Protein AF-A0A3D8HKQ7-F1 (afdb_monomer)

Radius of gyration: 30.41 Å; Cα contacts (8 Å, |Δi|>4): 977; chains: 1; bounding box: 100×72×76 Å

Nearest PDB structures (foldseek):
  1u80-assembly2_C-2  TM=8.740E-01  e=3.853E-16  Escherichia coli
  1u7w-assembly1_A  TM=8.863E-01  e=5.175E-14  Escherichia coli
  1u7u-assembly1_A-2  TM=8.645E-01  e=5.823E-14  Escherichia coli
  1u7w-assembly1_B  TM=8.697E-01  e=1.498E-13  Escherichia coli
  1u7w-assembly2_C-2  TM=8.529E-01  e=2.867E-13  Escherichia coli

Secondary structure (DSSP, 8-state):
-----PPP-TTTT-EEEEEE-S-GGGGHHHHHHHHHHHTT-EEEEEE-TTGGGTS-HHHHHHHHSSPPBSTTT-----TTS------TT--S---TT----------------------------------------SSSSHHHHHHH-SEEEEEEE-HHHHHHHHHT---SHHHHHHHH--S-EEEEEE---HHHHHSHHHHHHHHHHHHTTPEE-PPEEEE-TTS-EEEEEPPPHHHHHHHHHHHHHHHHSPEEE-PPPTT----PPPGGGGS----SSSSEEE--SSTT-EEEEEESB-EEESSSS-EEE-----HHHHHHHHHHHHTT-EEEEEES---S---TTSEEEE--SHHHHHHHHHHHHHHHHHTTT------S----------------PPPPEEEE-SB--SEEESS--SSPPPTTT-SS----EEEPP-HHHHS-TTTSEEEEEEEEEE----SS-S----HHHHHHHHHHHHS-GGGTS---SEEEEEEEETTB--TT-SEEEEEEEEGGGGS--SS-TTTT-EEEEEEEHHHHHHHHHHHHHHHHTT-------SS---------

Sequence (580 aa):
MKNGYEKIQPLKHKNILLCVSGSIAAYKAIEILSGLKKLGANVAVVLSEEAKRFISPLSFEAISHTQVLHKYTESWVDFGKSLDFCDSNFCGNLPADFRADSIKVPCVDSTADSHTDSLSDSSVSKSSTADFAPSYPHPKSHIAYAKWAHIVLLAPATANTIAKLAYGIADNLIVQTLLATKHTQILLAPAMNTQMFLSPQVQSALDRLQDYGYEIIPPKEALLACDEYGIGALAEVEEIIFRTLRASYMRDLPLKIKNPSKDSKQNNFSQSDFKRKNFVQNGFLQSGFWAGREVIITGGGATSPIDTVRAISNHSSGKQAIAIAKAAYTLGAKVTLISSKIDSFLPSQIECIDAQSNDNYKEAIESKLRDFDSFGDCANFGGFDDSTKSKNIKDKTPSERKKPVLFMAAALCDYALQSPKTYKIKKSTSPNLTLELQSCEDVLASIDSEKIYKVGFKAESITQKNEKNATENTLEDALKNAKKMLRRVNEGGKGCSCVCLNAISKSSTPFGAEDNSFYLLDSRALHDESSDACENIAFLPLQSKLELSYQILDFVQSSLQGSVFTKSLSSTKSNTAKNK

Structure (mmCIF, N/CA/C/O backbone):
data_AF-A0A3D8HKQ7-F1
#
_entry.id   AF-A0A3D8HKQ7-F1
#
loop_
_atom_site.group_PDB
_atom_site.id
_atom_site.type_symbol
_atom_site.label_atom_id
_atom_site.label_alt_id
_atom_site.label_comp_id
_atom_site.label_asym_id
_atom_site.label_entity_id
_atom_site.label_seq_id
_atom_site.pdbx_PDB_ins_code
_atom_site.Cartn_x
_atom_site.Cartn_y
_atom_site.Cartn_z
_atom_site.occupancy
_atom_site.B_iso_or_equiv
_atom_site.auth_seq_id
_atom_site.auth_comp_id
_atom_site.auth_asym_id
_atom_site.auth_atom_id
_atom_site.pdbx_PDB_model_num
ATOM 1 N N . MET A 1 1 ? 19.536 13.576 24.155 1.00 29.67 1 MET A N 1
ATOM 2 C CA . MET A 1 1 ? 19.483 12.100 24.189 1.00 29.67 1 MET A CA 1
ATOM 3 C C . MET A 1 1 ? 18.986 11.624 22.832 1.00 29.67 1 MET A C 1
ATOM 5 O O . MET A 1 1 ? 17.852 11.919 22.482 1.00 29.67 1 MET A O 1
ATOM 9 N N . LYS A 1 2 ? 19.854 11.019 22.012 1.00 28.34 2 LYS A N 1
ATOM 10 C CA . LYS A 1 2 ? 19.445 10.416 20.735 1.00 28.34 2 LYS A CA 1
ATOM 11 C C . LYS A 1 2 ? 18.702 9.125 21.086 1.00 28.34 2 LYS A C 1
ATOM 13 O O . LYS A 1 2 ? 19.340 8.183 21.537 1.00 28.34 2 LYS A O 1
ATOM 18 N N . ASN A 1 3 ? 17.376 9.111 20.964 1.00 31.88 3 ASN A N 1
ATOM 19 C CA . ASN A 1 3 ? 16.587 7.890 21.126 1.00 31.88 3 ASN A CA 1
ATOM 20 C C . ASN A 1 3 ? 17.035 6.893 20.050 1.00 31.88 3 ASN A C 1
ATOM 22 O O . ASN A 1 3 ? 16.707 7.055 18.877 1.00 31.88 3 ASN A O 1
ATOM 26 N N . GLY A 1 4 ? 17.850 5.915 20.448 1.00 32.81 4 GLY A N 1
ATOM 27 C CA . GLY A 1 4 ? 18.419 4.879 19.590 1.00 32.81 4 GLY A CA 1
ATOM 28 C C . GLY A 1 4 ? 17.389 3.825 19.198 1.00 32.81 4 GLY A C 1
ATOM 29 O O . GLY A 1 4 ? 17.540 2.661 19.548 1.00 32.81 4 GLY A O 1
ATOM 30 N N . TYR A 1 5 ? 16.336 4.231 18.491 1.00 45.50 5 TYR A N 1
ATOM 31 C CA . TYR A 1 5 ? 15.465 3.303 17.781 1.00 45.50 5 TYR A CA 1
ATOM 32 C C . TYR A 1 5 ? 15.875 3.306 16.311 1.00 45.50 5 TYR A C 1
ATOM 34 O O . TYR A 1 5 ? 15.791 4.336 15.641 1.00 45.50 5 TYR A O 1
ATOM 42 N N . GLU A 1 6 ? 16.357 2.165 15.815 1.00 55.31 6 GLU A N 1
ATOM 43 C CA . GLU A 1 6 ? 16.630 2.008 14.389 1.00 55.31 6 GLU A CA 1
ATOM 44 C C . GLU A 1 6 ? 15.322 2.153 13.604 1.00 55.31 6 GLU A C 1
ATOM 46 O O . GLU A 1 6 ? 14.338 1.454 13.856 1.00 55.31 6 GLU A O 1
ATOM 51 N N . LYS A 1 7 ? 15.320 3.093 12.657 1.00 67.06 7 LYS A N 1
ATOM 52 C CA . LYS A 1 7 ? 14.224 3.311 11.712 1.00 67.06 7 LYS A CA 1
ATOM 53 C C . LYS A 1 7 ? 13.964 2.020 10.932 1.00 67.06 7 LYS A C 1
ATOM 55 O O . LYS A 1 7 ? 14.924 1.391 10.478 1.00 67.06 7 LYS A O 1
ATOM 60 N N . ILE A 1 8 ? 12.702 1.630 10.730 1.00 71.00 8 ILE A N 1
ATOM 61 C CA . ILE A 1 8 ? 12.420 0.417 9.945 1.00 71.00 8 ILE A CA 1
ATOM 62 C C . ILE A 1 8 ? 12.847 0.673 8.500 1.00 71.00 8 ILE A C 1
ATOM 64 O O . ILE A 1 8 ? 12.430 1.646 7.870 1.00 71.00 8 ILE A O 1
ATOM 68 N N . GLN A 1 9 ? 13.670 -0.227 7.969 1.00 82.44 9 GLN A N 1
ATOM 69 C CA . GLN A 1 9 ? 14.127 -0.220 6.583 1.00 82.44 9 GLN A CA 1
ATOM 70 C C . GLN A 1 9 ? 13.623 -1.489 5.881 1.00 82.44 9 GLN A C 1
ATOM 72 O O . GLN A 1 9 ? 14.330 -2.498 5.863 1.00 82.44 9 GLN A O 1
ATOM 77 N N . PRO A 1 10 ? 12.398 -1.484 5.318 1.00 83.19 10 PRO A N 1
ATOM 78 C CA . PRO A 1 10 ? 11.805 -2.681 4.717 1.00 83.19 10 PRO A CA 1
ATOM 79 C C . PRO A 1 10 ? 12.592 -3.232 3.520 1.00 83.19 10 PRO A C 1
ATOM 81 O O . PRO A 1 10 ? 12.449 -4.401 3.179 1.00 83.19 10 PRO A O 1
ATOM 84 N N . LEU A 1 11 ? 13.418 -2.399 2.878 1.00 88.06 11 LEU A N 1
ATOM 85 C CA . LEU A 1 11 ? 14.256 -2.773 1.736 1.00 88.06 11 LEU A CA 1
ATOM 86 C C . LEU A 1 11 ? 15.735 -2.911 2.107 1.00 88.06 11 LEU A C 1
ATOM 88 O O . LEU A 1 11 ? 16.582 -2.940 1.213 1.00 88.06 11 LEU A O 1
ATOM 92 N N . LYS A 1 12 ? 16.070 -3.005 3.401 1.00 88.81 12 LYS A N 1
ATOM 93 C CA . LYS A 1 12 ? 17.453 -3.218 3.840 1.00 88.81 12 LYS A CA 1
ATOM 94 C C . LYS A 1 12 ? 18.043 -4.436 3.117 1.00 88.81 12 LYS A C 1
ATOM 96 O O . LYS A 1 12 ? 17.419 -5.494 3.052 1.00 88.81 12 LYS A O 1
ATOM 101 N N . HIS A 1 13 ? 19.235 -4.270 2.543 1.00 86.81 13 HIS A N 1
ATOM 102 C CA . HIS A 1 13 ? 19.941 -5.286 1.744 1.00 86.81 13 HIS A CA 1
ATOM 103 C C . HIS A 1 13 ? 19.253 -5.703 0.426 1.00 86.81 13 HIS A C 1
ATOM 105 O O . HIS A 1 13 ? 19.648 -6.692 -0.197 1.00 86.81 13 HIS A O 1
ATOM 111 N N . LYS A 1 14 ? 18.241 -4.963 -0.046 1.00 90.81 14 LYS A N 1
ATOM 112 C CA . LYS A 1 14 ? 17.608 -5.218 -1.346 1.00 90.81 14 LYS A CA 1
ATOM 113 C C . LYS A 1 14 ? 18.274 -4.406 -2.445 1.00 90.81 14 LYS A C 1
ATOM 115 O O . LYS A 1 14 ? 18.305 -3.182 -2.385 1.00 90.81 14 LYS A O 1
ATOM 120 N N . ASN A 1 15 ? 18.770 -5.106 -3.460 1.00 94.25 15 ASN A N 1
ATOM 121 C CA . ASN A 1 15 ? 19.339 -4.529 -4.667 1.00 94.25 15 ASN A CA 1
ATOM 122 C C . ASN A 1 15 ? 18.225 -4.284 -5.685 1.00 94.25 15 ASN A C 1
ATOM 124 O O . ASN A 1 15 ? 17.609 -5.233 -6.177 1.00 94.25 15 ASN A O 1
ATOM 128 N N . ILE A 1 16 ? 17.958 -3.021 -5.991 1.00 95.69 16 ILE A N 1
ATOM 129 C CA . ILE A 1 16 ? 16.933 -2.603 -6.942 1.00 95.69 16 ILE A CA 1
ATOM 130 C C . ILE A 1 16 ? 17.614 -1.933 -8.124 1.00 95.69 16 ILE A C 1
ATOM 132 O O . ILE A 1 16 ? 18.379 -0.982 -7.972 1.00 95.69 16 ILE A O 1
ATOM 136 N N . LEU A 1 17 ? 17.321 -2.431 -9.314 1.00 97.12 17 LEU A N 1
ATOM 137 C CA . LEU A 1 17 ? 17.775 -1.833 -10.554 1.00 97.12 17 LEU A CA 1
ATOM 138 C C . LEU A 1 17 ? 16.680 -0.920 -11.101 1.00 97.12 17 LEU A C 1
ATOM 140 O O . LEU A 1 17 ? 15.610 -1.398 -11.470 1.00 97.12 17 LEU A O 1
ATOM 144 N N . LEU A 1 18 ? 16.944 0.383 -11.156 1.00 98.38 18 LEU A N 1
ATOM 145 C CA . LEU A 1 18 ? 16.038 1.371 -11.733 1.00 98.38 18 LEU A CA 1
ATOM 146 C C . LEU A 1 18 ? 16.458 1.681 -13.174 1.00 98.38 18 LEU A C 1
ATOM 148 O O . LEU A 1 18 ? 17.466 2.342 -13.414 1.00 98.38 18 LEU A O 1
ATOM 152 N N . CYS A 1 19 ? 15.676 1.219 -14.141 1.00 98.38 19 CYS A N 1
ATOM 153 C CA . CYS A 1 19 ? 15.832 1.559 -15.549 1.00 98.38 19 CYS A CA 1
ATOM 154 C C . CYS A 1 19 ? 14.913 2.740 -15.907 1.00 98.38 19 CYS A C 1
ATOM 156 O O . CYS A 1 19 ? 13.732 2.731 -15.564 1.00 98.38 19 CYS A O 1
ATOM 158 N N . VAL A 1 20 ? 15.423 3.744 -16.625 1.00 98.56 20 VAL A N 1
ATOM 159 C CA . VAL A 1 20 ? 14.666 4.968 -16.963 1.00 98.56 20 VAL A CA 1
ATOM 160 C C . VAL A 1 20 ? 14.722 5.223 -18.471 1.00 98.56 20 VAL A C 1
ATOM 162 O O . VAL A 1 20 ? 15.792 5.455 -19.050 1.00 98.56 20 VAL A O 1
ATOM 165 N N . SER A 1 21 ? 13.559 5.188 -19.127 1.00 97.81 21 SER A N 1
ATOM 166 C CA . SER A 1 21 ? 13.438 5.458 -20.567 1.00 97.81 21 SER A CA 1
ATOM 167 C C . SER A 1 21 ? 13.088 6.925 -20.877 1.00 97.81 21 SER A C 1
ATOM 169 O O . SER A 1 21 ? 12.711 7.686 -19.985 1.00 97.81 21 SER A O 1
ATOM 171 N N . GLY A 1 22 ? 13.250 7.343 -22.138 1.00 96.25 22 GLY A N 1
ATOM 172 C CA . GLY A 1 22 ? 13.068 8.731 -22.587 1.00 96.25 22 GLY A CA 1
ATOM 173 C C . GLY A 1 22 ? 11.622 9.228 -22.586 1.00 96.25 22 GLY A C 1
ATOM 174 O O . GLY A 1 22 ? 10.971 9.237 -23.625 1.00 96.25 22 GLY A O 1
ATOM 175 N N . SER A 1 23 ? 11.132 9.670 -21.429 1.00 96.19 23 SER A N 1
ATOM 176 C CA . SER A 1 23 ? 9.788 10.228 -21.238 1.00 96.19 23 SER A CA 1
ATOM 177 C C . SER A 1 23 ? 9.848 11.565 -20.503 1.00 96.19 23 SER A C 1
ATOM 179 O O . SER A 1 23 ? 10.720 11.771 -19.659 1.00 96.19 23 SER A O 1
ATOM 181 N N . ILE A 1 24 ? 8.858 12.433 -20.734 1.00 94.38 24 ILE A N 1
ATOM 182 C CA . ILE A 1 24 ? 8.676 13.680 -19.974 1.00 94.38 24 ILE A CA 1
ATOM 183 C C . ILE A 1 24 ? 8.561 13.430 -18.461 1.00 94.38 24 ILE A C 1
ATOM 185 O O . ILE A 1 24 ? 8.952 14.271 -17.662 1.00 94.38 24 ILE A O 1
ATOM 189 N N . ALA A 1 25 ? 8.091 12.245 -18.053 1.00 96.25 25 ALA A N 1
ATOM 190 C CA . ALA A 1 25 ? 7.984 11.850 -16.650 1.00 96.25 25 ALA A CA 1
ATOM 191 C C . ALA A 1 25 ? 9.310 11.350 -16.035 1.00 96.25 25 ALA A C 1
ATOM 193 O O . ALA A 1 25 ? 9.312 10.924 -14.881 1.00 96.25 25 ALA A O 1
ATOM 194 N N . ALA A 1 26 ? 10.434 11.378 -16.765 1.00 97.19 26 ALA A N 1
ATOM 195 C CA . ALA A 1 26 ? 11.718 10.854 -16.287 1.00 97.19 26 ALA A CA 1
ATOM 196 C C . ALA A 1 26 ? 12.222 11.548 -15.009 1.00 97.19 26 ALA A C 1
ATOM 198 O O . ALA A 1 26 ? 12.882 10.905 -14.197 1.00 97.19 26 ALA A O 1
ATOM 199 N N . TYR A 1 27 ? 11.863 12.816 -14.775 1.00 95.38 27 TYR A N 1
ATOM 200 C CA . TYR A 1 27 ? 12.221 13.528 -13.541 1.00 95.38 27 TYR A CA 1
ATOM 201 C C . TYR A 1 27 ? 11.665 12.849 -12.277 1.00 95.38 27 TYR A C 1
ATOM 203 O O . TYR A 1 27 ? 12.337 12.830 -11.247 1.00 95.38 27 TYR A O 1
ATOM 211 N N . LYS A 1 28 ? 10.492 12.199 -12.358 1.00 97.44 28 LYS A N 1
ATOM 212 C CA . LYS A 1 28 ? 9.893 11.462 -11.230 1.00 97.44 28 LYS A CA 1
ATOM 213 C C . LYS A 1 28 ? 10.718 10.242 -10.815 1.00 97.44 28 LYS A C 1
ATOM 215 O O . LYS A 1 28 ? 10.599 9.782 -9.682 1.00 97.44 28 LYS A O 1
ATOM 220 N N . ALA A 1 29 ? 11.594 9.732 -11.686 1.00 97.94 29 ALA A N 1
ATOM 221 C CA . ALA A 1 29 ? 12.500 8.637 -11.344 1.00 97.94 29 ALA A CA 1
ATOM 222 C C . ALA A 1 29 ? 13.489 9.016 -10.224 1.00 97.94 29 ALA A C 1
ATOM 224 O O . ALA A 1 29 ? 13.942 8.141 -9.489 1.00 97.94 29 ALA A O 1
ATOM 225 N N . ILE A 1 30 ? 13.773 10.310 -10.035 1.00 97.56 30 ILE A N 1
ATOM 226 C CA . ILE A 1 30 ? 14.573 10.816 -8.908 1.00 97.56 30 ILE A CA 1
ATOM 227 C C . ILE A 1 30 ? 13.831 10.661 -7.584 1.00 97.56 30 ILE A C 1
ATOM 229 O O . ILE A 1 30 ? 14.419 10.231 -6.590 1.00 97.56 30 ILE A O 1
ATOM 233 N N . GLU A 1 31 ? 12.534 10.970 -7.566 1.00 97.56 31 GLU A N 1
ATOM 234 C CA . GLU A 1 31 ? 11.694 10.790 -6.382 1.00 97.56 31 GLU A CA 1
ATOM 235 C C . GLU A 1 31 ? 11.557 9.303 -6.032 1.00 97.56 31 GLU A C 1
ATOM 237 O O . GLU A 1 31 ? 11.698 8.935 -4.865 1.00 97.56 31 GLU A O 1
ATOM 242 N N . ILE A 1 32 ? 11.391 8.441 -7.045 1.00 98.19 32 ILE A N 1
ATOM 243 C CA . ILE A 1 32 ? 11.395 6.979 -6.887 1.00 98.19 32 ILE A CA 1
ATOM 244 C C . ILE A 1 32 ? 12.724 6.512 -6.274 1.00 98.19 32 ILE A C 1
ATOM 246 O O . ILE A 1 32 ? 12.716 5.833 -5.246 1.00 98.19 32 ILE A O 1
ATOM 250 N N . LEU A 1 33 ? 13.868 6.907 -6.849 1.00 97.75 33 LEU A N 1
ATOM 251 C CA . LEU A 1 33 ? 15.201 6.580 -6.328 1.00 97.75 33 LEU A CA 1
ATOM 252 C C . LEU A 1 33 ? 15.358 7.021 -4.864 1.00 97.75 33 LEU A C 1
ATOM 254 O O . LEU A 1 33 ? 15.772 6.228 -4.016 1.00 97.75 33 LEU A O 1
ATOM 258 N N . SER A 1 34 ? 15.001 8.271 -4.556 1.00 96.69 34 SER A N 1
ATOM 259 C CA . SER A 1 34 ? 15.084 8.823 -3.199 1.00 96.69 34 SER A CA 1
ATOM 260 C C . SER A 1 34 ? 14.203 8.045 -2.217 1.00 96.69 34 SER A C 1
ATOM 262 O O . SER A 1 34 ? 14.650 7.702 -1.121 1.00 96.69 34 SER A O 1
ATOM 264 N N . GLY A 1 35 ? 12.968 7.723 -2.610 1.00 95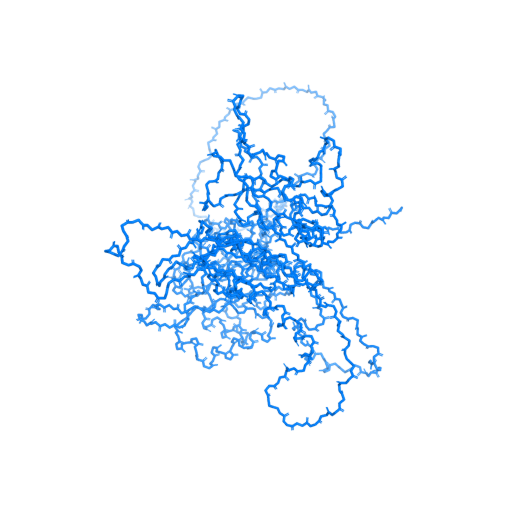.38 35 GLY A N 1
ATOM 265 C CA . GLY A 1 35 ? 12.029 6.948 -1.803 1.00 95.38 35 GLY A CA 1
ATOM 266 C C . GLY A 1 35 ? 12.536 5.538 -1.494 1.00 95.38 35 GLY A C 1
ATOM 267 O O . GLY A 1 35 ? 12.534 5.128 -0.334 1.00 95.38 35 GLY A O 1
ATOM 268 N N . LEU A 1 36 ? 13.053 4.825 -2.499 1.00 95.69 36 LEU A N 1
ATOM 269 C CA . LEU A 1 36 ? 13.625 3.486 -2.321 1.00 95.69 36 LEU A CA 1
ATOM 270 C C . LEU A 1 36 ? 14.865 3.503 -1.409 1.00 95.69 36 LEU A C 1
ATOM 272 O O . LEU A 1 36 ? 14.979 2.662 -0.515 1.00 95.69 36 LEU A O 1
ATOM 276 N N . LYS A 1 37 ? 15.760 4.493 -1.558 1.00 93.38 37 LYS A N 1
ATOM 277 C CA . LYS A 1 37 ? 16.935 4.665 -0.679 1.00 93.38 37 LYS A CA 1
ATOM 278 C C . LYS A 1 37 ? 16.530 4.962 0.768 1.00 93.38 37 LYS A C 1
ATOM 280 O O . LYS A 1 37 ? 17.097 4.375 1.686 1.00 93.38 37 LYS A O 1
ATOM 285 N N . LYS A 1 38 ? 15.511 5.805 0.996 1.00 91.62 38 LYS A N 1
ATOM 286 C CA . LYS A 1 38 ? 14.965 6.089 2.344 1.00 91.62 38 LYS A CA 1
ATOM 287 C C . LYS A 1 38 ? 14.407 4.843 3.039 1.00 91.62 38 LYS A C 1
ATOM 289 O O . LYS A 1 38 ? 14.391 4.799 4.266 1.00 91.62 38 LYS A O 1
ATOM 294 N N . LEU A 1 39 ? 13.970 3.848 2.267 1.00 90.81 39 LEU A N 1
ATOM 295 C CA . LEU A 1 39 ? 13.491 2.550 2.752 1.00 90.81 39 LEU A CA 1
ATOM 296 C C . LEU A 1 39 ? 14.616 1.511 2.938 1.00 90.81 39 LEU A C 1
ATOM 298 O O . LEU A 1 39 ? 14.332 0.383 3.343 1.00 90.81 39 LEU A O 1
ATOM 302 N N . GLY A 1 40 ? 15.875 1.880 2.672 1.00 91.38 40 GLY A N 1
ATOM 303 C CA . GLY A 1 40 ? 17.067 1.052 2.890 1.00 91.38 40 GLY A CA 1
ATOM 304 C C . GLY A 1 40 ? 17.554 0.255 1.676 1.00 91.38 40 GLY A C 1
ATOM 305 O O . GLY A 1 40 ? 18.456 -0.566 1.832 1.00 91.38 40 GLY A O 1
ATOM 306 N N . ALA A 1 41 ? 16.985 0.472 0.485 1.00 93.31 41 ALA A N 1
ATOM 307 C CA . ALA A 1 41 ? 17.404 -0.238 -0.721 1.00 93.31 41 ALA A CA 1
ATOM 308 C C . ALA A 1 41 ? 18.785 0.214 -1.219 1.00 93.31 41 ALA A C 1
ATOM 310 O O . ALA A 1 41 ? 19.099 1.407 -1.234 1.00 93.31 41 ALA A O 1
ATOM 311 N N . ASN A 1 42 ? 19.559 -0.729 -1.754 1.00 94.62 42 ASN A N 1
ATOM 312 C CA . ASN A 1 42 ? 20.665 -0.422 -2.653 1.00 94.62 42 ASN A CA 1
ATOM 313 C C . ASN A 1 42 ? 20.075 -0.213 -4.044 1.00 94.62 42 ASN A C 1
ATOM 315 O O . ASN A 1 42 ? 19.437 -1.120 -4.575 1.00 94.62 42 ASN A O 1
ATOM 319 N N . VAL A 1 43 ? 20.276 0.957 -4.647 1.00 95.81 43 VAL A N 1
ATOM 320 C CA . VAL A 1 43 ? 19.689 1.264 -5.956 1.00 95.81 43 VAL A CA 1
ATOM 321 C C . VAL A 1 43 ? 20.787 1.592 -6.954 1.00 95.81 43 VAL A C 1
ATOM 323 O O . VAL A 1 43 ? 21.560 2.517 -6.719 1.00 95.81 43 VAL A O 1
ATOM 326 N N . ALA A 1 44 ? 20.830 0.845 -8.055 1.00 96.12 44 ALA A N 1
ATOM 327 C CA . ALA A 1 44 ? 21.661 1.143 -9.218 1.00 96.12 44 ALA A CA 1
ATOM 328 C C . ALA A 1 44 ? 20.761 1.593 -10.375 1.00 96.12 44 ALA A C 1
ATOM 330 O O . ALA A 1 44 ? 19.620 1.139 -10.487 1.00 96.12 44 ALA A O 1
ATOM 331 N N . VAL A 1 45 ? 21.257 2.490 -11.228 1.00 97.88 45 VAL A N 1
ATOM 332 C CA . VAL A 1 45 ? 20.442 3.141 -12.263 1.00 97.88 45 VAL A CA 1
ATOM 333 C C . VAL A 1 45 ? 20.992 2.850 -13.655 1.00 97.88 45 VAL A C 1
ATOM 335 O O . VAL A 1 45 ? 22.198 2.956 -13.879 1.00 97.88 45 VAL A O 1
ATOM 338 N N . VAL A 1 46 ? 20.094 2.530 -14.591 1.00 97.88 46 VAL A N 1
ATOM 339 C CA . VAL A 1 46 ? 20.387 2.414 -16.028 1.00 97.88 46 VAL A CA 1
ATOM 340 C C . VAL A 1 46 ? 19.573 3.452 -16.790 1.00 97.88 46 VAL A C 1
ATOM 342 O O . VAL A 1 46 ? 18.342 3.447 -16.725 1.00 97.88 46 VAL A O 1
ATOM 345 N N . LEU A 1 47 ? 20.245 4.323 -17.540 1.00 97.62 47 LEU A N 1
ATOM 346 C CA . LEU A 1 47 ? 19.588 5.321 -18.383 1.00 97.62 47 LEU A CA 1
ATOM 347 C C . LEU A 1 47 ? 19.670 4.938 -19.859 1.00 97.62 47 LEU A C 1
ATOM 349 O O . LEU A 1 47 ? 20.711 4.515 -20.361 1.00 97.62 47 LEU A O 1
ATOM 353 N N . SER A 1 48 ? 18.566 5.159 -20.568 1.00 97.06 48 SER A N 1
ATOM 354 C CA . SER A 1 48 ? 18.593 5.270 -22.029 1.00 97.06 48 SER A CA 1
ATOM 355 C C . SER A 1 48 ? 19.240 6.590 -22.457 1.00 97.06 48 SER A C 1
ATOM 357 O O . SER A 1 48 ? 19.231 7.571 -21.708 1.00 97.06 48 SER A O 1
ATOM 359 N N . GLU A 1 49 ? 19.764 6.650 -23.682 1.00 95.50 49 GLU A N 1
ATOM 360 C CA . GLU A 1 49 ? 20.314 7.903 -24.213 1.00 95.50 49 GLU A CA 1
ATOM 361 C C . GLU A 1 49 ? 19.212 8.955 -24.433 1.00 95.50 49 GLU A C 1
ATOM 363 O O . GLU A 1 49 ? 19.446 10.150 -24.265 1.00 95.50 49 GLU A O 1
ATOM 368 N N . GLU A 1 50 ? 17.977 8.530 -24.699 1.00 96.69 50 GLU A N 1
ATOM 369 C CA . GLU A 1 50 ? 16.816 9.411 -24.806 1.00 96.69 50 GLU A CA 1
ATOM 370 C C . GLU A 1 50 ? 16.418 10.008 -23.448 1.00 96.69 50 GLU A C 1
ATOM 372 O O . GLU A 1 50 ? 16.051 11.181 -23.384 1.00 96.69 50 GLU A O 1
ATOM 377 N N . ALA A 1 51 ? 16.534 9.250 -22.348 1.00 96.88 51 ALA A N 1
ATOM 378 C CA . ALA A 1 51 ? 16.270 9.761 -20.997 1.00 96.88 51 ALA A CA 1
ATOM 379 C C . ALA A 1 51 ? 17.210 10.909 -20.613 1.00 96.88 51 ALA A C 1
ATOM 381 O O . ALA A 1 51 ? 16.775 11.860 -19.963 1.00 96.88 51 ALA A O 1
ATOM 382 N N . LYS A 1 52 ? 18.462 10.881 -21.089 1.00 96.44 52 LYS A N 1
ATOM 383 C CA . LYS A 1 52 ? 19.457 11.935 -20.832 1.00 96.44 52 LYS A CA 1
ATOM 384 C C . LYS A 1 52 ? 19.065 13.309 -21.384 1.00 96.44 52 LYS A C 1
ATOM 386 O O . LYS A 1 52 ? 19.621 14.312 -20.950 1.00 96.44 52 LYS A O 1
ATOM 391 N N . ARG A 1 53 ? 18.105 13.373 -22.316 1.00 95.75 53 ARG A N 1
ATOM 392 C CA . ARG A 1 53 ? 17.553 14.637 -22.843 1.00 95.75 53 ARG A CA 1
ATOM 393 C C . ARG A 1 53 ? 16.573 15.301 -21.871 1.00 95.75 53 ARG A C 1
ATOM 395 O O . ARG A 1 53 ? 16.361 16.502 -21.969 1.00 95.75 53 ARG A O 1
ATOM 402 N N . PHE A 1 54 ? 15.988 14.528 -20.955 1.00 96.31 54 PHE A N 1
ATOM 403 C CA . PHE A 1 54 ? 15.047 15.010 -19.940 1.00 96.31 54 PHE A CA 1
ATOM 404 C C . PHE A 1 54 ? 15.711 15.190 -18.577 1.00 96.31 54 PHE A C 1
ATOM 406 O O . PHE A 1 54 ? 15.318 16.066 -17.812 1.00 96.31 54 PHE A O 1
ATOM 413 N N . ILE A 1 55 ? 16.693 14.344 -18.256 1.00 96.06 55 ILE A N 1
ATOM 414 C CA . ILE A 1 55 ? 17.320 14.329 -16.941 1.00 96.06 55 ILE A CA 1
ATOM 415 C C . ILE A 1 55 ? 18.794 13.927 -17.006 1.00 96.06 55 ILE A C 1
ATOM 417 O O . ILE A 1 55 ? 19.168 12.963 -17.670 1.00 96.06 55 ILE A O 1
ATOM 421 N N . SER A 1 56 ? 19.645 14.663 -16.290 1.00 96.44 56 SER A N 1
ATOM 422 C CA . SER A 1 56 ? 21.085 14.403 -16.259 1.00 96.44 56 SER A CA 1
ATOM 423 C C . SER A 1 56 ? 21.418 13.147 -15.438 1.00 96.44 56 SER A C 1
ATOM 425 O O . SER A 1 56 ? 20.873 12.989 -14.341 1.00 96.44 56 SER A O 1
ATOM 427 N N . PRO A 1 57 ? 22.361 12.291 -15.889 1.00 96.94 57 PRO A N 1
ATOM 428 C CA . PRO A 1 57 ? 22.895 11.198 -15.075 1.00 96.94 57 PRO A CA 1
ATOM 429 C C . PRO A 1 57 ? 23.355 11.660 -13.686 1.00 96.94 57 PRO A C 1
ATOM 431 O O . PRO A 1 57 ? 23.045 11.003 -12.694 1.00 96.94 57 PRO A O 1
ATOM 434 N N . LEU A 1 58 ? 23.982 12.840 -13.598 1.00 96.81 58 LEU A N 1
ATOM 435 C CA . LEU A 1 58 ? 24.510 13.410 -12.354 1.00 96.81 58 LEU A CA 1
ATOM 436 C C . LEU A 1 58 ? 23.448 13.520 -11.245 1.00 96.81 58 LEU A C 1
ATOM 438 O O . LEU A 1 58 ? 23.756 13.326 -10.070 1.00 96.81 58 LEU A O 1
ATOM 442 N N . SER A 1 59 ? 22.185 13.779 -11.602 1.00 96.75 59 SER A N 1
ATOM 443 C CA . SER A 1 59 ? 21.080 13.856 -10.638 1.00 96.75 59 SER A CA 1
ATOM 444 C C . SER A 1 59 ? 20.834 12.521 -9.926 1.00 96.75 59 SER A C 1
ATOM 446 O O . SER A 1 59 ? 20.522 12.505 -8.736 1.00 96.75 59 SER A O 1
ATOM 448 N N . PHE A 1 60 ? 21.007 11.396 -10.625 1.00 96.81 60 PHE A N 1
ATOM 449 C CA . PHE A 1 60 ? 20.900 10.063 -10.029 1.00 96.81 60 PHE A CA 1
ATOM 450 C C . PHE A 1 60 ? 22.153 9.699 -9.233 1.00 96.81 60 PHE A C 1
ATOM 452 O O . PHE A 1 60 ? 22.046 9.101 -8.162 1.00 96.81 60 PHE A O 1
ATOM 459 N N . GLU A 1 61 ? 23.338 10.061 -9.726 1.00 95.50 61 GLU A N 1
ATOM 460 C CA . GLU A 1 61 ? 24.621 9.770 -9.068 1.00 95.50 61 GLU A CA 1
ATOM 461 C C . GLU A 1 61 ? 24.721 10.457 -7.703 1.00 95.50 61 GLU A C 1
ATOM 463 O O . GLU A 1 61 ? 25.149 9.835 -6.731 1.00 95.50 61 GLU A O 1
ATOM 468 N N . ALA A 1 62 ? 24.219 11.692 -7.595 1.00 94.06 62 ALA A N 1
ATOM 469 C CA . ALA A 1 62 ? 24.187 12.451 -6.346 1.00 94.06 62 ALA A CA 1
ATOM 470 C C . ALA A 1 62 ? 23.388 11.763 -5.220 1.00 94.06 62 ALA A C 1
ATOM 472 O O . ALA A 1 62 ? 23.706 11.944 -4.047 1.00 94.06 62 ALA A O 1
ATOM 473 N N . ILE A 1 63 ? 22.364 10.971 -5.564 1.00 92.62 63 ILE A N 1
ATOM 474 C CA . ILE A 1 63 ? 21.476 10.302 -4.595 1.00 92.62 63 ILE A CA 1
ATOM 475 C C . ILE A 1 63 ? 21.857 8.831 -4.403 1.00 92.62 63 ILE A C 1
ATOM 477 O O . ILE A 1 63 ? 21.796 8.298 -3.294 1.00 92.62 63 ILE A O 1
ATOM 481 N N . SER A 1 64 ? 22.214 8.140 -5.486 1.00 90.06 64 SER A N 1
ATOM 482 C CA . SER A 1 64 ? 22.605 6.727 -5.435 1.00 90.06 64 SER A CA 1
ATOM 483 C C . SER A 1 64 ? 24.008 6.536 -4.852 1.00 90.06 64 SER A C 1
ATOM 485 O O . SER A 1 64 ? 24.245 5.512 -4.209 1.00 90.06 64 SER A O 1
ATOM 487 N N . HIS A 1 65 ? 24.882 7.542 -4.995 1.00 87.88 65 HIS A N 1
ATOM 488 C CA . HIS A 1 65 ? 26.327 7.483 -4.744 1.00 87.88 65 HIS A CA 1
ATOM 489 C C . HIS A 1 65 ? 27.049 6.462 -5.632 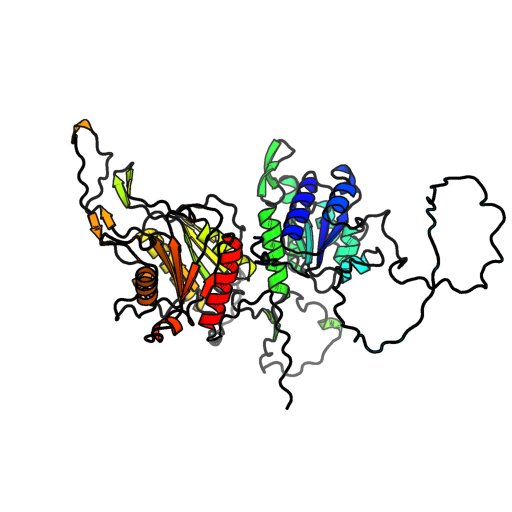1.00 87.88 65 HIS A C 1
ATOM 491 O O . HIS A 1 65 ? 28.076 5.902 -5.257 1.00 87.88 65 HIS A O 1
ATOM 497 N N . THR A 1 66 ? 26.501 6.220 -6.823 1.00 87.88 66 THR A N 1
ATOM 498 C CA . THR A 1 66 ? 27.052 5.304 -7.822 1.00 87.88 66 THR A CA 1
ATOM 499 C C . THR A 1 66 ? 26.946 5.894 -9.206 1.00 87.88 66 THR A C 1
ATOM 501 O O . THR A 1 66 ? 25.938 6.524 -9.510 1.00 87.88 66 THR A O 1
ATOM 504 N N . GLN A 1 67 ? 27.944 5.635 -10.052 1.00 92.44 67 GLN A N 1
ATOM 505 C CA . GLN A 1 67 ? 27.888 6.042 -11.451 1.00 92.44 67 GLN A CA 1
ATOM 506 C C . GLN A 1 67 ? 26.722 5.350 -12.164 1.00 92.44 67 GLN A C 1
ATOM 508 O O . GLN A 1 67 ? 26.530 4.141 -12.021 1.00 92.44 67 GLN A O 1
ATOM 513 N N . VAL A 1 68 ? 25.971 6.111 -12.951 1.00 96.25 68 VAL A N 1
ATOM 514 C CA . VAL A 1 68 ? 24.855 5.593 -13.746 1.00 96.25 68 VAL A CA 1
ATOM 515 C C . VAL A 1 68 ? 25.379 4.758 -14.912 1.00 96.25 68 VAL A C 1
ATOM 517 O O . VAL A 1 68 ? 26.287 5.185 -15.629 1.00 96.25 68 VAL A O 1
ATOM 520 N N . LEU A 1 69 ? 24.761 3.601 -15.166 1.00 96.38 69 LEU A N 1
ATOM 521 C CA . LEU A 1 69 ? 25.038 2.811 -16.364 1.00 96.38 69 LEU A CA 1
ATOM 522 C C . LEU A 1 69 ? 24.293 3.397 -17.572 1.00 96.38 69 LEU A C 1
ATOM 524 O O . LEU A 1 69 ? 23.067 3.496 -17.588 1.00 96.38 69 LEU A O 1
ATOM 528 N N . HIS A 1 70 ? 25.039 3.770 -18.602 1.00 95.50 70 HIS A N 1
ATOM 529 C CA . HIS A 1 70 ? 24.538 4.175 -19.911 1.00 95.50 70 HIS A CA 1
ATOM 530 C C . HIS A 1 70 ? 25.633 3.925 -20.963 1.00 95.50 70 HIS A C 1
ATOM 532 O O . HIS A 1 70 ? 26.709 3.425 -20.634 1.00 95.50 70 HIS A O 1
ATOM 538 N N . LYS A 1 71 ? 25.387 4.254 -22.241 1.00 92.94 71 LYS A N 1
ATOM 539 C CA . LYS A 1 71 ? 26.214 3.782 -23.372 1.00 92.94 71 LYS A CA 1
ATOM 540 C C . LYS A 1 71 ? 27.712 4.075 -23.225 1.00 92.94 71 LYS A C 1
ATOM 542 O O . LYS A 1 71 ? 28.532 3.302 -23.697 1.00 92.94 71 LYS A O 1
ATOM 547 N N . TYR A 1 72 ? 28.059 5.194 -22.592 1.00 92.94 72 TYR A N 1
ATOM 548 C CA . TYR A 1 72 ? 29.442 5.663 -22.461 1.00 92.94 72 TYR A CA 1
ATOM 549 C C . TYR A 1 72 ? 30.098 5.296 -21.125 1.00 92.94 72 TYR A C 1
ATOM 551 O O . TYR A 1 72 ? 31.296 5.506 -20.969 1.00 92.94 72 TYR A O 1
ATOM 559 N N . THR A 1 73 ? 29.334 4.783 -20.159 1.00 93.25 73 THR A N 1
ATOM 560 C CA . THR A 1 73 ? 29.863 4.315 -18.867 1.00 93.25 73 THR A CA 1
ATOM 561 C C . THR A 1 73 ? 29.944 2.796 -18.788 1.00 93.25 73 THR A C 1
ATOM 563 O O . THR A 1 73 ? 30.525 2.274 -17.833 1.00 93.25 73 THR A O 1
ATOM 566 N N . GLU A 1 74 ? 29.396 2.082 -19.780 1.00 92.44 74 GLU A N 1
ATOM 567 C CA . GLU A 1 74 ? 29.559 0.638 -19.883 1.00 92.44 74 GLU A CA 1
ATOM 568 C C . GLU A 1 74 ? 31.039 0.271 -20.054 1.00 92.44 74 GLU A C 1
ATOM 570 O O . GLU A 1 74 ? 31.747 0.800 -20.910 1.00 92.44 74 GLU A O 1
ATOM 575 N N . SER A 1 75 ? 31.509 -0.656 -19.224 1.00 89.69 75 SER A N 1
ATOM 576 C CA . SER A 1 75 ? 32.857 -1.200 -19.279 1.00 89.69 75 SER A CA 1
ATOM 577 C C . SER A 1 75 ? 32.870 -2.648 -18.805 1.00 89.69 75 SER A C 1
ATOM 579 O O . SER A 1 75 ? 32.249 -3.004 -17.801 1.00 89.69 75 SER A O 1
ATOM 581 N N . TRP A 1 76 ? 33.628 -3.474 -19.523 1.00 87.00 76 TRP A N 1
ATOM 582 C CA . TRP A 1 76 ? 33.889 -4.874 -19.182 1.00 87.00 76 TRP A CA 1
ATOM 583 C C . TRP A 1 76 ? 35.115 -5.052 -18.284 1.00 87.00 76 TRP A C 1
ATOM 585 O O . TRP A 1 76 ? 35.396 -6.165 -17.848 1.00 87.00 76 TRP A O 1
ATOM 595 N N . VAL A 1 77 ? 35.837 -3.966 -17.994 1.00 82.25 77 VAL A N 1
ATOM 596 C CA . VAL A 1 77 ? 37.021 -4.002 -17.136 1.00 82.25 77 VAL A CA 1
ATOM 597 C C . VAL A 1 77 ? 36.589 -4.003 -15.671 1.00 82.25 77 VAL A C 1
ATOM 599 O O . VAL A 1 77 ? 35.863 -3.113 -15.217 1.00 82.25 77 VAL A O 1
ATOM 602 N N . ASP A 1 78 ? 37.040 -5.013 -14.930 1.00 66.75 78 ASP A N 1
ATOM 603 C CA . ASP A 1 78 ? 36.804 -5.137 -13.494 1.00 66.75 78 ASP A CA 1
ATOM 604 C C . ASP A 1 78 ? 37.918 -4.433 -12.712 1.00 66.75 78 ASP A C 1
ATOM 606 O O . ASP A 1 78 ? 38.919 -5.033 -12.334 1.00 66.75 78 ASP A O 1
ATOM 610 N N . PHE A 1 79 ? 37.746 -3.132 -12.477 1.00 63.16 79 PHE A N 1
ATOM 611 C CA . PHE A 1 79 ? 38.639 -2.356 -11.609 1.00 63.16 79 PHE A CA 1
ATOM 612 C C . PHE A 1 79 ? 38.413 -2.642 -10.106 1.00 63.16 79 PHE A C 1
ATOM 614 O O . PHE A 1 79 ? 39.051 -2.013 -9.267 1.00 63.16 79 PHE A O 1
ATOM 621 N N . GLY A 1 80 ? 37.475 -3.537 -9.752 1.00 55.19 80 GLY A N 1
ATOM 622 C CA . GLY A 1 80 ? 37.057 -3.841 -8.377 1.00 55.19 80 GLY A CA 1
ATOM 623 C C . GLY A 1 80 ? 37.863 -4.940 -7.677 1.00 55.19 80 GLY A C 1
ATOM 624 O O . GLY A 1 80 ? 37.639 -5.200 -6.495 1.00 55.19 80 GLY A O 1
ATOM 625 N N . LYS A 1 81 ? 38.816 -5.567 -8.371 1.00 43.12 81 LYS A N 1
ATOM 626 C CA . LYS A 1 81 ? 39.895 -6.346 -7.754 1.00 43.12 81 LYS A CA 1
ATOM 627 C C . LYS A 1 81 ? 41.157 -5.505 -7.836 1.00 43.12 81 LYS A C 1
ATOM 629 O O . LYS A 1 81 ? 41.454 -4.981 -8.907 1.00 43.12 81 LYS A O 1
ATOM 634 N N . SER A 1 82 ? 41.876 -5.359 -6.725 1.00 36.84 82 SER A N 1
ATOM 635 C CA . SER A 1 82 ? 43.212 -4.771 -6.739 1.00 36.84 82 SER A CA 1
ATOM 636 C C . SER A 1 82 ? 44.009 -5.405 -7.876 1.00 36.84 82 SER A C 1
ATOM 638 O O . SER A 1 82 ? 44.209 -6.619 -7.911 1.00 36.84 82 SER A O 1
ATOM 640 N N . LEU A 1 83 ? 44.425 -4.586 -8.838 1.00 34.25 83 LEU A N 1
ATOM 641 C CA . LEU A 1 83 ? 45.558 -4.965 -9.651 1.00 34.25 83 LEU A CA 1
ATOM 642 C C . LEU A 1 83 ? 46.762 -4.926 -8.717 1.00 34.25 83 LEU A C 1
ATOM 644 O O . LEU A 1 83 ? 47.271 -3.848 -8.415 1.00 34.25 83 LEU A O 1
ATOM 648 N N . ASP A 1 84 ? 47.209 -6.095 -8.266 1.00 31.38 84 ASP A N 1
ATOM 649 C CA . ASP A 1 84 ? 48.580 -6.273 -7.802 1.00 31.38 84 ASP A CA 1
ATOM 650 C C . ASP A 1 84 ? 49.495 -6.112 -9.023 1.00 31.38 84 ASP A C 1
ATOM 652 O O . ASP A 1 84 ? 50.008 -7.073 -9.589 1.00 31.38 84 ASP A O 1
ATOM 656 N N . PHE A 1 85 ? 49.677 -4.872 -9.479 1.00 33.09 85 PHE A N 1
ATOM 657 C CA . PHE A 1 85 ? 50.769 -4.524 -10.377 1.00 33.09 85 PHE A CA 1
ATOM 658 C C . PHE A 1 85 ? 52.038 -4.407 -9.532 1.00 33.09 85 PHE A C 1
ATOM 660 O O . PHE A 1 85 ? 52.533 -3.323 -9.241 1.00 33.09 85 PHE A O 1
ATOM 667 N N . CYS A 1 86 ? 52.546 -5.563 -9.118 1.00 30.56 86 CYS A N 1
ATOM 668 C CA . CYS A 1 86 ? 53.920 -5.723 -8.669 1.00 30.56 86 CYS A CA 1
ATOM 669 C C . CYS A 1 86 ? 54.588 -6.828 -9.495 1.00 30.56 86 CYS A C 1
ATOM 671 O O . CYS A 1 86 ? 55.192 -7.743 -8.957 1.00 30.56 86 CYS A O 1
ATOM 673 N N . ASP A 1 87 ? 54.470 -6.731 -10.821 1.00 28.89 87 ASP A N 1
ATOM 674 C CA . ASP A 1 87 ? 55.456 -7.321 -11.721 1.00 28.89 87 ASP A CA 1
ATOM 675 C C . ASP A 1 87 ? 56.382 -6.195 -12.179 1.00 28.89 87 ASP A C 1
ATOM 677 O O . ASP A 1 87 ? 56.085 -5.419 -13.089 1.00 28.89 87 ASP A O 1
ATOM 681 N N . SER A 1 88 ? 57.539 -6.109 -11.528 1.00 36.44 88 SER A N 1
ATOM 682 C CA . SER A 1 88 ? 58.645 -5.192 -11.822 1.00 36.44 88 SER A CA 1
ATOM 683 C C . SER A 1 88 ? 59.327 -5.440 -13.180 1.00 36.44 88 SER A C 1
ATOM 685 O O . SER A 1 88 ? 60.411 -4.919 -13.421 1.00 36.44 88 SER A O 1
ATOM 687 N N . ASN A 1 89 ? 58.694 -6.173 -14.102 1.00 38.16 89 ASN A N 1
ATOM 688 C CA . ASN A 1 89 ? 59.277 -6.579 -15.384 1.00 38.16 89 ASN A CA 1
ATOM 689 C C . ASN A 1 89 ? 58.527 -6.077 -16.630 1.00 38.16 89 ASN A C 1
ATOM 691 O O . ASN A 1 89 ? 58.837 -6.514 -17.735 1.00 38.16 89 ASN A O 1
ATOM 695 N N . PHE A 1 90 ? 57.594 -5.127 -16.499 1.00 33.44 90 PHE A N 1
ATOM 696 C CA . PHE A 1 90 ? 56.929 -4.497 -17.656 1.00 33.44 90 PHE A CA 1
ATOM 697 C C . PHE A 1 90 ? 57.240 -2.998 -17.814 1.00 33.44 90 PHE A C 1
ATOM 699 O O . PHE A 1 90 ? 56.482 -2.249 -18.423 1.00 33.44 90 PHE A O 1
ATOM 706 N N . CYS A 1 91 ? 58.387 -2.544 -17.302 1.00 31.75 91 CYS A N 1
ATOM 707 C CA . CYS A 1 91 ? 58.983 -1.261 -17.680 1.00 31.75 91 CYS A CA 1
ATOM 708 C C . CYS A 1 91 ? 60.015 -1.494 -18.787 1.00 31.75 91 CYS A C 1
ATOM 710 O O . CYS A 1 91 ? 61.213 -1.574 -18.537 1.00 31.75 91 CYS A O 1
ATOM 712 N N . GLY A 1 92 ? 59.542 -1.631 -20.022 1.00 35.09 92 GLY A N 1
ATOM 713 C CA . GLY A 1 92 ? 60.428 -1.779 -21.171 1.00 35.09 92 GLY A CA 1
ATOM 714 C C . GLY A 1 92 ? 59.675 -2.156 -22.429 1.00 35.09 92 GLY A C 1
ATOM 715 O O . GLY A 1 92 ? 59.841 -3.274 -22.891 1.00 35.09 92 GLY A O 1
ATOM 716 N N . ASN A 1 93 ? 58.792 -1.269 -22.905 1.00 39.75 93 ASN A N 1
ATOM 717 C CA . ASN A 1 93 ? 58.403 -1.077 -24.314 1.00 39.75 93 ASN A CA 1
ATOM 718 C C . ASN A 1 93 ? 57.084 -0.291 -24.381 1.00 39.75 93 ASN A C 1
ATOM 720 O O . ASN A 1 93 ? 56.005 -0.862 -24.521 1.00 39.75 93 ASN A O 1
ATOM 724 N N . LEU A 1 94 ? 57.175 1.037 -24.298 1.00 33.78 94 LEU A N 1
ATOM 725 C CA . LEU A 1 94 ? 56.120 1.943 -24.756 1.00 33.78 94 LEU A CA 1
ATOM 726 C C . LEU A 1 94 ? 56.716 2.838 -25.861 1.00 33.78 94 LEU A C 1
ATOM 728 O O . LEU A 1 94 ? 57.813 3.364 -25.655 1.00 33.78 94 LEU A O 1
ATOM 732 N N . PRO A 1 95 ? 56.053 2.992 -27.026 1.00 32.06 95 PRO A N 1
ATOM 733 C CA . PRO A 1 95 ? 56.523 3.855 -28.113 1.00 32.06 95 PRO A CA 1
ATOM 734 C C . PRO A 1 95 ? 56.598 5.327 -27.688 1.00 32.06 95 PRO A C 1
ATOM 736 O O . PRO A 1 95 ? 55.812 5.788 -26.860 1.00 32.06 95 PRO A O 1
ATOM 739 N N . ALA A 1 96 ? 57.532 6.068 -28.280 1.00 36.97 96 ALA A N 1
ATOM 740 C CA . ALA A 1 96 ? 57.958 7.409 -27.875 1.00 36.97 96 ALA A CA 1
ATOM 741 C C . ALA A 1 96 ? 56.972 8.563 -28.184 1.00 36.97 96 ALA A C 1
ATOM 743 O O . ALA A 1 96 ? 57.386 9.720 -28.182 1.00 36.97 96 ALA A O 1
ATOM 744 N N . ASP A 1 97 ? 55.679 8.289 -28.384 1.00 34.62 97 ASP A N 1
ATOM 745 C CA . ASP A 1 97 ? 54.763 9.258 -29.012 1.00 34.62 97 ASP A CA 1
ATOM 746 C C . ASP A 1 97 ? 53.706 9.848 -28.057 1.00 34.62 97 ASP A C 1
ATOM 748 O O . ASP A 1 97 ? 52.875 10.655 -28.462 1.00 34.62 97 ASP A O 1
ATOM 752 N N . PHE A 1 98 ? 53.750 9.512 -26.764 1.00 34.19 98 PHE A N 1
ATOM 753 C CA . PHE A 1 98 ? 52.884 10.111 -25.738 1.00 34.19 98 PHE A CA 1
ATOM 754 C C . PHE A 1 98 ? 53.707 10.809 -24.649 1.00 34.19 98 PHE A C 1
ATOM 756 O O . PHE A 1 98 ? 53.735 10.410 -23.485 1.00 34.19 98 PHE A O 1
ATOM 763 N N . ARG A 1 99 ? 54.391 11.889 -25.029 1.00 34.41 99 ARG A N 1
ATOM 764 C CA . ARG A 1 99 ? 54.852 12.919 -24.091 1.00 34.41 99 ARG A CA 1
ATOM 765 C C . ARG A 1 99 ? 54.372 14.283 -24.571 1.00 34.41 99 ARG A C 1
ATOM 767 O O . ARG A 1 99 ? 55.007 14.885 -25.425 1.00 34.41 99 ARG A O 1
ATOM 774 N N . ALA A 1 100 ? 53.276 14.759 -23.988 1.00 30.06 100 ALA A N 1
ATOM 775 C CA . ALA A 1 100 ? 52.962 16.180 -23.904 1.00 30.06 100 ALA A CA 1
ATOM 776 C C . ALA A 1 100 ? 52.029 16.439 -22.706 1.00 30.06 100 ALA A C 1
ATOM 778 O O . ALA A 1 100 ? 50.884 15.999 -22.676 1.00 30.06 100 ALA A O 1
ATOM 779 N N . ASP A 1 101 ? 52.604 17.120 -21.717 1.00 29.95 101 ASP A N 1
ATOM 780 C CA . ASP A 1 101 ? 52.056 18.284 -21.019 1.00 29.95 101 ASP A CA 1
ATOM 781 C C . ASP A 1 101 ? 50.849 18.145 -20.067 1.00 29.95 101 ASP A C 1
ATOM 783 O O . ASP A 1 101 ? 49.685 18.359 -20.385 1.00 29.95 101 ASP A O 1
ATOM 787 N N . SER A 1 102 ? 51.233 17.955 -18.798 1.00 30.91 102 SER A N 1
ATOM 788 C CA . SER A 1 102 ? 50.921 18.842 -17.661 1.00 30.91 102 SER A CA 1
ATOM 789 C C . SER A 1 102 ? 49.464 19.065 -17.240 1.00 30.91 102 SER A C 1
ATOM 791 O O . SER A 1 102 ? 48.822 20.001 -17.700 1.00 30.91 102 SER A O 1
ATOM 793 N N . ILE A 1 103 ? 49.062 18.386 -16.156 1.00 27.72 103 ILE A N 1
ATOM 794 C CA . ILE A 1 103 ? 48.378 19.020 -15.012 1.00 27.72 103 ILE A CA 1
ATOM 795 C C . ILE A 1 103 ? 48.988 18.454 -13.717 1.00 27.72 103 ILE A C 1
ATOM 797 O O . ILE A 1 103 ? 48.836 17.276 -13.404 1.00 27.72 103 ILE A O 1
ATOM 801 N N . LYS A 1 104 ? 49.708 19.306 -12.976 1.00 27.30 104 LYS A N 1
ATOM 802 C CA . LYS A 1 104 ? 50.158 19.065 -11.596 1.00 27.30 104 LYS A CA 1
ATOM 803 C C . LYS A 1 104 ? 49.020 19.423 -10.637 1.00 27.30 104 LYS A C 1
ATOM 805 O O . LYS A 1 104 ? 48.485 20.524 -10.733 1.00 27.30 104 LYS A O 1
ATOM 810 N N . VAL A 1 105 ? 48.728 18.558 -9.669 1.00 27.88 105 VAL A N 1
ATOM 811 C CA . VAL A 1 105 ? 48.008 18.925 -8.436 1.00 27.88 105 VAL A CA 1
ATOM 812 C C . VAL A 1 105 ? 48.974 18.684 -7.265 1.00 27.88 105 VAL A C 1
ATOM 814 O O . VAL A 1 105 ? 49.633 17.643 -7.257 1.00 27.88 105 VAL A O 1
ATOM 817 N N . PRO A 1 106 ? 49.153 19.643 -6.337 1.00 27.09 106 PRO A N 1
ATOM 818 C CA . PRO A 1 106 ? 50.247 19.620 -5.370 1.00 27.09 106 PRO A CA 1
ATOM 819 C C . PRO A 1 106 ? 49.930 18.716 -4.171 1.00 27.09 106 PRO A C 1
ATOM 821 O O . PRO A 1 106 ? 48.871 18.847 -3.560 1.00 27.09 106 PRO A O 1
ATOM 824 N N . CYS A 1 107 ? 50.873 17.848 -3.796 1.00 26.12 107 CYS A N 1
ATOM 825 C CA . CYS A 1 107 ? 50.914 17.281 -2.450 1.00 26.12 107 CYS A CA 1
ATOM 826 C C . CYS A 1 107 ? 51.551 18.311 -1.515 1.00 26.12 107 CYS A C 1
ATOM 828 O O . CYS A 1 107 ? 52.648 18.802 -1.775 1.00 26.12 107 CYS A O 1
ATOM 830 N N . VAL A 1 108 ? 50.832 18.653 -0.451 1.00 27.91 108 VAL A N 1
ATOM 831 C CA . VAL A 1 108 ? 51.352 19.429 0.672 1.00 27.91 108 VAL A CA 1
ATOM 832 C C . VAL A 1 108 ? 52.082 18.456 1.590 1.00 27.91 108 VAL A C 1
ATOM 834 O O . VAL A 1 108 ? 51.454 17.578 2.179 1.00 27.91 108 VAL A O 1
ATOM 837 N N . ASP A 1 109 ? 53.397 18.618 1.689 1.00 25.86 109 ASP A N 1
ATOM 838 C CA . ASP A 1 109 ? 54.205 18.033 2.752 1.00 25.86 109 ASP A CA 1
ATOM 839 C C . ASP A 1 109 ? 53.971 18.800 4.058 1.00 25.86 109 ASP A C 1
ATOM 841 O O . ASP A 1 109 ? 54.022 20.032 4.092 1.00 25.86 109 ASP A O 1
ATOM 845 N N . SER A 1 110 ? 53.802 18.069 5.156 1.00 27.81 110 SER A N 1
ATOM 846 C CA . SER A 1 110 ? 54.156 18.571 6.482 1.00 27.81 110 SER A CA 1
ATOM 847 C C . SER A 1 110 ? 54.767 17.444 7.308 1.00 27.81 110 SER A C 1
ATOM 849 O O . SER A 1 110 ? 54.098 16.499 7.721 1.00 27.81 110 SER A O 1
ATOM 851 N N . THR A 1 111 ? 56.070 17.588 7.497 1.00 27.12 111 THR A N 1
ATOM 852 C CA . THR A 1 111 ? 56.990 16.900 8.401 1.00 27.12 111 THR A CA 1
ATOM 853 C C . THR A 1 111 ? 56.548 16.935 9.868 1.00 27.12 111 THR A C 1
ATOM 855 O O . THR A 1 111 ? 56.133 18.000 10.321 1.00 27.12 111 THR A O 1
ATOM 858 N N . ALA A 1 112 ? 56.759 15.844 10.617 1.00 27.16 112 ALA A N 1
ATOM 859 C CA . ALA A 1 112 ? 57.319 15.878 11.979 1.00 27.16 112 ALA A CA 1
ATOM 860 C C . ALA A 1 112 ? 57.616 14.459 12.518 1.00 27.16 112 ALA A C 1
ATOM 862 O O . ALA A 1 112 ? 56.717 13.647 12.710 1.00 27.16 112 ALA A O 1
ATOM 863 N N . ASP A 1 113 ? 58.909 14.239 12.753 1.00 25.47 113 ASP A N 1
ATOM 864 C CA . ASP A 1 113 ? 59.550 13.573 13.889 1.00 25.47 113 ASP A CA 1
ATOM 865 C C . ASP A 1 113 ? 59.351 12.077 14.187 1.00 25.47 113 ASP A C 1
ATOM 867 O O . ASP A 1 113 ? 58.366 11.588 14.735 1.00 25.47 113 ASP A O 1
ATOM 871 N N . SER A 1 114 ? 60.458 11.381 13.928 1.00 27.55 114 SER A N 1
ATOM 872 C CA . SER A 1 114 ? 60.943 10.183 14.596 1.00 27.55 114 SER A CA 1
ATOM 873 C C . SER A 1 114 ? 61.056 10.351 16.113 1.00 27.55 114 SER A C 1
ATOM 875 O O . SER A 1 114 ? 61.713 11.285 16.556 1.00 27.55 114 SER A O 1
ATOM 877 N N . HIS A 1 115 ? 60.588 9.367 16.882 1.00 27.69 115 HIS A N 1
ATOM 878 C CA . HIS A 1 115 ? 61.327 8.828 18.026 1.00 27.69 115 HIS A CA 1
ATOM 879 C C . HIS A 1 115 ? 60.882 7.387 18.313 1.00 27.69 115 HIS A C 1
ATOM 881 O O . HIS A 1 115 ? 59.724 7.013 18.146 1.00 27.69 115 HIS A O 1
ATOM 887 N N . THR A 1 116 ? 61.876 6.580 18.659 1.00 28.19 116 THR A N 1
ATOM 888 C CA . THR A 1 116 ? 61.841 5.164 19.014 1.00 28.19 116 THR A CA 1
ATOM 889 C C . THR A 1 116 ? 61.060 4.917 20.303 1.00 28.19 116 THR A C 1
ATOM 891 O O . THR A 1 116 ? 61.124 5.737 21.210 1.00 28.19 116 THR A O 1
ATOM 894 N N . ASP A 1 117 ? 60.384 3.772 20.410 1.00 24.55 117 ASP A N 1
ATOM 895 C CA . ASP A 1 117 ? 60.752 2.759 21.407 1.00 24.55 117 ASP A CA 1
ATOM 896 C C . ASP A 1 117 ? 59.942 1.470 21.241 1.00 24.55 117 ASP A C 1
ATOM 898 O O . ASP A 1 117 ? 58.752 1.443 20.928 1.00 24.55 117 ASP A O 1
ATOM 902 N N . SER A 1 118 ? 60.671 0.376 21.411 1.00 25.73 118 SER A N 1
ATOM 903 C CA . SER A 1 118 ? 60.207 -0.994 21.527 1.00 25.73 118 SER A CA 1
ATOM 904 C C . SER A 1 118 ? 59.349 -1.182 22.778 1.00 25.73 118 SER A C 1
ATOM 906 O O . SER A 1 118 ? 59.671 -0.645 23.830 1.00 25.73 118 SER A O 1
ATOM 908 N N . LEU A 1 119 ? 58.317 -2.027 22.687 1.00 26.56 119 LEU A N 1
ATOM 909 C CA . LEU A 1 119 ? 58.078 -3.161 23.590 1.00 26.56 119 LEU A CA 1
ATOM 910 C C . LEU A 1 119 ? 56.783 -3.894 23.207 1.00 26.56 119 LEU A C 1
ATOM 912 O O . LEU A 1 119 ? 55.794 -3.318 22.768 1.00 26.56 119 LEU A O 1
ATOM 916 N N . SER A 1 120 ? 56.875 -5.208 23.360 1.00 26.48 120 SER A N 1
ATOM 917 C CA . SER A 1 120 ? 55.848 -6.242 23.295 1.00 26.48 120 SER A CA 1
ATOM 918 C C . SER A 1 120 ? 54.485 -5.855 23.875 1.00 26.48 120 SER A C 1
ATOM 920 O O . SER A 1 120 ? 54.431 -5.441 25.027 1.00 26.48 120 SER A O 1
ATOM 922 N N . ASP A 1 121 ? 53.397 -6.196 23.180 1.00 23.98 121 ASP A N 1
ATOM 923 C CA . ASP A 1 121 ? 52.490 -7.198 23.742 1.00 23.98 121 ASP A CA 1
ATOM 924 C C . ASP A 1 121 ? 51.612 -7.881 22.685 1.00 23.98 121 ASP A C 1
ATOM 926 O O . ASP A 1 121 ? 51.266 -7.361 21.625 1.00 23.98 121 ASP A O 1
ATOM 930 N N . SER A 1 122 ? 51.328 -9.120 23.027 1.00 25.48 122 SER A N 1
ATOM 931 C CA . SER A 1 122 ? 50.563 -10.147 22.366 1.00 25.48 122 SER A CA 1
ATOM 932 C C . SER A 1 122 ? 49.057 -9.855 22.266 1.00 25.48 122 SER A C 1
ATOM 934 O O . SER A 1 122 ? 48.457 -9.165 23.081 1.00 25.48 122 SER A O 1
ATOM 936 N N . SER A 1 123 ? 48.423 -10.514 21.291 1.00 31.06 123 SER A N 1
ATOM 937 C CA . SER A 1 123 ? 46.984 -10.818 21.241 1.00 31.06 123 SER A CA 1
ATOM 938 C C . SER A 1 123 ? 45.996 -9.647 21.110 1.00 31.06 123 SER A C 1
ATOM 940 O O . SER A 1 123 ? 45.337 -9.237 22.058 1.00 31.06 123 SER A O 1
ATOM 942 N N . VAL A 1 124 ? 45.734 -9.237 19.866 1.00 25.66 124 VAL A N 1
ATOM 943 C CA . VAL A 1 124 ? 44.407 -8.723 19.499 1.00 25.66 124 VAL A CA 1
ATOM 944 C C . VAL A 1 124 ? 43.814 -9.667 18.464 1.00 25.66 124 VAL A C 1
ATOM 946 O O . VAL A 1 124 ? 44.238 -9.738 17.310 1.00 25.66 124 VAL A O 1
ATOM 949 N N . SER A 1 125 ? 42.848 -10.453 18.928 1.00 23.72 125 SER A N 1
ATOM 950 C CA . SER A 1 125 ? 41.931 -11.230 18.107 1.00 23.72 125 SER A CA 1
ATOM 951 C C . SER A 1 125 ? 41.394 -10.369 16.965 1.00 23.72 125 SER A C 1
ATOM 953 O O . SER A 1 125 ? 40.805 -9.317 17.212 1.00 23.72 125 SER A O 1
ATOM 955 N N . LYS A 1 126 ? 41.553 -10.833 15.721 1.00 27.31 126 LYS A N 1
ATOM 956 C CA . LYS A 1 126 ? 40.808 -10.317 14.569 1.00 27.31 126 LYS A CA 1
ATOM 957 C C . LYS A 1 126 ? 39.315 -10.513 14.846 1.00 27.31 126 LYS A C 1
ATOM 959 O O . LYS A 1 126 ? 38.780 -11.587 14.581 1.00 27.31 126 LYS A O 1
ATOM 964 N N . SER A 1 127 ? 38.647 -9.504 15.401 1.00 24.73 127 SER A N 1
ATOM 965 C CA . SER A 1 127 ? 37.192 -9.449 15.402 1.00 24.73 127 SER A CA 1
ATOM 966 C C . SER A 1 127 ? 36.753 -9.222 13.960 1.00 24.73 127 SER A C 1
ATOM 968 O O . SER A 1 127 ? 36.943 -8.164 13.364 1.00 24.73 127 SER A O 1
ATOM 970 N N . SER A 1 128 ? 36.214 -10.277 13.363 1.00 30.12 128 SER A N 1
ATOM 971 C CA . SER A 1 128 ? 35.545 -10.248 12.074 1.00 30.12 128 SER A CA 1
ATOM 972 C C . SER A 1 128 ? 34.234 -9.471 12.206 1.00 30.12 128 SER A C 1
ATOM 974 O O . SER A 1 128 ? 33.165 -10.053 12.367 1.00 30.12 128 SER A O 1
ATOM 976 N N . THR A 1 129 ? 34.312 -8.151 12.148 1.00 27.55 129 THR A N 1
ATOM 977 C CA . THR A 1 129 ? 33.168 -7.278 11.878 1.00 27.55 129 THR A CA 1
ATOM 978 C C . THR A 1 129 ? 33.571 -6.375 10.725 1.00 27.55 129 THR A C 1
ATOM 980 O O . THR A 1 129 ? 33.792 -5.179 10.882 1.00 27.55 129 THR A O 1
ATOM 983 N N . ALA A 1 130 ? 33.763 -6.991 9.557 1.00 32.28 130 ALA A N 1
ATOM 984 C CA . ALA A 1 130 ? 33.736 -6.253 8.308 1.00 32.28 130 ALA A CA 1
ATOM 985 C C . ALA A 1 130 ? 32.273 -5.871 8.061 1.00 32.28 130 ALA A C 1
ATOM 987 O O . ALA A 1 130 ? 31.473 -6.694 7.613 1.00 32.28 130 ALA A O 1
ATOM 988 N N . ASP A 1 131 ? 31.922 -4.638 8.413 1.00 29.75 131 ASP A N 1
ATOM 989 C CA . ASP A 1 131 ? 30.697 -4.005 7.945 1.00 29.75 131 ASP A CA 1
ATOM 990 C C . ASP A 1 131 ? 30.720 -4.022 6.409 1.00 29.75 131 ASP A C 1
ATOM 992 O O . ASP A 1 131 ? 31.504 -3.322 5.766 1.00 29.75 131 ASP A O 1
ATOM 996 N N . PHE A 1 132 ? 29.908 -4.894 5.807 1.00 37.62 132 PHE A N 1
ATOM 997 C CA . PHE A 1 132 ? 29.776 -5.014 4.357 1.00 37.62 132 PHE A CA 1
ATOM 998 C C . PHE A 1 132 ? 29.223 -3.699 3.789 1.00 37.62 132 PHE A C 1
ATOM 1000 O O . PHE A 1 132 ? 28.011 -3.466 3.805 1.00 37.62 132 PHE A O 1
ATOM 1007 N N . ALA A 1 133 ? 30.092 -2.845 3.245 1.00 44.00 133 ALA A N 1
ATOM 1008 C CA . ALA A 1 133 ? 29.660 -1.795 2.330 1.00 44.00 133 ALA A CA 1
ATOM 1009 C C . ALA A 1 133 ? 28.843 -2.444 1.190 1.00 44.00 133 ALA A C 1
ATOM 1011 O O . ALA A 1 133 ? 29.233 -3.512 0.704 1.00 44.00 133 ALA A O 1
ATOM 1012 N N . PRO A 1 134 ? 27.704 -1.863 0.764 1.00 52.31 134 PRO A N 1
ATOM 1013 C CA . PRO A 1 134 ? 26.891 -2.458 -0.287 1.00 52.31 134 PRO A CA 1
ATOM 1014 C C . PRO A 1 134 ? 27.723 -2.592 -1.565 1.00 52.31 134 PRO A C 1
ATOM 1016 O O . PRO A 1 134 ? 28.123 -1.598 -2.168 1.00 52.31 134 PRO A O 1
ATOM 1019 N N . SER A 1 135 ? 27.998 -3.833 -1.971 1.00 70.25 135 SER A N 1
ATOM 1020 C CA . SER A 1 135 ? 28.706 -4.111 -3.216 1.00 70.25 135 SER A CA 1
ATOM 1021 C C . SER A 1 135 ? 27.777 -3.782 -4.383 1.00 70.25 135 SER A C 1
ATOM 1023 O O . SER A 1 135 ? 26.815 -4.510 -4.647 1.00 70.25 135 SER A O 1
ATOM 1025 N N . TYR A 1 136 ? 28.028 -2.667 -5.055 1.00 80.00 136 TYR A N 1
ATOM 1026 C CA . TYR A 1 136 ? 27.346 -2.288 -6.289 1.00 80.00 136 TYR A CA 1
ATOM 1027 C C . TYR A 1 136 ? 27.816 -3.158 -7.474 1.00 80.00 136 TYR A C 1
ATOM 1029 O O . TYR A 1 136 ? 28.850 -3.822 -7.373 1.00 80.00 136 TYR A O 1
ATOM 1037 N N . PRO A 1 137 ? 27.048 -3.238 -8.577 1.00 82.69 137 PRO A N 1
ATOM 1038 C CA . PRO A 1 137 ? 27.353 -4.163 -9.669 1.00 82.69 137 PRO A CA 1
ATOM 1039 C C . PRO A 1 137 ? 28.663 -3.819 -10.396 1.00 82.69 137 PRO A C 1
ATOM 1041 O O . PRO A 1 137 ? 28.829 -2.709 -10.906 1.00 82.69 137 PRO A O 1
ATOM 1044 N N . HIS A 1 138 ? 29.553 -4.812 -10.503 1.00 81.88 138 HIS A N 1
ATOM 1045 C CA . HIS A 1 138 ? 30.837 -4.742 -11.211 1.00 81.88 138 HIS A CA 1
ATOM 1046 C C . HIS A 1 138 ? 31.110 -6.022 -12.040 1.00 81.88 138 HIS A C 1
ATOM 1048 O O . HIS A 1 138 ? 30.663 -7.100 -11.634 1.00 81.88 138 HIS A O 1
ATOM 1054 N N . PRO A 1 139 ? 31.818 -5.933 -13.192 1.00 84.56 139 PRO A N 1
ATOM 1055 C CA . PRO A 1 139 ? 32.196 -4.697 -13.894 1.00 84.56 139 PRO A CA 1
ATOM 1056 C C . PRO A 1 139 ? 30.949 -3.938 -14.380 1.00 84.56 139 PRO A C 1
ATOM 1058 O O . PRO A 1 139 ? 29.842 -4.469 -14.309 1.00 84.56 139 PRO A O 1
ATOM 1061 N N . LYS A 1 140 ? 31.091 -2.690 -14.843 1.00 88.31 140 LYS A N 1
ATOM 1062 C CA . LYS A 1 140 ? 29.958 -1.830 -15.247 1.00 88.31 140 LYS A CA 1
ATOM 1063 C C . LYS A 1 140 ? 29.341 -2.298 -16.570 1.00 88.31 140 LYS A C 1
ATOM 1065 O O . LYS A 1 140 ? 29.434 -1.612 -17.572 1.00 88.31 140 LYS A O 1
ATOM 1070 N N . SER A 1 141 ? 28.726 -3.473 -16.575 1.00 93.00 141 SER A N 1
ATOM 1071 C CA . SER A 1 141 ? 28.134 -4.121 -17.747 1.00 93.00 141 SER A CA 1
ATOM 1072 C C . SER A 1 141 ? 26.659 -4.417 -17.513 1.00 93.00 141 SER A C 1
ATOM 1074 O O . SER A 1 141 ? 26.241 -4.686 -16.381 1.00 93.00 141 SER A O 1
ATOM 1076 N N . HIS A 1 142 ? 25.877 -4.449 -18.591 1.00 93.25 142 HIS A N 1
ATOM 1077 C CA . HIS A 1 142 ? 24.468 -4.848 -18.525 1.00 93.25 142 HIS A CA 1
ATOM 1078 C C . HIS A 1 142 ? 24.275 -6.234 -17.873 1.00 93.25 142 HIS A C 1
ATOM 1080 O O . HIS A 1 142 ? 23.315 -6.443 -17.134 1.00 93.25 142 HIS A O 1
ATOM 1086 N N . ILE A 1 143 ? 25.216 -7.170 -18.059 1.00 94.50 143 ILE A N 1
ATOM 1087 C CA . ILE A 1 143 ? 25.172 -8.504 -17.435 1.00 94.50 143 ILE A CA 1
ATOM 1088 C C . ILE A 1 143 ? 25.378 -8.439 -15.917 1.00 94.50 143 ILE A C 1
ATOM 1090 O O . ILE A 1 143 ? 24.669 -9.119 -15.173 1.00 94.50 143 ILE A O 1
ATOM 1094 N N . ALA A 1 144 ? 26.342 -7.649 -15.438 1.00 92.81 144 ALA A N 1
ATOM 1095 C CA . ALA A 1 144 ? 26.598 -7.522 -14.003 1.00 92.81 144 ALA A CA 1
ATOM 1096 C C . ALA A 1 144 ? 25.408 -6.879 -13.280 1.00 92.81 144 ALA A C 1
ATOM 1098 O O . ALA A 1 144 ? 24.978 -7.373 -12.240 1.00 92.81 144 ALA A O 1
ATOM 1099 N N . TYR A 1 145 ? 24.828 -5.830 -13.869 1.00 94.56 145 TYR A N 1
ATOM 1100 C CA . TYR A 1 145 ? 23.648 -5.153 -13.329 1.00 94.56 145 TYR A CA 1
ATOM 1101 C C . TYR A 1 145 ? 22.431 -6.089 -13.304 1.00 94.56 145 TYR A C 1
ATOM 1103 O O . TYR A 1 145 ? 21.741 -6.166 -12.287 1.00 94.56 145 TYR A O 1
ATOM 1111 N N . ALA A 1 146 ? 22.216 -6.862 -14.374 1.00 93.38 146 ALA A N 1
ATOM 1112 C CA . ALA A 1 146 ? 21.150 -7.860 -14.448 1.00 93.38 146 ALA A CA 1
ATOM 1113 C C . ALA A 1 146 ? 21.275 -8.954 -13.370 1.00 93.38 146 ALA A C 1
ATOM 1115 O O . ALA A 1 146 ? 20.280 -9.341 -12.762 1.00 93.38 146 ALA A O 1
ATOM 1116 N N . LYS A 1 147 ? 22.496 -9.443 -13.105 1.00 92.12 147 LYS A N 1
ATOM 1117 C CA . LYS A 1 147 ? 22.759 -10.457 -12.065 1.00 92.12 147 LYS A CA 1
ATOM 1118 C C . LYS A 1 147 ? 22.638 -9.908 -10.644 1.00 92.12 147 LYS A C 1
ATOM 1120 O O . LYS A 1 147 ? 22.260 -10.644 -9.738 1.00 92.12 147 LYS A O 1
ATOM 1125 N N . TRP A 1 148 ? 22.995 -8.643 -10.446 1.00 92.81 148 TRP A N 1
ATOM 1126 C CA . TRP A 1 148 ? 23.001 -7.989 -9.138 1.00 92.81 148 TRP A CA 1
ATOM 1127 C C . TRP A 1 148 ? 21.595 -7.674 -8.611 1.00 92.81 148 TRP A C 1
ATOM 1129 O O . TRP A 1 148 ? 21.373 -7.658 -7.398 1.00 92.81 148 TRP A O 1
ATOM 1139 N N . ALA A 1 149 ? 20.647 -7.418 -9.515 1.00 93.00 149 ALA A N 1
ATOM 1140 C CA . ALA A 1 149 ? 19.309 -6.960 -9.176 1.00 93.00 149 ALA A CA 1
ATOM 1141 C C . ALA A 1 149 ? 18.438 -8.054 -8.529 1.00 93.00 149 ALA A C 1
ATOM 1143 O O . ALA A 1 149 ? 18.167 -9.097 -9.127 1.00 93.00 149 ALA A O 1
ATOM 1144 N N . HIS A 1 150 ? 17.899 -7.769 -7.338 1.00 92.56 150 HIS A N 1
ATOM 1145 C CA . HIS A 1 150 ? 16.810 -8.548 -6.738 1.00 92.56 150 HIS A CA 1
ATOM 1146 C C . HIS A 1 150 ? 15.438 -8.143 -7.285 1.00 92.56 150 HIS A C 1
ATOM 1148 O O . HIS A 1 150 ? 14.525 -8.962 -7.323 1.00 92.56 150 HIS A O 1
ATOM 1154 N N . ILE A 1 151 ? 15.273 -6.890 -7.694 1.00 94.62 151 ILE A N 1
ATOM 1155 C CA . ILE A 1 151 ? 14.071 -6.379 -8.356 1.00 94.62 151 ILE A CA 1
ATOM 1156 C C . ILE A 1 151 ? 14.531 -5.436 -9.461 1.00 94.62 151 ILE A C 1
ATOM 1158 O O . ILE A 1 151 ? 15.477 -4.672 -9.256 1.00 94.62 151 ILE A O 1
ATOM 1162 N N . VAL A 1 152 ? 13.869 -5.479 -10.616 1.00 96.94 152 VAL A N 1
ATOM 1163 C CA . VAL A 1 152 ? 14.071 -4.474 -11.663 1.00 96.94 152 VAL A CA 1
ATOM 1164 C C . VAL A 1 152 ? 12.807 -3.649 -11.824 1.00 96.94 152 VAL A C 1
ATOM 1166 O O . VAL A 1 152 ? 11.710 -4.192 -11.911 1.00 96.94 152 VAL A O 1
ATOM 1169 N N . LEU A 1 153 ? 12.969 -2.334 -11.877 1.00 98.19 153 LEU A N 1
ATOM 1170 C CA . LEU A 1 153 ? 11.901 -1.374 -12.090 1.00 98.19 153 LEU A CA 1
ATOM 1171 C C . LEU A 1 153 ? 12.2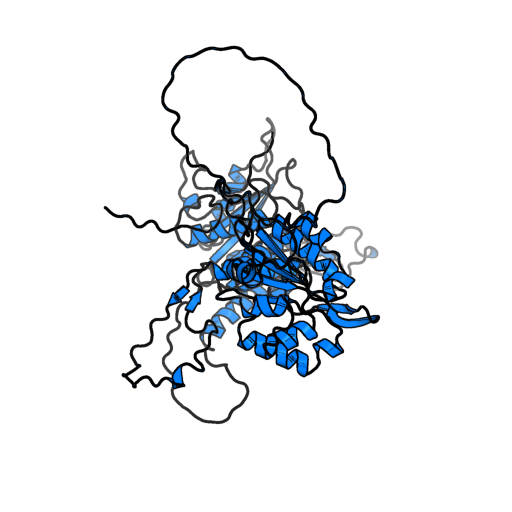26 -0.539 -13.329 1.00 98.19 153 LEU A C 1
ATOM 1173 O O . LEU A 1 153 ? 13.209 0.195 -13.331 1.00 98.19 153 LEU A O 1
ATOM 1177 N N . LEU A 1 154 ? 11.396 -0.619 -14.369 1.00 98.44 154 LEU A N 1
ATOM 1178 C CA . LEU A 1 154 ? 11.455 0.282 -15.521 1.00 98.44 154 LEU A CA 1
ATOM 1179 C C . LEU A 1 154 ? 10.399 1.379 -15.348 1.00 98.44 154 LEU A C 1
ATOM 1181 O O . LEU A 1 154 ? 9.210 1.148 -15.578 1.00 98.44 154 LEU A O 1
ATOM 1185 N N . ALA A 1 155 ? 10.837 2.566 -14.929 1.00 98.19 155 ALA A N 1
ATOM 1186 C CA . ALA A 1 155 ? 9.962 3.690 -14.616 1.00 98.19 155 ALA A CA 1
ATOM 1187 C C . ALA A 1 155 ? 10.631 5.036 -14.958 1.00 98.19 155 ALA A C 1
ATOM 1189 O O . ALA A 1 155 ? 11.626 5.399 -14.327 1.00 98.19 155 ALA A O 1
ATOM 1190 N N . PRO A 1 156 ? 10.087 5.812 -15.912 1.00 98.38 156 PRO A N 1
ATOM 1191 C CA . PRO A 1 156 ? 8.987 5.474 -16.818 1.00 98.38 156 PRO A CA 1
ATOM 1192 C C . PRO A 1 156 ? 9.383 4.447 -17.892 1.00 98.38 156 PRO A C 1
ATOM 1194 O O . PRO A 1 156 ? 10.527 4.423 -18.358 1.00 98.38 156 PRO A O 1
ATOM 1197 N N . ALA A 1 157 ? 8.406 3.653 -18.333 1.00 98.19 157 ALA A N 1
ATOM 1198 C CA . ALA A 1 157 ? 8.474 2.759 -19.487 1.00 98.19 157 ALA A CA 1
ATOM 1199 C C . ALA A 1 157 ? 7.748 3.391 -20.693 1.00 98.19 157 ALA A C 1
ATOM 1201 O O . ALA A 1 157 ? 6.526 3.530 -20.706 1.00 98.19 157 ALA A O 1
ATOM 1202 N N . THR A 1 158 ? 8.492 3.809 -21.715 1.00 97.94 158 THR A N 1
ATOM 1203 C CA . THR A 1 158 ? 7.909 4.364 -22.950 1.00 97.94 158 THR A CA 1
ATOM 1204 C C . THR A 1 158 ? 7.358 3.265 -23.858 1.00 97.94 158 THR A C 1
ATOM 1206 O O . THR A 1 158 ? 7.815 2.122 -23.801 1.00 97.94 158 THR A O 1
ATOM 1209 N N . ALA A 1 159 ? 6.441 3.626 -24.766 1.00 98.00 159 ALA A N 1
ATOM 1210 C CA . ALA A 1 159 ? 5.925 2.721 -25.801 1.00 98.00 159 ALA A CA 1
ATOM 1211 C C . ALA A 1 159 ? 7.052 2.027 -26.587 1.00 98.00 159 ALA A C 1
ATOM 1213 O O . ALA A 1 159 ? 7.000 0.824 -26.822 1.00 98.00 159 ALA A O 1
ATOM 1214 N N . ASN A 1 160 ? 8.106 2.776 -26.933 1.00 97.50 160 ASN A N 1
ATOM 1215 C CA . ASN A 1 160 ? 9.270 2.263 -27.651 1.00 97.50 160 ASN A CA 1
ATOM 1216 C C . ASN A 1 160 ? 10.009 1.176 -26.854 1.00 97.50 160 ASN A C 1
ATOM 1218 O O . ASN A 1 160 ? 10.268 0.095 -27.377 1.00 97.50 160 ASN A O 1
ATOM 1222 N N . THR A 1 161 ? 10.327 1.431 -25.579 1.00 97.94 161 THR A N 1
ATOM 1223 C CA . THR A 1 161 ? 11.007 0.436 -24.735 1.00 97.94 161 THR A CA 1
ATOM 1224 C C . THR A 1 161 ? 10.124 -0.786 -24.480 1.00 97.94 161 THR A C 1
ATOM 1226 O O . THR A 1 161 ? 10.627 -1.904 -24.551 1.00 97.94 161 THR A O 1
ATOM 1229 N N . ILE A 1 162 ? 8.820 -0.593 -24.243 1.00 98.19 162 ILE A N 1
ATOM 1230 C CA . ILE A 1 162 ? 7.845 -1.680 -24.051 1.00 98.19 162 ILE A CA 1
ATOM 1231 C C . ILE A 1 162 ? 7.780 -2.571 -25.294 1.00 98.19 162 ILE A C 1
ATOM 1233 O O . ILE A 1 162 ? 7.938 -3.785 -25.184 1.00 98.19 162 ILE A O 1
ATOM 1237 N N . ALA A 1 163 ? 7.622 -1.982 -26.483 1.00 98.00 163 ALA A N 1
ATOM 1238 C CA . ALA A 1 163 ? 7.575 -2.733 -27.732 1.00 98.00 163 ALA A CA 1
ATOM 1239 C C . ALA A 1 163 ? 8.880 -3.509 -27.966 1.00 98.00 163 ALA A C 1
ATOM 1241 O O . ALA A 1 163 ? 8.851 -4.719 -28.179 1.00 98.00 163 ALA A O 1
ATOM 1242 N N . LYS A 1 164 ? 10.040 -2.849 -27.853 1.00 98.06 164 LYS A N 1
ATOM 1243 C CA . LYS A 1 164 ? 11.341 -3.512 -28.028 1.00 98.06 164 LYS A CA 1
ATOM 1244 C C . LYS A 1 164 ? 11.524 -4.682 -27.069 1.00 98.06 164 LYS A C 1
ATOM 1246 O O . LYS A 1 164 ? 11.959 -5.747 -27.495 1.00 98.06 164 LYS A O 1
ATOM 1251 N N . LEU A 1 165 ? 11.149 -4.511 -25.804 1.00 97.12 165 LEU A N 1
ATOM 1252 C CA . LEU A 1 165 ? 11.235 -5.567 -24.802 1.00 97.12 165 LEU A CA 1
ATOM 1253 C C . LEU A 1 165 ? 10.310 -6.747 -25.133 1.00 97.12 165 LEU A C 1
ATOM 1255 O O . LEU A 1 165 ? 10.759 -7.889 -25.108 1.00 97.12 165 LEU A O 1
ATOM 1259 N N . ALA A 1 166 ? 9.058 -6.480 -25.521 1.00 97.31 166 ALA A N 1
ATOM 1260 C CA . ALA A 1 166 ? 8.079 -7.513 -25.873 1.00 97.31 166 ALA A CA 1
ATOM 1261 C C . ALA A 1 166 ? 8.491 -8.363 -27.090 1.00 97.31 166 ALA A C 1
ATOM 1263 O O . ALA A 1 166 ? 8.070 -9.516 -27.207 1.00 97.31 166 ALA A O 1
ATOM 1264 N N . TYR A 1 167 ? 9.292 -7.803 -28.001 1.00 96.62 167 TYR A N 1
ATOM 1265 C CA . TYR A 1 167 ? 9.796 -8.484 -29.201 1.00 96.62 167 TYR A CA 1
ATOM 1266 C C . TYR A 1 167 ? 11.276 -8.898 -29.105 1.00 96.62 167 TYR A C 1
ATOM 1268 O O . TYR A 1 167 ? 11.809 -9.459 -30.060 1.00 96.62 167 TYR A O 1
ATOM 1276 N N . GLY A 1 168 ? 11.951 -8.651 -27.977 1.00 95.75 168 GLY A N 1
ATOM 1277 C CA . GLY A 1 168 ? 13.354 -9.030 -27.778 1.00 95.75 168 GLY A CA 1
ATOM 1278 C C . GLY A 1 168 ? 14.374 -8.204 -28.579 1.00 95.75 168 GLY A C 1
ATOM 1279 O O . GLY A 1 168 ? 15.467 -8.687 -28.865 1.00 95.75 168 GLY A O 1
ATOM 1280 N N . ILE A 1 169 ? 14.045 -6.965 -28.953 1.00 97.56 169 ILE A N 1
ATOM 1281 C CA . ILE A 1 169 ? 14.936 -6.065 -29.702 1.00 97.56 169 ILE A CA 1
ATOM 1282 C C . ILE A 1 169 ? 15.939 -5.412 -28.737 1.00 97.56 169 ILE A C 1
ATOM 1284 O O . ILE A 1 169 ? 15.657 -4.395 -28.104 1.00 97.56 169 ILE A O 1
ATOM 1288 N N . ALA A 1 170 ? 17.128 -6.003 -28.629 1.00 95.06 170 ALA A N 1
ATOM 1289 C CA . ALA A 1 170 ? 18.167 -5.639 -27.663 1.00 95.06 170 ALA A CA 1
ATOM 1290 C C . ALA A 1 170 ? 19.172 -4.587 -28.188 1.00 95.06 170 ALA A C 1
ATOM 1292 O O . ALA A 1 170 ? 20.386 -4.781 -28.119 1.00 95.06 170 ALA A O 1
ATOM 1293 N N . ASP A 1 171 ? 18.686 -3.467 -28.724 1.00 94.56 171 ASP A N 1
ATOM 1294 C CA . ASP A 1 171 ? 19.522 -2.438 -29.374 1.00 94.56 171 ASP A CA 1
ATOM 1295 C C . ASP A 1 171 ? 20.031 -1.323 -28.437 1.00 94.56 171 ASP A C 1
ATOM 1297 O O . ASP A 1 171 ? 20.732 -0.408 -28.867 1.00 94.56 171 ASP A O 1
ATOM 1301 N N . ASN A 1 172 ? 19.678 -1.383 -27.152 1.00 94.62 172 ASN A N 1
ATOM 1302 C CA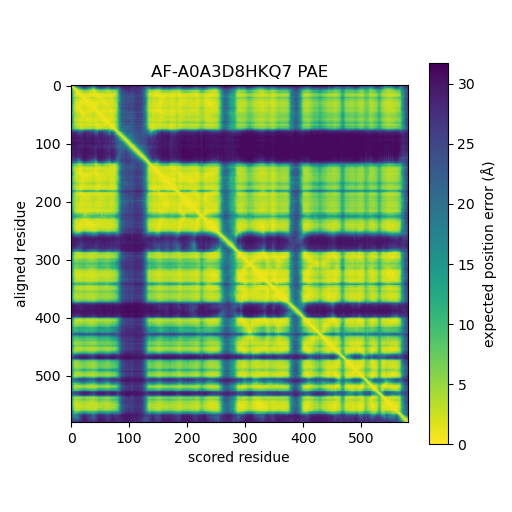 . ASN A 1 172 ? 20.102 -0.430 -26.131 1.00 94.62 172 ASN A CA 1
ATOM 1303 C C . ASN A 1 172 ? 20.276 -1.116 -24.769 1.00 94.62 172 ASN A C 1
ATOM 1305 O O . ASN A 1 172 ? 19.704 -2.180 -24.518 1.00 94.62 172 ASN A O 1
ATOM 1309 N N . LEU A 1 173 ? 21.019 -0.464 -23.869 1.00 94.75 173 LEU A N 1
ATOM 1310 C CA . LEU A 1 173 ? 21.399 -1.033 -22.574 1.00 94.75 173 LEU A CA 1
ATOM 1311 C C . LEU A 1 173 ? 20.223 -1.410 -21.680 1.00 94.75 173 LEU A C 1
ATOM 1313 O O . LEU A 1 173 ? 20.329 -2.395 -20.954 1.00 94.75 173 LEU A O 1
ATOM 1317 N N . ILE A 1 174 ? 19.106 -0.677 -21.717 1.00 96.50 174 ILE A N 1
ATOM 1318 C CA . ILE A 1 174 ? 17.939 -1.034 -20.901 1.00 96.50 174 ILE A CA 1
ATOM 1319 C C . ILE A 1 174 ? 17.416 -2.397 -21.341 1.00 96.50 174 ILE A C 1
ATOM 1321 O O . ILE A 1 174 ? 17.327 -3.307 -20.523 1.00 96.50 174 ILE A O 1
ATOM 1325 N N . VAL A 1 175 ? 17.112 -2.569 -22.630 1.00 96.81 175 VAL A N 1
ATOM 1326 C CA . VAL A 1 175 ? 16.541 -3.833 -23.118 1.00 96.81 175 VAL A CA 1
ATOM 1327 C C . VAL A 1 175 ? 17.554 -4.977 -23.000 1.00 96.81 175 VAL A C 1
ATOM 1329 O O . VAL A 1 175 ? 17.179 -6.064 -22.572 1.00 96.81 175 VAL A O 1
ATOM 1332 N N . GLN A 1 176 ? 18.840 -4.728 -23.272 1.00 96.50 176 GLN A N 1
ATOM 1333 C CA . GLN A 1 176 ? 19.917 -5.707 -23.058 1.00 96.50 176 GLN A CA 1
ATOM 1334 C C . GLN A 1 176 ? 19.988 -6.175 -21.595 1.00 96.50 176 GLN A C 1
ATOM 1336 O O . GLN A 1 176 ? 20.034 -7.375 -21.332 1.00 96.50 176 GLN A O 1
ATOM 1341 N N . THR A 1 177 ? 19.933 -5.243 -20.637 1.00 96.12 177 THR A N 1
ATOM 1342 C CA . THR A 1 177 ? 19.958 -5.559 -19.199 1.00 96.12 177 THR A CA 1
ATOM 1343 C C . THR A 1 177 ? 18.706 -6.329 -18.773 1.00 96.12 177 THR A C 1
ATOM 1345 O O . THR A 1 177 ? 18.800 -7.324 -18.054 1.00 96.12 177 THR A O 1
ATOM 1348 N N . LEU A 1 178 ? 17.525 -5.912 -19.241 1.00 95.69 178 LEU A N 1
ATOM 1349 C CA . LEU A 1 178 ? 16.257 -6.567 -18.911 1.00 95.69 178 LEU A CA 1
ATOM 1350 C C . LEU A 1 178 ? 16.175 -7.990 -19.472 1.00 95.69 178 LEU A C 1
ATOM 1352 O O . LEU A 1 178 ? 15.751 -8.889 -18.756 1.00 95.69 178 LEU A O 1
ATOM 1356 N N . LEU A 1 179 ? 16.625 -8.222 -20.707 1.00 94.88 179 LEU A N 1
ATOM 1357 C CA . LEU A 1 179 ? 16.652 -9.565 -21.301 1.00 94.88 179 LEU A CA 1
ATOM 1358 C C . LEU A 1 179 ? 17.705 -10.478 -20.657 1.00 94.88 179 LEU A C 1
ATOM 1360 O O . LEU A 1 179 ? 17.521 -11.691 -20.611 1.00 94.88 179 LEU A O 1
ATOM 1364 N N . ALA A 1 180 ? 18.794 -9.908 -20.135 1.00 93.88 180 ALA A N 1
ATOM 1365 C CA . ALA A 1 180 ? 19.803 -10.645 -19.376 1.00 93.88 180 ALA A CA 1
ATOM 1366 C C . ALA A 1 180 ? 19.379 -10.947 -17.926 1.00 93.88 180 ALA A C 1
ATOM 1368 O O . ALA A 1 180 ? 20.045 -11.720 -17.230 1.00 93.88 180 ALA A O 1
ATOM 1369 N N . THR A 1 181 ? 18.294 -10.331 -17.448 1.00 89.50 181 THR A N 1
ATOM 1370 C CA . THR A 1 181 ? 17.803 -10.506 -16.082 1.00 89.50 181 THR A CA 1
ATOM 1371 C C . THR A 1 181 ? 17.173 -11.889 -15.934 1.00 89.50 181 THR A C 1
ATOM 1373 O O . THR A 1 181 ? 16.253 -12.257 -16.659 1.00 89.50 181 THR A O 1
ATOM 1376 N N . LYS A 1 182 ? 17.657 -12.670 -14.964 1.00 79.75 182 LYS A N 1
ATOM 1377 C CA . LYS A 1 182 ? 17.187 -14.036 -14.708 1.00 79.75 182 LYS A CA 1
ATOM 1378 C C . LYS A 1 182 ? 16.669 -14.151 -13.279 1.00 79.75 182 LYS A C 1
ATOM 1380 O O . LYS A 1 182 ? 17.337 -13.707 -12.354 1.00 79.75 182 LYS A O 1
ATOM 1385 N N . HIS A 1 183 ? 15.525 -14.812 -13.089 1.00 70.00 183 HIS A N 1
ATOM 1386 C CA . HIS A 1 183 ? 14.948 -15.086 -11.761 1.00 70.00 183 HIS A CA 1
ATOM 1387 C C . HIS A 1 183 ? 14.654 -13.828 -10.918 1.00 70.00 183 HIS A C 1
ATOM 1389 O O . HIS A 1 183 ? 14.723 -13.874 -9.690 1.00 70.00 183 HIS A O 1
ATOM 1395 N N . THR A 1 184 ? 14.307 -12.716 -11.567 1.00 81.94 184 THR A N 1
ATOM 1396 C CA . THR A 1 184 ? 13.987 -11.447 -10.904 1.00 81.94 184 THR A CA 1
ATOM 1397 C C . THR A 1 184 ? 12.647 -10.918 -11.394 1.00 81.94 184 THR A C 1
ATOM 1399 O O . THR A 1 184 ? 12.382 -10.935 -12.592 1.00 81.94 184 THR A O 1
ATOM 1402 N N . GLN A 1 185 ? 11.807 -10.453 -10.462 1.00 88.88 185 GLN A N 1
ATOM 1403 C CA . GLN A 1 185 ? 10.563 -9.768 -10.800 1.00 88.88 185 GLN A CA 1
ATOM 1404 C C . GLN A 1 185 ? 10.895 -8.435 -11.470 1.00 88.88 185 GLN A C 1
ATOM 1406 O O . GLN A 1 185 ? 11.678 -7.643 -10.933 1.00 88.88 185 GLN A O 1
ATOM 1411 N N . ILE A 1 186 ? 10.286 -8.199 -12.627 1.00 94.81 186 ILE A N 1
ATOM 1412 C CA . ILE A 1 186 ? 10.419 -6.945 -13.360 1.00 94.81 186 ILE A CA 1
ATOM 1413 C C . ILE A 1 186 ? 9.085 -6.211 -13.279 1.00 94.81 186 ILE A C 1
ATOM 1415 O O . ILE A 1 186 ? 8.045 -6.770 -13.631 1.00 94.81 186 ILE A O 1
ATOM 1419 N N . LEU A 1 187 ? 9.131 -4.971 -12.800 1.00 97.62 187 LEU A N 1
ATOM 1420 C CA . LEU A 1 187 ? 8.000 -4.059 -12.742 1.00 97.62 187 LEU A CA 1
ATOM 1421 C C . LEU A 1 187 ? 8.144 -3.018 -13.850 1.00 97.62 187 LEU A C 1
ATOM 1423 O O . LEU A 1 187 ? 9.203 -2.408 -14.013 1.00 97.62 187 LEU A O 1
ATOM 1427 N N . LEU A 1 188 ? 7.074 -2.804 -14.606 1.00 97.81 188 LEU A N 1
ATOM 1428 C CA . LEU A 1 188 ? 7.001 -1.841 -15.697 1.00 97.81 188 LEU A CA 1
ATOM 1429 C C . LEU A 1 188 ? 5.976 -0.772 -15.336 1.00 97.81 188 LEU A C 1
ATOM 1431 O O . LEU A 1 188 ? 4.821 -1.106 -15.099 1.00 97.81 188 LEU A O 1
ATOM 1435 N N . ALA A 1 189 ? 6.376 0.499 -15.319 1.00 98.44 189 ALA A N 1
ATOM 1436 C CA . ALA A 1 189 ? 5.472 1.627 -15.095 1.00 98.44 189 ALA A CA 1
ATOM 1437 C C . ALA A 1 189 ? 5.341 2.454 -16.387 1.00 98.44 189 ALA A C 1
ATOM 1439 O O . ALA A 1 189 ? 6.187 3.323 -16.640 1.00 98.44 189 ALA A O 1
ATOM 1440 N N . PRO A 1 190 ? 4.337 2.178 -17.245 1.00 98.31 190 PRO A N 1
ATOM 1441 C CA . PRO A 1 190 ? 4.153 2.882 -18.504 1.00 98.31 190 PRO A CA 1
ATOM 1442 C C . PRO A 1 190 ? 3.899 4.377 -18.306 1.00 98.31 190 PRO A C 1
ATOM 1444 O O . PRO A 1 190 ? 3.219 4.786 -17.365 1.00 98.31 190 PRO A O 1
ATOM 1447 N N . ALA A 1 191 ? 4.435 5.195 -19.212 1.00 97.56 191 ALA A N 1
ATOM 1448 C CA . ALA A 1 191 ? 4.119 6.620 -19.279 1.00 97.56 191 ALA A CA 1
ATOM 1449 C C . ALA A 1 191 ? 4.186 7.131 -20.723 1.00 97.56 191 ALA A C 1
ATOM 1451 O O . ALA A 1 191 ? 5.266 7.171 -21.321 1.00 97.56 191 ALA A O 1
ATOM 1452 N N . MET A 1 192 ? 3.038 7.515 -21.279 1.00 96.19 192 MET A N 1
ATOM 1453 C CA . MET A 1 192 ? 2.876 7.976 -22.663 1.00 96.19 192 MET A CA 1
ATOM 1454 C C . MET A 1 192 ? 1.527 8.689 -22.856 1.00 96.19 192 MET A C 1
ATOM 1456 O O . MET A 1 192 ? 0.685 8.676 -21.967 1.00 96.19 192 MET A O 1
ATOM 1460 N N . ASN A 1 193 ? 1.306 9.316 -24.013 1.00 96.12 193 ASN A N 1
ATOM 1461 C CA . ASN A 1 193 ? -0.002 9.880 -24.364 1.00 96.12 193 ASN A CA 1
ATOM 1462 C C . ASN A 1 193 ? -1.103 8.791 -24.413 1.00 96.12 193 ASN A C 1
ATOM 1464 O O . ASN A 1 193 ? -0.811 7.630 -24.706 1.00 96.12 193 ASN A O 1
ATOM 1468 N N . THR A 1 194 ? -2.364 9.170 -24.179 1.00 96.19 194 THR A N 1
ATOM 1469 C CA . THR A 1 194 ? -3.524 8.262 -24.179 1.00 96.19 194 THR A CA 1
ATOM 1470 C C . THR A 1 194 ? -3.672 7.437 -25.450 1.00 96.19 194 THR A C 1
ATOM 1472 O O . THR A 1 194 ? -3.8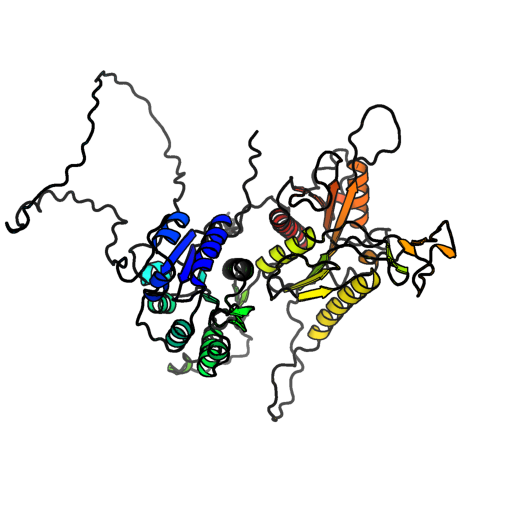21 6.222 -25.358 1.00 96.19 194 THR A O 1
ATOM 1475 N N . GLN A 1 195 ? -3.564 8.046 -26.631 1.00 96.56 195 GLN A N 1
ATOM 1476 C CA . GLN A 1 195 ? -3.693 7.324 -27.901 1.00 96.56 195 GLN A CA 1
ATOM 1477 C C . GLN A 1 195 ? -2.547 6.330 -28.105 1.00 96.56 195 GLN A C 1
ATOM 1479 O O . GLN A 1 195 ? -2.751 5.237 -28.626 1.00 96.56 195 GLN A O 1
ATOM 1484 N N . MET A 1 196 ? -1.340 6.671 -27.638 1.00 96.88 196 MET A N 1
ATOM 1485 C CA . MET A 1 196 ? -0.216 5.732 -27.648 1.00 96.88 196 MET A CA 1
ATOM 1486 C C . MET A 1 196 ? -0.477 4.555 -26.709 1.00 96.88 196 MET A C 1
ATOM 1488 O O . MET A 1 196 ? -0.266 3.411 -27.106 1.00 96.88 196 MET A O 1
ATOM 1492 N N . PHE A 1 197 ? -0.948 4.823 -25.486 1.00 97.38 197 PHE A N 1
ATOM 1493 C CA . PHE A 1 197 ? -1.223 3.783 -24.497 1.00 97.38 197 PHE A CA 1
ATOM 1494 C C . PHE A 1 197 ? -2.310 2.827 -24.987 1.00 97.38 197 PHE A C 1
ATOM 1496 O O . PHE A 1 197 ? -2.097 1.620 -24.975 1.00 97.38 197 PHE A O 1
ATOM 1503 N N . LEU A 1 198 ? -3.430 3.361 -25.477 1.00 97.38 198 LEU A N 1
ATOM 1504 C CA . LEU A 1 198 ? -4.573 2.582 -25.963 1.00 97.38 198 LEU A CA 1
ATOM 1505 C C . LEU A 1 198 ? -4.345 1.944 -27.342 1.00 97.38 198 LEU A C 1
ATOM 1507 O O . LEU A 1 198 ? -5.190 1.181 -27.806 1.00 97.38 198 LEU A O 1
ATOM 1511 N N . SER A 1 199 ? -3.221 2.233 -28.006 1.00 98.19 199 SER A N 1
ATOM 1512 C CA . SER A 1 199 ? -2.930 1.649 -29.313 1.00 98.19 199 SER A CA 1
ATOM 1513 C C . SER A 1 199 ? -2.869 0.113 -29.240 1.00 98.19 199 SER A C 1
ATOM 1515 O O . SER A 1 199 ? -2.278 -0.437 -28.300 1.00 98.19 199 SER A O 1
ATOM 1517 N N . PRO A 1 200 ? -3.401 -0.610 -30.246 1.00 98.38 200 PRO A N 1
ATOM 1518 C CA . PRO A 1 200 ? -3.370 -2.074 -30.262 1.00 98.38 200 PRO A CA 1
ATOM 1519 C C . PRO A 1 200 ? -1.956 -2.653 -30.133 1.00 98.38 200 PRO A C 1
ATOM 1521 O O . PRO A 1 200 ? -1.762 -3.717 -29.551 1.00 98.38 200 PRO A O 1
ATOM 1524 N N . GLN A 1 201 ? -0.949 -1.946 -30.654 1.00 98.12 201 GLN A N 1
ATOM 1525 C CA . GLN A 1 201 ? 0.450 -2.361 -30.613 1.00 98.12 201 GLN A CA 1
ATOM 1526 C C . GLN A 1 201 ? 1.013 -2.325 -29.190 1.00 98.12 201 GLN A C 1
ATOM 1528 O O . GLN A 1 201 ? 1.719 -3.254 -28.796 1.00 98.12 201 GLN A O 1
ATOM 1533 N N . VAL A 1 202 ? 0.711 -1.271 -28.423 1.00 98.25 202 VAL A N 1
ATOM 1534 C CA . VAL A 1 202 ? 1.168 -1.151 -27.032 1.00 98.25 202 VAL A CA 1
ATOM 1535 C C . VAL A 1 202 ? 0.405 -2.115 -26.135 1.00 98.25 202 VAL A C 1
ATOM 1537 O O . VAL A 1 202 ? 1.047 -2.799 -25.344 1.00 98.25 202 VAL A O 1
ATOM 1540 N N . GLN A 1 203 ? -0.916 -2.235 -26.296 1.00 98.31 203 GLN A N 1
ATOM 1541 C CA . GLN A 1 203 ? -1.714 -3.200 -25.529 1.00 98.31 203 GLN A CA 1
ATOM 1542 C C . GLN A 1 203 ? -1.231 -4.637 -25.777 1.00 98.31 203 GLN A C 1
ATOM 1544 O O . GLN A 1 203 ? -0.852 -5.321 -24.833 1.00 98.31 203 GLN A O 1
ATOM 1549 N N . SER A 1 204 ? -1.054 -5.043 -27.041 1.00 98.25 204 SER A N 1
ATOM 1550 C CA . SER A 1 204 ? -0.514 -6.370 -27.376 1.00 98.25 204 SER A CA 1
ATOM 1551 C C . SER A 1 204 ? 0.900 -6.612 -26.823 1.00 98.25 204 SER A C 1
ATOM 1553 O O . SER A 1 204 ? 1.241 -7.734 -26.443 1.00 98.25 204 SER A O 1
ATOM 1555 N N . ALA A 1 205 ? 1.746 -5.577 -26.772 1.00 98.38 205 ALA A N 1
ATOM 1556 C CA . ALA A 1 205 ? 3.072 -5.680 -26.171 1.00 98.38 205 ALA A CA 1
ATOM 1557 C C . ALA A 1 205 ? 3.003 -5.838 -24.642 1.00 98.38 205 ALA A C 1
ATOM 1559 O O . ALA A 1 205 ? 3.764 -6.631 -24.087 1.00 98.38 205 ALA A O 1
ATOM 1560 N N . LEU A 1 206 ? 2.103 -5.114 -23.970 1.00 97.94 206 LEU A N 1
ATOM 1561 C CA . LEU A 1 206 ? 1.871 -5.231 -22.529 1.00 97.94 206 LEU A CA 1
ATOM 1562 C C . LEU A 1 206 ? 1.323 -6.612 -22.163 1.00 97.94 206 LEU A C 1
ATOM 1564 O O . LEU A 1 206 ? 1.888 -7.238 -21.269 1.00 97.94 206 LEU A O 1
ATOM 1568 N N . ASP A 1 207 ? 0.326 -7.114 -22.895 1.00 97.25 207 ASP A N 1
ATOM 1569 C CA . ASP A 1 207 ? -0.250 -8.451 -22.690 1.00 97.25 207 ASP A CA 1
ATOM 1570 C C . ASP A 1 207 ? 0.833 -9.531 -22.789 1.00 97.25 207 ASP A C 1
ATOM 1572 O O . ASP A 1 207 ? 0.991 -10.370 -21.905 1.00 97.25 207 ASP A O 1
ATOM 1576 N N . ARG A 1 208 ? 1.682 -9.454 -23.821 1.00 97.00 208 ARG A N 1
ATOM 1577 C CA . ARG A 1 208 ? 2.790 -10.401 -23.988 1.00 97.00 208 ARG A CA 1
ATOM 1578 C C . ARG A 1 208 ? 3.804 -10.327 -22.847 1.00 97.00 208 ARG A C 1
ATOM 1580 O O . ARG A 1 208 ? 4.337 -11.348 -22.423 1.00 97.00 208 ARG A O 1
ATOM 1587 N N . LEU A 1 209 ? 4.118 -9.126 -22.367 1.00 95.69 209 LEU A N 1
ATOM 1588 C CA . LEU A 1 209 ? 5.020 -8.968 -21.227 1.00 95.69 209 LEU A CA 1
ATOM 1589 C C . LEU A 1 209 ? 4.381 -9.523 -19.948 1.00 95.69 209 LEU A C 1
ATOM 1591 O O . LEU A 1 209 ? 5.069 -10.178 -19.168 1.00 95.69 209 LEU A O 1
ATOM 1595 N N . GLN A 1 210 ? 3.075 -9.349 -19.751 1.00 93.81 210 GLN A N 1
ATOM 1596 C CA . GLN A 1 210 ? 2.351 -9.995 -18.655 1.00 93.81 210 GLN A CA 1
ATOM 1597 C C . GLN A 1 210 ? 2.408 -11.525 -18.761 1.00 93.81 210 GLN A C 1
ATOM 1599 O O . GLN A 1 210 ? 2.714 -12.179 -17.763 1.00 93.81 210 GLN A O 1
ATOM 1604 N N . ASP A 1 211 ? 2.244 -12.094 -19.961 1.00 92.12 211 ASP A N 1
ATOM 1605 C CA . ASP A 1 211 ? 2.407 -13.536 -20.210 1.00 92.12 211 ASP A CA 1
ATOM 1606 C C . ASP A 1 211 ? 3.822 -14.037 -19.866 1.00 92.12 211 ASP A C 1
ATOM 1608 O O . ASP A 1 211 ? 4.009 -15.176 -19.427 1.00 92.12 211 ASP A O 1
ATOM 1612 N N . TYR A 1 212 ? 4.835 -13.180 -20.027 1.00 90.88 212 TYR A N 1
ATOM 1613 C CA . TYR A 1 212 ? 6.220 -13.453 -19.631 1.00 90.88 212 TYR A CA 1
ATOM 1614 C C . TYR A 1 212 ? 6.498 -13.222 -18.135 1.00 90.88 212 TYR A C 1
ATOM 1616 O O . TYR A 1 212 ? 7.617 -13.464 -17.680 1.00 90.88 212 TYR A O 1
ATOM 1624 N N . GLY A 1 213 ? 5.501 -12.794 -17.356 1.00 88.56 213 GLY A N 1
ATOM 1625 C CA . GLY A 1 213 ? 5.595 -12.596 -15.908 1.00 88.56 213 GLY A CA 1
ATOM 1626 C C . GLY A 1 213 ? 6.036 -11.195 -15.470 1.00 88.56 213 GLY A C 1
ATOM 1627 O O . GLY A 1 213 ? 6.377 -11.006 -14.300 1.00 88.56 213 GLY A O 1
ATOM 1628 N N . TYR A 1 214 ? 6.035 -10.209 -16.371 1.00 93.50 214 TYR A N 1
ATOM 1629 C CA . TYR A 1 214 ? 6.262 -8.811 -16.001 1.00 93.50 214 TYR A CA 1
ATOM 1630 C C . TYR A 1 214 ? 5.045 -8.264 -15.247 1.00 93.50 214 TYR A C 1
ATOM 1632 O O . TYR A 1 214 ? 3.900 -8.471 -15.647 1.00 93.50 214 TYR A O 1
ATOM 1640 N N . GLU A 1 215 ? 5.289 -7.519 -14.170 1.00 94.94 215 GLU A N 1
ATOM 1641 C CA . GLU A 1 215 ? 4.227 -6.813 -13.453 1.00 94.94 215 GLU A CA 1
ATOM 1642 C C . GLU A 1 215 ? 4.049 -5.424 -14.066 1.00 94.94 215 GLU A C 1
ATOM 1644 O O . GLU A 1 215 ? 4.967 -4.602 -14.044 1.00 94.94 215 GLU A O 1
ATOM 1649 N N . ILE A 1 216 ? 2.864 -5.151 -14.609 1.00 97.06 216 ILE A N 1
ATOM 1650 C CA . ILE A 1 216 ? 2.524 -3.826 -15.130 1.00 97.06 216 ILE A CA 1
ATOM 1651 C C . ILE A 1 216 ? 1.903 -3.001 -14.006 1.00 97.06 216 ILE A C 1
ATOM 1653 O O . ILE A 1 216 ? 0.863 -3.363 -13.456 1.00 97.06 216 ILE A O 1
ATOM 1657 N N . ILE A 1 217 ? 2.532 -1.874 -13.687 1.00 97.50 217 ILE A N 1
ATOM 1658 C CA . ILE A 1 217 ? 1.973 -0.837 -12.823 1.00 97.50 217 ILE A CA 1
ATOM 1659 C C . ILE A 1 217 ? 1.154 0.088 -13.728 1.00 97.50 217 ILE A C 1
ATOM 1661 O O . ILE A 1 217 ? 1.750 0.769 -14.564 1.00 97.50 217 ILE A O 1
ATOM 1665 N N . PRO A 1 218 ? -0.186 0.105 -13.622 1.00 95.50 218 PRO A N 1
ATOM 1666 C CA . PRO A 1 218 ? -1.024 0.828 -14.569 1.00 95.50 218 PRO A CA 1
ATOM 1667 C C . PRO A 1 218 ? -0.748 2.340 -14.519 1.00 95.50 218 PRO A C 1
ATOM 1669 O O . PRO A 1 218 ? -0.513 2.883 -13.435 1.00 95.50 218 PRO A O 1
ATOM 1672 N N . PRO A 1 219 ? -0.774 3.039 -15.667 1.00 96.44 219 PRO A N 1
ATOM 1673 C CA . PRO A 1 219 ? -0.721 4.495 -15.675 1.00 96.44 219 PRO A CA 1
ATOM 1674 C C . PRO A 1 219 ? -1.982 5.086 -15.035 1.00 96.44 219 PRO A C 1
ATOM 1676 O O . PRO A 1 219 ? -3.016 4.426 -14.935 1.00 96.44 219 PRO A O 1
ATOM 1679 N N . LYS A 1 220 ? -1.906 6.358 -14.643 1.00 93.94 220 LYS A N 1
ATOM 1680 C CA . LYS A 1 220 ? -3.050 7.103 -14.106 1.00 93.94 220 LYS A CA 1
ATOM 1681 C C . LYS A 1 220 ? -3.671 8.022 -15.157 1.00 93.94 220 LYS A C 1
ATOM 1683 O O . LYS A 1 220 ? -3.017 8.402 -16.134 1.00 93.94 220 LYS A O 1
ATOM 1688 N N . GLU A 1 221 ? -4.918 8.405 -14.917 1.00 92.50 221 GLU A N 1
ATOM 1689 C CA . GLU A 1 221 ? -5.569 9.510 -15.619 1.00 92.50 221 GLU A CA 1
ATOM 1690 C C . GLU A 1 221 ? -5.086 10.845 -15.050 1.00 92.50 221 GLU A C 1
ATOM 1692 O O . GLU A 1 221 ? -5.016 11.034 -13.833 1.00 92.50 221 GLU A O 1
ATOM 1697 N N . ALA A 1 222 ? -4.686 11.761 -15.928 1.00 89.31 222 ALA A N 1
ATOM 1698 C CA . ALA A 1 222 ? -4.271 13.108 -15.555 1.00 89.31 222 ALA A CA 1
ATOM 1699 C C . ALA A 1 222 ? -4.337 14.047 -16.765 1.00 89.31 222 ALA A C 1
ATOM 1701 O O . ALA A 1 222 ? -4.493 13.601 -17.901 1.00 89.31 222 ALA A O 1
ATOM 1702 N N . LEU A 1 223 ? -4.141 15.345 -16.519 1.00 84.06 223 LEU A N 1
ATOM 1703 C CA . LEU A 1 223 ? -3.774 16.283 -17.576 1.00 84.06 223 LEU A CA 1
ATOM 1704 C C . LEU A 1 223 ? -2.378 15.913 -18.099 1.00 84.06 223 LEU A C 1
ATOM 1706 O O . LEU A 1 223 ? -1.402 15.898 -17.342 1.00 84.06 223 LEU A O 1
ATOM 1710 N N . LEU A 1 224 ? -2.300 15.555 -19.375 1.00 83.81 224 LEU A N 1
ATOM 1711 C CA . LEU A 1 224 ? -1.079 15.103 -20.029 1.00 83.81 224 LEU A CA 1
ATOM 1712 C C . LEU A 1 224 ? -0.311 16.284 -20.630 1.00 83.81 224 LEU A C 1
ATOM 1714 O O . LEU A 1 224 ? -0.848 17.368 -20.810 1.00 83.81 224 LEU A O 1
ATOM 1718 N N . ALA A 1 225 ? 0.943 16.056 -21.033 1.00 70.69 225 ALA A N 1
ATOM 1719 C CA . ALA A 1 225 ? 1.801 17.083 -21.646 1.00 70.69 225 ALA A CA 1
ATOM 1720 C C . ALA A 1 225 ? 1.296 17.631 -23.003 1.00 70.69 225 ALA A C 1
ATOM 1722 O O . ALA A 1 225 ? 1.941 18.486 -23.595 1.00 70.69 225 ALA A O 1
ATOM 1723 N N . CYS A 1 226 ? 0.185 17.099 -23.508 1.00 74.31 226 CYS A N 1
ATOM 1724 C CA . CYS A 1 226 ? -0.507 17.551 -24.715 1.00 74.31 226 CYS A CA 1
ATOM 1725 C C . CYS A 1 226 ? -1.764 18.378 -24.392 1.00 74.31 226 CYS A C 1
ATOM 1727 O O . CYS A 1 226 ? -2.584 18.584 -25.275 1.00 74.31 226 CYS A O 1
ATOM 1729 N N . ASP A 1 227 ? -1.928 18.794 -23.131 1.00 83.88 227 ASP A N 1
ATOM 1730 C CA . ASP A 1 227 ? -3.078 19.540 -22.602 1.00 83.88 227 ASP A CA 1
ATOM 1731 C C . ASP A 1 227 ? -4.431 18.810 -22.717 1.00 83.88 227 ASP A C 1
ATOM 1733 O O . ASP A 1 227 ? -5.495 19.393 -22.512 1.00 83.88 227 ASP A O 1
ATOM 1737 N N . GLU A 1 228 ? -4.392 17.499 -22.960 1.00 83.44 228 GLU A N 1
ATOM 1738 C CA . GLU A 1 228 ? -5.551 16.610 -22.921 1.00 83.44 228 GLU A CA 1
ATOM 1739 C C . GLU A 1 228 ? -5.609 15.846 -21.596 1.00 83.44 228 GLU A C 1
ATOM 1741 O O . GLU A 1 228 ? -4.587 15.398 -21.064 1.00 83.44 228 GLU A O 1
ATOM 1746 N N . TYR A 1 229 ? -6.819 15.669 -21.066 1.00 89.38 229 TYR A N 1
ATOM 1747 C CA . TYR A 1 229 ? -7.062 14.797 -19.923 1.00 89.38 229 TYR A CA 1
ATOM 1748 C C . TYR A 1 229 ? -7.292 13.363 -20.403 1.00 89.38 229 TYR A C 1
ATOM 1750 O O . TYR A 1 229 ? -8.181 13.117 -21.217 1.00 89.38 229 TYR A O 1
ATOM 1758 N N . GLY A 1 230 ? -6.518 12.412 -19.886 1.00 92.19 230 GLY A N 1
ATOM 1759 C CA . GLY A 1 230 ? -6.689 11.005 -20.234 1.00 92.19 230 GLY A CA 1
ATOM 1760 C C . GLY A 1 230 ? -5.711 10.074 -19.528 1.00 92.19 230 GLY A C 1
ATOM 1761 O O . GLY A 1 230 ? -4.810 10.504 -18.801 1.00 92.19 230 GLY A O 1
ATOM 1762 N N . ILE A 1 231 ? -5.896 8.770 -19.735 1.00 93.75 231 ILE A N 1
ATOM 1763 C CA . ILE A 1 231 ? -5.013 7.729 -19.200 1.00 93.75 231 ILE A CA 1
ATOM 1764 C C . ILE A 1 231 ? -3.649 7.766 -19.890 1.00 93.75 231 ILE A C 1
ATOM 1766 O O . ILE A 1 231 ? -3.566 7.978 -21.096 1.00 93.75 231 ILE A O 1
ATOM 1770 N N . GLY A 1 232 ? -2.568 7.536 -19.147 1.00 93.50 232 GLY A N 1
ATOM 1771 C CA . GLY A 1 232 ? -1.223 7.411 -19.723 1.00 93.50 232 GLY A CA 1
ATOM 1772 C C . GLY A 1 232 ? -0.138 8.160 -18.957 1.00 93.50 232 GLY A C 1
ATOM 1773 O O . GLY A 1 232 ? 1.051 7.932 -19.191 1.00 93.50 232 GLY A O 1
ATOM 1774 N N . ALA A 1 233 ? -0.512 9.002 -17.991 1.00 95.81 233 ALA A N 1
ATOM 1775 C CA . ALA A 1 233 ? 0.453 9.583 -17.071 1.00 95.81 233 ALA A CA 1
ATOM 1776 C C . ALA A 1 233 ? 1.119 8.485 -16.231 1.00 95.81 233 ALA A C 1
ATOM 1778 O O . ALA A 1 233 ? 0.469 7.522 -15.822 1.00 95.81 233 ALA A O 1
ATOM 1779 N N . LEU A 1 234 ? 2.412 8.657 -15.933 1.00 97.56 234 LEU A N 1
ATOM 1780 C CA . LEU A 1 234 ? 3.121 7.763 -15.017 1.00 97.56 234 LEU A CA 1
ATOM 1781 C C . LEU A 1 234 ? 2.331 7.644 -13.705 1.00 97.56 234 LEU A C 1
ATOM 1783 O O . LEU A 1 234 ? 1.878 8.665 -13.170 1.00 97.56 234 LEU A O 1
ATOM 1787 N N . ALA A 1 235 ? 2.208 6.413 -13.204 1.00 96.88 235 ALA A N 1
ATOM 1788 C CA . ALA A 1 235 ? 1.628 6.123 -11.898 1.00 96.88 235 ALA A CA 1
ATOM 1789 C C . ALA A 1 235 ? 2.229 7.016 -10.798 1.00 96.88 235 ALA A C 1
ATOM 1791 O O . ALA A 1 235 ? 3.344 7.537 -10.932 1.00 96.88 235 ALA A O 1
ATOM 1792 N N . GLU A 1 236 ? 1.498 7.196 -9.696 1.00 95.81 236 GLU A N 1
ATOM 1793 C CA . GLU A 1 236 ? 2.043 7.948 -8.565 1.00 95.81 236 GLU A CA 1
ATOM 1794 C C . GLU A 1 236 ? 3.343 7.316 -8.068 1.00 95.81 236 GLU A C 1
ATOM 1796 O O . GLU A 1 236 ? 3.494 6.095 -8.031 1.00 95.81 236 GLU A O 1
ATOM 1801 N N . VAL A 1 237 ? 4.293 8.156 -7.659 1.00 97.00 237 VAL A N 1
ATOM 1802 C CA . VAL A 1 237 ? 5.593 7.692 -7.151 1.00 97.00 237 VAL A CA 1
ATOM 1803 C C . VAL A 1 237 ? 5.396 6.736 -5.973 1.00 97.00 237 VAL A C 1
ATOM 1805 O O . VAL A 1 237 ? 6.061 5.703 -5.892 1.00 97.00 237 VAL A O 1
ATOM 1808 N N . GLU A 1 238 ? 4.430 7.036 -5.102 1.00 95.19 238 GLU A N 1
ATOM 1809 C CA . GLU A 1 238 ? 4.061 6.159 -3.995 1.00 95.19 238 GLU A CA 1
ATOM 1810 C C . GLU A 1 238 ? 3.530 4.795 -4.475 1.00 95.1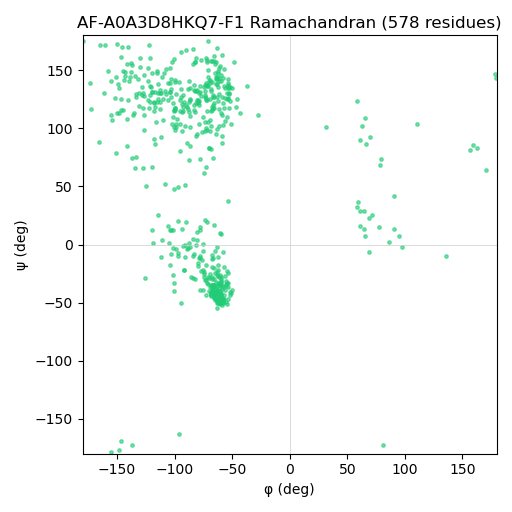9 238 GLU A C 1
ATOM 1812 O O . GLU A 1 238 ? 3.962 3.781 -3.928 1.00 95.19 238 GLU A O 1
ATOM 1817 N N . GLU A 1 239 ? 2.687 4.724 -5.520 1.00 96.38 239 GLU A N 1
ATOM 1818 C CA . GLU A 1 239 ? 2.229 3.447 -6.115 1.00 96.38 239 GLU A CA 1
ATOM 1819 C C . GLU A 1 239 ? 3.436 2.595 -6.492 1.00 96.38 239 GLU A C 1
ATOM 1821 O O . GLU A 1 239 ? 3.543 1.436 -6.092 1.00 96.38 239 GLU A O 1
ATOM 1826 N N . ILE A 1 240 ? 4.376 3.195 -7.225 1.00 97.88 240 ILE A N 1
ATOM 1827 C CA . ILE A 1 240 ? 5.551 2.505 -7.748 1.00 97.88 240 ILE A CA 1
ATOM 1828 C C . ILE A 1 240 ? 6.431 1.976 -6.610 1.00 97.88 240 ILE A C 1
ATOM 1830 O O . ILE A 1 240 ? 6.882 0.828 -6.651 1.00 97.88 240 ILE A O 1
ATOM 1834 N N . ILE A 1 241 ? 6.639 2.774 -5.562 1.00 97.00 241 ILE A N 1
ATOM 1835 C CA . ILE A 1 241 ? 7.406 2.362 -4.381 1.00 97.00 241 ILE A CA 1
ATOM 1836 C C . ILE A 1 241 ? 6.709 1.206 -3.650 1.00 97.00 241 ILE A C 1
ATOM 1838 O O . ILE A 1 241 ? 7.357 0.208 -3.335 1.00 97.00 241 ILE A O 1
ATOM 1842 N N . PHE A 1 242 ? 5.398 1.296 -3.404 1.00 95.88 242 PHE A N 1
ATOM 1843 C CA . PHE A 1 242 ? 4.651 0.257 -2.686 1.00 95.88 242 PHE A CA 1
ATOM 1844 C C . PHE A 1 242 ? 4.522 -1.047 -3.486 1.00 95.88 242 PHE A C 1
ATOM 1846 O O . PHE A 1 242 ? 4.602 -2.130 -2.904 1.00 95.88 242 PHE A O 1
ATOM 1853 N N . ARG A 1 243 ? 4.404 -0.968 -4.815 1.00 96.12 243 ARG A N 1
ATOM 1854 C CA . ARG A 1 243 ? 4.503 -2.116 -5.733 1.00 96.12 243 ARG A CA 1
ATOM 1855 C C . ARG A 1 243 ? 5.868 -2.785 -5.650 1.00 96.12 243 ARG A C 1
ATOM 1857 O O . ARG A 1 243 ? 5.955 -3.997 -5.486 1.00 96.12 243 ARG A O 1
ATOM 1864 N N . THR A 1 244 ? 6.932 -1.986 -5.667 1.00 96.06 244 THR A N 1
ATOM 1865 C CA . THR A 1 244 ? 8.312 -2.476 -5.554 1.00 96.06 244 THR A CA 1
ATOM 1866 C C . THR A 1 244 ? 8.564 -3.146 -4.198 1.00 96.06 244 THR A C 1
ATOM 1868 O O . THR A 1 244 ? 9.162 -4.220 -4.143 1.00 96.06 244 THR A O 1
ATOM 1871 N N . LEU A 1 245 ? 8.059 -2.561 -3.104 1.00 94.25 245 LEU A N 1
ATOM 1872 C CA . LEU A 1 245 ? 8.084 -3.154 -1.762 1.00 94.25 245 LEU A CA 1
ATOM 1873 C C . LEU A 1 245 ? 7.383 -4.515 -1.732 1.00 94.25 245 LEU A C 1
ATOM 1875 O O . LEU A 1 245 ? 7.960 -5.493 -1.258 1.00 94.25 245 LEU A O 1
ATOM 1879 N N . ARG A 1 246 ? 6.160 -4.582 -2.270 1.00 94.00 246 ARG A N 1
ATOM 1880 C CA . ARG A 1 246 ? 5.382 -5.821 -2.341 1.00 94.00 246 ARG A CA 1
ATOM 1881 C C . ARG A 1 246 ? 6.108 -6.889 -3.155 1.00 94.00 246 ARG A C 1
ATOM 1883 O O . ARG A 1 246 ? 6.257 -8.011 -2.680 1.00 94.00 246 ARG A O 1
ATOM 1890 N N . ALA A 1 247 ? 6.603 -6.549 -4.343 1.00 92.06 247 ALA A N 1
ATOM 1891 C CA . ALA A 1 247 ? 7.357 -7.472 -5.185 1.00 92.06 247 ALA A CA 1
ATOM 1892 C C . ALA A 1 247 ? 8.629 -7.983 -4.487 1.00 92.06 247 ALA A C 1
ATOM 1894 O O . ALA A 1 247 ? 8.919 -9.180 -4.532 1.00 92.06 247 ALA A O 1
ATOM 1895 N N . SER A 1 248 ? 9.352 -7.101 -3.785 1.00 90.62 248 SER A N 1
ATOM 1896 C CA . SER A 1 248 ? 10.525 -7.485 -2.996 1.00 90.62 248 SER A CA 1
ATOM 1897 C C . SER A 1 248 ? 10.170 -8.475 -1.889 1.00 90.62 248 SER A C 1
ATOM 1899 O O . SER A 1 248 ? 10.874 -9.466 -1.729 1.00 90.62 248 SER A O 1
ATOM 1901 N N . TYR A 1 249 ? 9.091 -8.233 -1.141 1.00 88.31 249 TYR A N 1
ATOM 1902 C CA . TYR A 1 249 ? 8.657 -9.141 -0.079 1.00 88.31 249 TYR A CA 1
ATOM 1903 C C . TYR A 1 249 ? 8.223 -10.499 -0.638 1.00 88.31 249 TYR A C 1
ATOM 1905 O O . TYR A 1 249 ? 8.661 -11.543 -0.162 1.00 88.31 249 TYR A O 1
ATOM 1913 N N . MET A 1 250 ? 7.395 -10.494 -1.687 1.00 86.06 250 MET A N 1
ATOM 1914 C CA . MET A 1 250 ? 6.869 -11.715 -2.303 1.00 86.06 250 MET A CA 1
ATOM 1915 C C . MET A 1 250 ? 7.985 -12.597 -2.879 1.00 86.06 250 MET A C 1
ATOM 1917 O O . MET A 1 250 ? 7.886 -13.822 -2.820 1.00 86.06 250 MET A O 1
ATOM 1921 N N . ARG A 1 251 ? 9.074 -11.995 -3.379 1.00 84.38 251 ARG A N 1
ATOM 1922 C CA . ARG A 1 251 ? 10.277 -12.714 -3.826 1.00 84.38 251 ARG A CA 1
ATOM 1923 C C . ARG A 1 251 ? 10.956 -13.497 -2.698 1.00 84.38 251 ARG A C 1
ATOM 1925 O O . ARG A 1 251 ? 11.458 -14.587 -2.952 1.00 84.38 251 ARG A O 1
ATOM 1932 N N . ASP A 1 252 ? 10.998 -12.948 -1.488 1.00 83.56 252 ASP A N 1
ATOM 1933 C CA . ASP A 1 252 ? 11.694 -13.564 -0.351 1.00 83.56 252 ASP A CA 1
ATOM 1934 C C . ASP A 1 252 ? 10.904 -14.710 0.294 1.00 83.56 252 ASP A C 1
ATOM 1936 O O . ASP A 1 252 ? 11.421 -15.422 1.160 1.00 83.56 252 ASP A O 1
ATOM 1940 N N . LEU A 1 253 ? 9.637 -14.886 -0.090 1.00 79.12 253 LEU A N 1
ATOM 1941 C CA . LEU A 1 253 ? 8.793 -15.918 0.486 1.00 79.12 253 LEU A CA 1
ATOM 1942 C C . LEU A 1 253 ? 9.237 -17.320 0.049 1.00 79.12 253 LEU A C 1
ATOM 1944 O O . LEU A 1 253 ? 9.533 -17.544 -1.128 1.00 79.12 253 LEU A O 1
ATOM 1948 N N . PRO A 1 254 ? 9.203 -18.305 0.966 1.00 69.38 254 PRO A N 1
ATOM 1949 C CA . PRO A 1 254 ? 9.469 -19.683 0.601 1.00 69.38 254 PRO A CA 1
ATOM 1950 C C . PRO A 1 254 ? 8.439 -20.174 -0.421 1.00 69.38 254 PRO A C 1
ATOM 1952 O O . PRO A 1 254 ? 7.243 -19.873 -0.337 1.00 69.38 254 PRO A O 1
ATOM 1955 N N . LEU A 1 255 ? 8.914 -20.950 -1.393 1.00 64.38 255 LEU A N 1
ATOM 1956 C CA . LEU A 1 255 ? 8.078 -21.590 -2.401 1.00 64.38 255 LEU A CA 1
ATOM 1957 C C . LEU A 1 255 ? 7.607 -22.951 -1.870 1.00 64.38 255 LEU A C 1
ATOM 1959 O O . LEU A 1 255 ? 8.424 -23.847 -1.656 1.00 64.38 255 LEU A O 1
ATOM 1963 N N . LYS A 1 256 ? 6.295 -23.142 -1.683 1.00 55.62 256 LYS A N 1
ATOM 1964 C CA . LYS A 1 256 ? 5.731 -24.480 -1.445 1.00 55.62 256 LYS A CA 1
ATOM 1965 C C . LYS A 1 256 ? 5.625 -25.225 -2.774 1.00 55.62 256 LYS A C 1
ATOM 1967 O O . LYS A 1 256 ? 4.907 -24.783 -3.671 1.00 55.62 256 LYS A O 1
ATOM 1972 N N . ILE A 1 257 ? 6.297 -26.370 -2.882 1.00 50.81 257 ILE A N 1
ATOM 1973 C CA . ILE A 1 257 ? 6.108 -27.318 -3.988 1.00 50.81 257 ILE A CA 1
ATOM 1974 C C . ILE A 1 257 ? 4.693 -27.895 -3.869 1.00 50.81 257 ILE A C 1
ATOM 1976 O O . ILE A 1 257 ? 4.373 -28.534 -2.865 1.00 50.81 257 ILE A O 1
ATOM 1980 N N . LYS A 1 258 ? 3.838 -27.709 -4.882 1.00 45.97 258 LYS A N 1
ATOM 1981 C CA . LYS A 1 258 ? 2.640 -28.550 -5.002 1.00 45.97 258 LYS A CA 1
ATOM 1982 C C . LYS A 1 258 ? 3.112 -29.961 -5.346 1.00 45.97 258 LYS A C 1
ATOM 1984 O O . LYS A 1 258 ? 3.692 -30.160 -6.412 1.00 45.97 258 LYS A O 1
ATOM 1989 N N . ASN A 1 259 ? 2.889 -30.926 -4.451 1.00 38.94 259 ASN A N 1
ATOM 1990 C CA . ASN A 1 259 ? 3.145 -32.331 -4.764 1.00 38.94 259 ASN A CA 1
ATOM 1991 C C . ASN A 1 259 ? 2.397 -32.680 -6.059 1.00 38.94 259 ASN A C 1
ATOM 1993 O O . ASN A 1 259 ? 1.186 -32.440 -6.122 1.00 38.94 259 ASN A O 1
ATOM 1997 N N . PRO A 1 260 ? 3.075 -33.210 -7.091 1.00 40.66 260 PRO A N 1
ATOM 1998 C CA . PRO A 1 260 ? 2.377 -33.684 -8.270 1.00 40.66 260 PRO A CA 1
ATOM 1999 C C . PRO A 1 260 ? 1.393 -34.772 -7.830 1.00 40.66 260 PRO A C 1
ATOM 2001 O O . PRO A 1 260 ? 1.753 -35.710 -7.116 1.00 40.66 260 PRO A O 1
ATOM 2004 N N . SER A 1 261 ? 0.128 -34.607 -8.214 1.00 39.38 261 SER A N 1
ATOM 2005 C CA . SER A 1 261 ? -0.911 -35.622 -8.056 1.00 39.38 261 SER A CA 1
ATOM 2006 C C . SER A 1 261 ? -0.402 -36.955 -8.609 1.00 39.38 261 SER A C 1
ATOM 2008 O O . SER A 1 261 ? 0.159 -36.982 -9.704 1.00 39.38 261 SER A O 1
ATOM 2010 N N . LYS A 1 262 ? -0.607 -38.051 -7.868 1.00 37.62 262 LYS A N 1
ATOM 2011 C CA . LYS A 1 262 ? -0.092 -39.409 -8.146 1.00 37.62 262 LYS A CA 1
ATOM 2012 C C . LYS A 1 262 ? -0.553 -40.057 -9.475 1.00 37.62 262 LYS A C 1
ATOM 2014 O O . LYS A 1 262 ? -0.253 -41.224 -9.694 1.00 37.62 262 LYS A O 1
ATOM 2019 N N . ASP A 1 263 ? -1.194 -39.322 -10.382 1.00 37.31 263 ASP A N 1
ATOM 2020 C CA . ASP A 1 263 ? -1.816 -39.853 -11.606 1.00 37.31 263 ASP A CA 1
ATOM 2021 C C . ASP A 1 263 ? -1.043 -39.603 -12.911 1.00 37.31 263 ASP A C 1
ATOM 2023 O O . ASP A 1 263 ? -1.562 -39.859 -13.997 1.00 37.31 263 ASP A O 1
ATOM 2027 N N . SER A 1 264 ? 0.219 -39.168 -12.871 1.00 37.41 264 SER A N 1
ATOM 2028 C CA . SER A 1 264 ? 1.051 -39.180 -14.083 1.00 37.41 264 SER A CA 1
ATOM 2029 C C . SER A 1 264 ? 1.737 -40.538 -14.250 1.00 37.41 264 SER A C 1
ATOM 2031 O O . SER A 1 264 ? 2.885 -40.725 -13.839 1.00 37.41 264 SER A O 1
ATOM 2033 N N . LYS A 1 265 ? 1.031 -41.496 -14.864 1.00 36.50 265 LYS A N 1
ATOM 2034 C CA . LYS A 1 265 ? 1.671 -42.669 -15.476 1.00 36.50 265 LYS A CA 1
ATOM 2035 C C . LYS A 1 265 ? 2.750 -42.198 -16.459 1.00 36.50 265 LYS A C 1
ATOM 2037 O O . LYS A 1 265 ? 2.555 -41.223 -17.182 1.00 36.50 265 LYS A O 1
ATOM 2042 N N . GLN A 1 266 ? 3.884 -42.896 -16.436 1.00 38.75 266 GLN A N 1
ATOM 2043 C CA . GLN A 1 266 ? 5.030 -42.726 -17.327 1.00 38.75 266 GLN A CA 1
ATOM 2044 C C . GLN A 1 266 ? 4.579 -42.545 -18.783 1.00 38.75 266 GLN A C 1
ATOM 2046 O O . GLN A 1 266 ? 4.083 -43.489 -19.386 1.00 38.75 266 GLN A O 1
ATOM 2051 N N . ASN A 1 267 ? 4.797 -41.359 -19.347 1.00 31.97 267 ASN A N 1
ATOM 2052 C CA . ASN A 1 267 ? 4.849 -41.171 -20.791 1.00 31.97 267 ASN A CA 1
ATOM 2053 C C . ASN A 1 267 ? 6.217 -40.582 -21.141 1.00 31.97 267 ASN A C 1
ATOM 2055 O O . ASN A 1 267 ? 6.682 -39.626 -20.517 1.00 31.97 267 ASN A O 1
ATOM 2059 N N . ASN A 1 268 ? 6.870 -41.237 -22.098 1.00 33.69 268 ASN A N 1
ATOM 2060 C CA . ASN A 1 268 ? 8.229 -40.991 -22.557 1.00 33.69 268 ASN A CA 1
ATOM 2061 C C . ASN A 1 268 ? 8.435 -39.525 -22.966 1.00 33.69 268 ASN A C 1
ATOM 2063 O O . ASN A 1 268 ? 7.701 -38.991 -23.791 1.00 33.69 268 ASN A O 1
ATOM 2067 N N . PHE A 1 269 ? 9.455 -38.896 -22.382 1.00 30.19 269 PHE A N 1
ATOM 2068 C CA . PHE A 1 269 ? 9.837 -37.509 -22.634 1.00 30.19 269 PHE A CA 1
ATOM 2069 C C . PHE A 1 269 ? 10.371 -37.335 -24.061 1.00 30.19 269 PHE A C 1
ATOM 2071 O O . PHE A 1 269 ? 11.418 -37.888 -24.400 1.00 30.19 269 PHE A O 1
ATOM 2078 N N . SER A 1 270 ? 9.697 -36.514 -24.869 1.00 29.97 270 SER A N 1
ATOM 2079 C CA . SER A 1 270 ? 10.238 -35.998 -26.126 1.00 29.97 270 SER A CA 1
ATOM 2080 C C . SER A 1 270 ? 10.833 -34.599 -25.904 1.00 29.97 270 SER A C 1
ATOM 2082 O O . SER A 1 270 ? 10.282 -33.777 -25.171 1.00 29.97 270 SER A O 1
ATOM 2084 N N . GLN A 1 271 ? 11.978 -34.301 -26.528 1.00 34.72 271 GLN A N 1
ATOM 2085 C CA . GLN A 1 271 ? 12.681 -33.008 -26.413 1.00 34.72 271 GLN A CA 1
ATOM 2086 C C . GLN A 1 271 ? 11.863 -31.803 -26.932 1.00 34.72 271 GLN A C 1
ATOM 2088 O O . GLN A 1 271 ? 12.227 -30.654 -26.681 1.00 34.72 271 GLN A O 1
ATOM 2093 N N . SER A 1 272 ? 10.739 -32.043 -27.611 1.00 31.28 272 SER A N 1
ATOM 2094 C CA . SER A 1 272 ? 9.778 -31.028 -28.058 1.00 31.28 272 SER A CA 1
ATOM 2095 C C . SER A 1 272 ? 8.819 -30.534 -26.965 1.00 31.28 272 SER A C 1
ATOM 2097 O O . SER A 1 272 ? 8.260 -29.449 -27.116 1.00 31.28 272 SER A O 1
ATOM 2099 N N . ASP A 1 273 ? 8.695 -31.239 -25.834 1.00 30.31 273 ASP A N 1
ATOM 2100 C CA . ASP A 1 273 ? 7.792 -30.878 -24.723 1.00 30.31 273 ASP A CA 1
ATOM 2101 C C . ASP A 1 273 ? 8.390 -29.848 -23.739 1.00 30.31 273 ASP A C 1
ATOM 2103 O O . ASP A 1 273 ? 7.782 -29.489 -22.729 1.00 30.31 273 ASP A O 1
ATOM 2107 N N . PHE A 1 274 ? 9.589 -29.330 -24.036 1.00 34.16 274 PHE A N 1
ATOM 2108 C CA . PHE A 1 274 ? 10.226 -28.243 -23.278 1.00 34.16 274 PHE A CA 1
ATOM 2109 C C . PHE A 1 274 ? 9.667 -26.848 -23.612 1.00 34.16 274 PHE A C 1
ATOM 2111 O O . PHE A 1 274 ? 9.941 -25.885 -22.895 1.00 34.16 274 PHE A O 1
ATOM 2118 N N . LYS A 1 275 ? 8.866 -26.713 -24.676 1.00 33.16 275 LYS A N 1
ATOM 2119 C CA . LYS A 1 275 ? 8.199 -25.458 -25.050 1.00 33.16 275 LYS A CA 1
ATOM 2120 C C . LYS A 1 275 ? 6.746 -25.505 -24.571 1.00 33.16 275 LYS A C 1
ATOM 2122 O O . LYS A 1 275 ? 5.980 -26.320 -25.060 1.00 33.16 275 LYS A O 1
ATOM 2127 N N . ARG A 1 276 ? 6.369 -24.588 -23.668 1.00 33.00 276 ARG A N 1
ATOM 2128 C CA . ARG A 1 276 ? 5.060 -24.465 -22.971 1.00 33.00 276 ARG A CA 1
ATOM 2129 C C . ARG A 1 276 ? 4.917 -25.206 -21.634 1.00 33.00 276 ARG A C 1
ATOM 2131 O O . ARG A 1 276 ? 3.845 -25.700 -21.302 1.00 33.00 276 ARG A O 1
ATOM 2138 N N . LYS A 1 277 ? 5.940 -25.166 -20.778 1.00 28.70 277 LYS A N 1
ATOM 2139 C CA . LYS A 1 277 ? 5.673 -25.098 -19.332 1.00 28.70 277 LYS A CA 1
ATOM 2140 C C . LYS A 1 277 ? 5.849 -23.662 -18.882 1.00 28.70 277 LYS A C 1
ATOM 2142 O O . LYS A 1 277 ? 6.965 -23.172 -18.754 1.00 28.70 277 LYS A O 1
ATOM 2147 N N . ASN A 1 278 ? 4.701 -23.010 -18.730 1.00 32.50 278 ASN A N 1
ATOM 2148 C CA . ASN A 1 278 ? 4.494 -21.724 -18.085 1.00 32.50 278 ASN A CA 1
ATOM 2149 C C . ASN A 1 278 ? 5.555 -21.463 -17.007 1.00 32.50 278 ASN A C 1
ATOM 2151 O O . ASN A 1 278 ? 5.544 -22.100 -15.957 1.00 32.50 278 ASN A O 1
ATOM 2155 N N . PHE A 1 279 ? 6.430 -20.491 -17.266 1.00 33.34 279 PHE A N 1
ATOM 2156 C CA . PHE A 1 279 ? 7.213 -19.813 -16.230 1.00 33.34 279 PHE A CA 1
ATOM 2157 C C . PHE A 1 279 ? 6.358 -18.771 -15.481 1.00 33.34 279 PHE A C 1
ATOM 2159 O O . PHE A 1 279 ? 6.879 -17.938 -14.750 1.00 33.34 279 PHE A O 1
ATOM 2166 N N . VAL A 1 280 ? 5.031 -18.846 -15.626 1.00 35.72 280 VAL A N 1
ATOM 2167 C CA . VAL A 1 280 ? 4.079 -18.304 -14.660 1.00 35.72 280 VAL A CA 1
ATOM 2168 C C . VAL A 1 280 ? 4.096 -19.227 -13.446 1.00 35.72 280 VAL A C 1
ATOM 2170 O O . VAL A 1 280 ? 4.097 -20.449 -13.588 1.00 35.72 280 VAL A O 1
ATOM 2173 N N . GLN A 1 281 ? 4.095 -18.633 -12.260 1.00 38.84 281 GLN A N 1
ATOM 2174 C CA . GLN A 1 281 ? 4.046 -19.209 -10.912 1.00 38.84 281 GLN A CA 1
ATOM 2175 C C . GLN A 1 281 ? 2.880 -20.198 -10.632 1.00 38.84 281 GLN A C 1
ATOM 2177 O O . GLN A 1 281 ? 2.343 -20.234 -9.533 1.00 38.84 281 GLN A O 1
ATOM 2182 N N . ASN A 1 282 ? 2.467 -21.053 -11.567 1.00 34.09 282 ASN A N 1
ATOM 2183 C CA . ASN A 1 282 ? 1.334 -21.966 -11.392 1.00 34.09 282 ASN A CA 1
ATOM 2184 C C . ASN A 1 282 ? 1.706 -23.312 -10.736 1.00 34.09 282 ASN A C 1
ATOM 2186 O O . ASN A 1 282 ? 0.820 -24.119 -10.454 1.00 34.09 282 ASN A O 1
ATOM 2190 N N . GLY A 1 283 ? 2.988 -23.550 -10.430 1.00 32.47 283 GLY A N 1
ATOM 2191 C CA . GLY A 1 283 ? 3.458 -24.750 -9.714 1.00 32.47 283 GLY A CA 1
ATOM 2192 C C . GLY A 1 283 ? 3.833 -24.543 -8.240 1.00 32.47 283 GLY A C 1
ATOM 2193 O O . GLY A 1 283 ? 3.897 -25.514 -7.487 1.00 32.47 283 GLY A O 1
ATOM 2194 N N . PHE A 1 284 ? 4.054 -23.296 -7.814 1.00 38.25 284 PHE A N 1
ATOM 2195 C CA . PHE A 1 284 ? 4.555 -22.972 -6.480 1.00 38.25 284 PHE A CA 1
ATOM 2196 C C . PHE A 1 284 ? 3.697 -21.883 -5.844 1.00 38.25 284 PHE A C 1
ATOM 2198 O O . PHE A 1 284 ? 3.610 -20.777 -6.367 1.00 38.25 284 PHE A O 1
ATOM 2205 N N . LEU A 1 285 ? 3.073 -22.186 -4.706 1.00 51.56 285 LEU A N 1
ATOM 2206 C CA . LEU A 1 285 ? 2.385 -21.171 -3.908 1.00 51.56 285 LEU A CA 1
ATOM 2207 C C . LEU A 1 285 ? 3.408 -20.532 -2.962 1.00 51.56 285 LEU A C 1
ATOM 2209 O O . LEU A 1 285 ? 4.067 -21.236 -2.194 1.00 51.56 285 LEU A O 1
ATOM 2213 N N . GLN A 1 286 ? 3.548 -19.208 -3.011 1.00 57.19 286 GLN A N 1
ATOM 2214 C CA . GLN A 1 286 ? 4.352 -18.464 -2.037 1.00 57.19 286 GLN A CA 1
ATOM 2215 C C . GLN A 1 286 ? 3.735 -18.618 -0.638 1.00 57.19 286 GLN A C 1
ATOM 2217 O O . GLN A 1 286 ? 2.542 -18.375 -0.441 1.00 57.19 286 GLN A O 1
ATOM 2222 N N . SER A 1 287 ? 4.528 -19.037 0.349 1.00 67.12 287 SER A N 1
ATOM 2223 C CA . SER A 1 287 ? 4.019 -19.459 1.661 1.00 67.12 287 SER A CA 1
ATOM 2224 C C . SER A 1 287 ? 4.324 -18.486 2.804 1.00 67.12 287 SER A C 1
ATOM 2226 O O . SER A 1 287 ? 4.843 -18.889 3.843 1.00 67.12 287 SER A O 1
ATOM 2228 N N . GLY A 1 288 ? 3.983 -17.206 2.638 1.00 83.31 288 GLY A N 1
ATOM 2229 C CA . GLY A 1 288 ? 4.020 -16.206 3.720 1.00 83.31 288 GLY A CA 1
ATOM 2230 C C . GLY A 1 288 ? 2.757 -16.219 4.583 1.00 83.31 288 GLY A C 1
ATOM 2231 O O . GLY A 1 288 ? 1.701 -16.616 4.103 1.00 83.31 288 GLY A O 1
ATOM 2232 N N . PHE A 1 289 ? 2.809 -15.769 5.842 1.00 90.00 289 PHE A N 1
ATOM 2233 C CA . PHE A 1 289 ? 1.608 -15.701 6.696 1.00 90.00 289 PHE A CA 1
ATOM 2234 C C . PHE A 1 289 ? 0.538 -14.761 6.113 1.00 90.00 289 PHE A C 1
ATOM 2236 O O . PHE A 1 289 ? -0.636 -15.141 6.029 1.00 90.00 289 PHE A O 1
ATOM 2243 N N . TRP A 1 290 ? 0.972 -13.578 5.670 1.00 93.50 290 TRP A N 1
ATOM 2244 C CA . TRP A 1 290 ? 0.137 -12.529 5.080 1.00 93.50 290 TRP A CA 1
ATOM 2245 C C . TRP A 1 290 ? -0.127 -12.731 3.585 1.00 93.50 290 TRP A C 1
ATOM 2247 O O . TRP A 1 290 ? -1.194 -12.365 3.109 1.00 93.50 290 TRP A O 1
ATOM 2257 N N . ALA A 1 291 ? 0.784 -13.383 2.857 1.00 90.75 291 ALA A N 1
ATOM 2258 C CA . ALA A 1 291 ? 0.665 -13.603 1.415 1.00 90.75 291 ALA A CA 1
ATOM 2259 C C . ALA A 1 291 ? -0.681 -14.239 1.021 1.00 90.75 291 ALA A C 1
ATOM 2261 O O . ALA A 1 291 ? -0.998 -15.356 1.445 1.00 90.75 291 ALA A O 1
ATOM 2262 N N . GLY A 1 292 ? -1.477 -13.513 0.232 1.00 89.75 292 GLY A N 1
ATOM 2263 C CA . GLY A 1 292 ? -2.802 -13.930 -0.235 1.00 89.75 292 GLY A CA 1
ATOM 2264 C C . GLY A 1 292 ? -3.869 -14.083 0.857 1.00 89.75 292 GLY A C 1
ATOM 2265 O O . GLY A 1 292 ? -4.951 -14.582 0.567 1.00 89.75 292 GLY A O 1
ATOM 2266 N N . ARG A 1 293 ? -3.586 -13.702 2.110 1.00 93.25 293 ARG A N 1
ATOM 2267 C CA . ARG A 1 293 ? -4.576 -13.700 3.195 1.00 93.25 293 ARG A CA 1
ATOM 2268 C C . ARG A 1 293 ? -5.482 -12.476 3.049 1.00 93.25 293 ARG A C 1
ATOM 2270 O O . ARG A 1 293 ? -4.974 -11.381 2.815 1.00 93.25 293 ARG A O 1
ATOM 2277 N N . GLU A 1 294 ? -6.787 -12.661 3.233 1.00 96.38 294 GLU A N 1
ATOM 2278 C CA . GLU A 1 294 ? -7.747 -11.554 3.309 1.00 96.38 294 GLU A CA 1
ATOM 2279 C C . GLU A 1 294 ? -7.537 -10.756 4.603 1.00 96.38 294 GLU A C 1
ATOM 2281 O O . GLU A 1 294 ? -7.549 -11.315 5.707 1.00 96.38 294 GLU A O 1
ATOM 2286 N N . VAL A 1 295 ? -7.340 -9.448 4.462 1.00 98.19 295 VAL A N 1
ATOM 2287 C CA . VAL A 1 295 ? -7.167 -8.502 5.565 1.00 98.19 295 VAL A CA 1
ATOM 2288 C C . VAL A 1 295 ? -8.169 -7.367 5.393 1.00 98.19 295 VAL A C 1
ATOM 2290 O O . VAL A 1 295 ? -8.058 -6.557 4.474 1.00 98.19 295 VAL A O 1
ATOM 2293 N N . ILE A 1 296 ? -9.142 -7.313 6.297 1.00 98.56 296 ILE A N 1
ATOM 2294 C CA . ILE A 1 296 ? -10.170 -6.272 6.348 1.00 98.56 296 ILE A CA 1
ATOM 2295 C C . ILE A 1 296 ? -9.735 -5.256 7.397 1.00 98.56 296 ILE A C 1
ATOM 2297 O O . ILE A 1 296 ? -9.382 -5.622 8.517 1.00 98.56 296 ILE A O 1
ATOM 2301 N N . ILE A 1 297 ? -9.739 -3.975 7.054 1.00 98.62 297 ILE A N 1
ATOM 2302 C CA . ILE A 1 297 ? -9.290 -2.902 7.940 1.00 98.62 297 ILE A CA 1
ATOM 2303 C C . ILE A 1 297 ? -10.386 -1.854 7.988 1.00 98.62 297 ILE A C 1
ATOM 2305 O O . ILE A 1 297 ? -10.827 -1.393 6.941 1.00 98.62 297 ILE A O 1
ATOM 2309 N N . THR A 1 298 ? -10.804 -1.450 9.185 1.00 98.31 298 THR A N 1
ATOM 2310 C CA . THR A 1 298 ? -11.699 -0.303 9.353 1.00 98.31 298 THR A CA 1
ATOM 2311 C C . THR A 1 298 ? -10.910 0.936 9.761 1.00 98.31 298 THR A C 1
ATOM 2313 O O . THR A 1 298 ? -9.974 0.844 10.554 1.00 98.31 298 THR A O 1
ATOM 2316 N N . GLY A 1 299 ? -11.254 2.100 9.216 1.00 96.25 299 GLY A N 1
ATOM 2317 C CA . GLY A 1 299 ? -10.604 3.375 9.519 1.00 96.25 299 GLY A CA 1
ATOM 2318 C C . GLY A 1 299 ? -11.590 4.531 9.607 1.00 96.25 299 GLY A C 1
ATOM 2319 O O . GLY A 1 299 ? -12.748 4.385 9.263 1.00 96.25 299 GLY A O 1
ATOM 2320 N N . GLY A 1 300 ? -11.130 5.689 10.076 1.00 94.31 300 GLY A N 1
ATOM 2321 C CA . GLY A 1 300 ? -11.962 6.890 10.159 1.00 94.31 300 GLY A CA 1
ATOM 2322 C C . GLY A 1 300 ? -12.878 6.916 11.382 1.00 94.31 300 GLY A C 1
ATOM 2323 O O . GLY A 1 300 ? -12.716 6.132 12.324 1.00 94.31 300 GLY A O 1
ATOM 2324 N N . GLY A 1 301 ? -13.762 7.907 11.405 1.00 93.50 301 GLY A N 1
ATOM 2325 C CA . GLY A 1 301 ? -14.758 8.117 12.449 1.00 93.50 301 GLY A CA 1
ATOM 2326 C C . GLY A 1 301 ? -16.160 7.929 11.896 1.00 93.50 301 GLY A C 1
ATOM 2327 O O . GLY A 1 301 ? -16.482 8.511 10.861 1.00 93.50 301 GLY A O 1
ATOM 2328 N N . ALA A 1 302 ? -16.983 7.126 12.567 1.00 94.88 302 ALA A N 1
ATOM 2329 C CA . ALA A 1 302 ? -18.394 7.015 12.231 1.00 94.88 302 ALA A CA 1
ATOM 2330 C C . ALA A 1 302 ? -19.149 8.315 12.557 1.00 94.88 302 ALA A C 1
ATOM 2332 O O . ALA A 1 302 ? -18.733 9.140 13.380 1.00 94.88 302 ALA A O 1
ATOM 2333 N N . THR A 1 303 ? -20.279 8.485 11.891 1.00 94.62 303 THR A N 1
ATOM 2334 C CA . THR A 1 303 ? -21.198 9.603 12.035 1.00 94.62 303 THR A CA 1
ATOM 2335 C C . THR A 1 303 ? -22.580 9.065 12.395 1.00 94.62 303 THR A C 1
ATOM 2337 O O . THR A 1 303 ? -23.022 8.033 11.887 1.00 94.62 303 THR A O 1
ATOM 2340 N N . SER A 1 304 ? -23.268 9.768 13.289 1.00 94.06 304 SER A N 1
ATOM 2341 C CA . SER A 1 304 ? -24.669 9.537 13.628 1.00 94.06 304 SER A CA 1
ATOM 2342 C C . SER A 1 304 ? -25.464 10.795 13.271 1.00 94.06 304 SER A C 1
ATOM 2344 O O . SER A 1 304 ? -25.197 11.856 13.845 1.00 94.06 304 SER A O 1
ATOM 2346 N N . PRO A 1 305 ? -26.391 10.740 12.300 1.00 93.88 305 PRO A N 1
ATOM 2347 C CA . PRO A 1 305 ? -27.096 11.927 11.832 1.00 93.88 305 PRO A CA 1
ATOM 2348 C C . PRO A 1 305 ? -27.966 12.537 12.939 1.00 93.88 305 PRO A C 1
ATOM 2350 O O . PRO A 1 305 ? -28.651 11.834 13.675 1.00 93.88 305 PRO A O 1
ATOM 2353 N N . ILE A 1 306 ? -27.958 13.867 13.035 1.00 93.31 306 ILE A N 1
ATOM 2354 C CA . ILE A 1 306 ? -28.896 14.649 13.855 1.00 93.31 306 ILE A CA 1
ATOM 2355 C C . ILE A 1 306 ? -30.070 15.082 12.977 1.00 93.31 306 ILE A C 1
ATOM 2357 O O . ILE A 1 306 ? -31.240 14.911 13.327 1.00 93.31 306 ILE A O 1
ATOM 2361 N N . ASP A 1 307 ? -29.732 15.659 11.824 1.00 92.00 307 ASP A N 1
ATOM 2362 C CA . ASP A 1 307 ? -30.659 16.045 10.773 1.00 92.00 307 ASP A CA 1
ATOM 2363 C C . ASP A 1 307 ? -30.015 15.895 9.384 1.00 92.00 307 ASP A C 1
ATOM 2365 O O . ASP A 1 307 ? -28.927 15.340 9.259 1.00 92.00 307 ASP A O 1
ATOM 2369 N N . THR A 1 308 ? -30.649 16.413 8.328 1.00 92.31 308 THR A N 1
ATOM 2370 C CA . THR A 1 308 ? -30.125 16.333 6.948 1.00 92.31 308 THR A CA 1
ATOM 2371 C C . THR A 1 308 ? -28.817 17.092 6.707 1.00 92.31 308 THR A C 1
ATOM 2373 O O . THR A 1 308 ? -28.304 17.061 5.594 1.00 92.31 308 THR A O 1
ATOM 2376 N N . VAL A 1 309 ? -28.311 17.851 7.684 1.00 90.69 309 VAL A N 1
ATOM 2377 C CA . VAL A 1 309 ? -27.119 18.703 7.536 1.00 90.69 309 VAL A CA 1
ATOM 2378 C C . VAL A 1 309 ? -26.065 18.414 8.603 1.00 90.69 309 VAL A C 1
ATOM 2380 O O . VAL A 1 309 ? -24.881 18.639 8.369 1.00 90.69 309 VAL A O 1
ATOM 2383 N N . ARG A 1 310 ? -26.472 17.963 9.790 1.00 93.06 310 ARG A N 1
ATOM 2384 C CA . ARG A 1 310 ? -25.604 17.801 10.959 1.00 93.06 310 ARG A CA 1
ATOM 2385 C C . ARG A 1 310 ? -25.565 16.356 11.416 1.00 93.06 310 ARG A C 1
ATOM 2387 O O . ARG A 1 310 ? -26.577 15.663 11.390 1.00 93.06 310 ARG A O 1
ATOM 2394 N N . ALA A 1 311 ? -24.419 15.956 11.950 1.00 93.62 311 ALA A N 1
ATOM 2395 C CA . ALA A 1 311 ? -24.208 14.656 12.565 1.00 93.62 311 ALA A CA 1
ATOM 2396 C C . ALA A 1 311 ? -23.320 14.784 13.809 1.00 93.62 311 ALA A C 1
ATOM 2398 O O . ALA A 1 311 ? -22.521 15.715 13.924 1.00 93.62 311 ALA A O 1
ATOM 2399 N N . ILE A 1 312 ? -23.459 13.832 14.728 1.00 93.12 312 ILE A N 1
ATOM 2400 C CA . ILE A 1 312 ? -22.504 13.562 15.802 1.00 93.12 312 ILE A CA 1
ATOM 2401 C C . ILE A 1 312 ? -21.400 12.695 15.204 1.00 93.12 312 ILE A C 1
ATOM 2403 O O . ILE A 1 312 ? -21.686 11.719 14.519 1.00 93.12 312 ILE A O 1
ATOM 2407 N N . SER A 1 313 ? -20.141 13.038 15.448 1.00 91.88 313 SER A N 1
ATOM 2408 C CA . SER A 1 313 ? -19.003 12.246 14.985 1.00 91.88 313 SER A CA 1
ATOM 2409 C C . SER A 1 313 ? -17.838 12.365 15.959 1.00 91.88 313 SER A C 1
ATOM 2411 O O . SER A 1 313 ? -17.943 13.007 17.004 1.00 91.88 313 SER A O 1
ATOM 2413 N N . ASN A 1 314 ? -16.721 11.740 15.612 1.00 89.94 314 ASN A N 1
ATOM 2414 C CA . ASN A 1 314 ? -15.479 11.785 16.360 1.00 89.94 314 ASN A CA 1
ATOM 2415 C C . ASN A 1 314 ? -14.329 12.313 15.489 1.00 89.94 314 ASN A C 1
ATOM 2417 O O . ASN A 1 314 ? -14.454 12.494 14.281 1.00 89.94 314 ASN A O 1
ATOM 2421 N N . HIS A 1 315 ? -13.185 12.566 16.121 1.00 87.19 315 HIS A N 1
ATOM 2422 C CA . HIS A 1 315 ? -12.020 13.184 15.482 1.00 87.19 315 HIS A CA 1
ATOM 2423 C C . HIS A 1 315 ? -11.041 12.176 14.856 1.00 87.19 315 HIS A C 1
ATOM 2425 O O . HIS A 1 315 ? -9.871 12.500 14.634 1.00 87.19 315 HIS A O 1
ATOM 2431 N N . SER A 1 316 ? -11.469 10.938 14.591 1.00 88.38 316 SER A N 1
ATOM 2432 C CA . SER A 1 316 ? -10.595 9.943 13.971 1.00 88.38 316 SER A CA 1
ATOM 2433 C C . SER A 1 316 ? -10.225 10.353 12.546 1.00 88.38 316 SER A C 1
ATOM 2435 O O . SER A 1 316 ? -11.071 10.531 11.675 1.00 88.38 316 SER A O 1
ATOM 2437 N N . SER A 1 317 ? -8.922 10.473 12.295 1.00 86.44 317 SER A N 1
ATOM 2438 C CA . SER A 1 317 ? -8.382 10.831 10.978 1.00 86.44 317 SER A CA 1
ATOM 2439 C C . SER A 1 317 ? -8.238 9.643 10.023 1.00 86.44 317 SER A C 1
ATOM 2441 O O . SER A 1 317 ? -7.888 9.845 8.867 1.00 86.44 317 SER A O 1
ATOM 2443 N N . GLY A 1 318 ? -8.401 8.403 10.501 1.00 91.12 318 GLY A N 1
ATOM 2444 C CA . GLY A 1 318 ? -8.179 7.187 9.703 1.00 91.12 318 GLY A CA 1
ATOM 2445 C C . GLY A 1 318 ? -6.722 6.892 9.316 1.00 91.12 318 GLY A C 1
ATOM 2446 O O . GLY A 1 318 ? -6.431 5.799 8.835 1.00 91.12 318 GLY A O 1
ATOM 2447 N N . LYS A 1 319 ? -5.769 7.792 9.602 1.00 91.81 319 LYS A N 1
ATOM 2448 C CA . LYS A 1 319 ? -4.354 7.651 9.204 1.00 91.81 319 LYS A CA 1
ATOM 2449 C C . LYS A 1 319 ? -3.696 6.345 9.666 1.00 91.81 319 LYS A C 1
ATOM 2451 O O . LYS A 1 319 ? -2.865 5.796 8.951 1.00 91.81 319 LYS A O 1
ATOM 2456 N N . GLN A 1 320 ? -4.044 5.836 10.855 1.00 93.50 320 GLN A N 1
ATOM 2457 C CA . GLN A 1 320 ? -3.486 4.565 11.343 1.00 93.50 320 GLN A CA 1
ATOM 2458 C C . GLN A 1 320 ? -3.983 3.380 10.506 1.00 93.50 320 GLN A C 1
ATOM 2460 O O . GLN A 1 320 ? -3.187 2.518 10.156 1.00 93.50 320 GLN A O 1
ATOM 2465 N N . ALA A 1 321 ? -5.268 3.358 10.146 1.00 96.25 321 ALA A N 1
ATOM 2466 C CA . ALA A 1 321 ? -5.849 2.313 9.307 1.00 96.25 321 ALA A CA 1
ATOM 2467 C C . ALA A 1 321 ? -5.229 2.311 7.901 1.00 96.25 321 ALA A C 1
ATOM 2469 O O . ALA A 1 321 ? -4.850 1.258 7.399 1.00 96.25 321 ALA A O 1
ATOM 2470 N N . ILE A 1 322 ? -5.026 3.495 7.313 1.00 95.75 322 ILE A N 1
ATOM 2471 C CA . ILE A 1 322 ? -4.323 3.666 6.029 1.00 95.75 322 ILE A CA 1
ATOM 2472 C C . ILE A 1 322 ? -2.889 3.121 6.111 1.00 95.75 322 ILE A C 1
ATOM 2474 O O . ILE A 1 322 ? -2.433 2.425 5.204 1.00 95.75 322 ILE A O 1
ATOM 2478 N N . ALA A 1 323 ? -2.175 3.399 7.204 1.00 94.94 323 ALA A N 1
ATOM 2479 C CA . ALA A 1 323 ? -0.824 2.887 7.415 1.00 94.94 323 ALA A CA 1
ATOM 2480 C C . ALA A 1 323 ? -0.788 1.351 7.553 1.00 94.94 323 ALA A C 1
ATOM 2482 O O . ALA A 1 323 ? 0.075 0.707 6.951 1.00 94.94 323 ALA A O 1
ATOM 2483 N N . ILE A 1 324 ? -1.758 0.760 8.263 1.00 97.19 324 ILE A N 1
ATOM 2484 C CA . ILE A 1 324 ? -1.916 -0.700 8.368 1.00 97.19 324 ILE A CA 1
ATOM 2485 C C . ILE A 1 324 ? -2.247 -1.299 7.003 1.00 97.19 324 ILE A C 1
ATOM 2487 O O . ILE A 1 324 ? -1.663 -2.316 6.641 1.00 97.19 324 ILE A O 1
ATOM 2491 N N . ALA A 1 325 ? -3.105 -0.652 6.211 1.00 97.81 325 ALA A N 1
ATOM 2492 C CA . ALA A 1 325 ? -3.453 -1.108 4.869 1.00 97.81 325 ALA A CA 1
ATOM 2493 C C . ALA A 1 325 ? -2.229 -1.149 3.950 1.00 97.81 325 ALA A C 1
ATOM 2495 O O . ALA A 1 325 ? -1.971 -2.170 3.313 1.00 97.81 325 ALA A O 1
ATOM 2496 N N . LYS A 1 326 ? -1.422 -0.080 3.954 1.00 96.25 326 LYS A N 1
ATOM 2497 C CA . LYS A 1 326 ? -0.154 -0.015 3.215 1.00 96.25 326 LYS A CA 1
ATOM 2498 C C . LYS A 1 326 ? 0.815 -1.121 3.644 1.00 96.25 326 LYS A C 1
ATOM 2500 O O . LYS A 1 326 ? 1.365 -1.799 2.782 1.00 96.25 326 LYS A O 1
ATOM 2505 N N . ALA A 1 327 ? 1.006 -1.329 4.947 1.00 95.69 327 ALA A N 1
ATOM 2506 C CA . ALA A 1 327 ? 1.917 -2.355 5.458 1.00 95.69 327 ALA A CA 1
ATOM 2507 C C . ALA A 1 327 ? 1.411 -3.788 5.189 1.00 95.69 327 ALA A C 1
ATOM 2509 O O . ALA A 1 327 ? 2.169 -4.644 4.748 1.00 95.69 327 ALA A O 1
ATOM 2510 N N . ALA A 1 328 ? 0.119 -4.067 5.372 1.00 96.94 328 ALA A N 1
ATOM 2511 C CA . ALA A 1 328 ? -0.451 -5.380 5.064 1.00 96.94 328 ALA A CA 1
ATOM 2512 C C . ALA A 1 328 ? -0.339 -5.694 3.563 1.00 96.94 328 ALA A C 1
ATOM 2514 O O . ALA A 1 328 ? 0.006 -6.814 3.175 1.00 96.94 328 ALA A O 1
ATOM 2515 N N . TYR A 1 329 ? -0.564 -4.686 2.715 1.00 96.94 329 TYR A N 1
ATOM 2516 C CA . TYR A 1 329 ? -0.396 -4.792 1.272 1.00 96.94 329 TYR A CA 1
ATOM 2517 C C . TYR A 1 329 ? 1.051 -5.118 0.877 1.00 96.94 329 TYR A C 1
ATOM 2519 O O . TYR A 1 329 ? 1.265 -5.988 0.031 1.00 96.94 329 TYR A O 1
ATOM 2527 N N . THR A 1 330 ? 2.063 -4.492 1.481 1.00 94.31 330 THR A N 1
ATOM 2528 C CA . THR A 1 330 ? 3.464 -4.825 1.159 1.00 94.31 330 THR A CA 1
ATOM 2529 C C . THR A 1 330 ? 3.847 -6.228 1.616 1.00 94.31 330 THR A C 1
ATOM 2531 O O . THR A 1 330 ? 4.624 -6.884 0.931 1.00 94.31 330 THR A O 1
ATOM 2534 N N . LEU A 1 331 ? 3.236 -6.740 2.689 1.00 92.81 331 LEU A N 1
ATOM 2535 C CA . LEU A 1 331 ? 3.405 -8.122 3.160 1.00 92.81 331 LEU A CA 1
ATOM 2536 C C . LEU A 1 331 ? 2.602 -9.162 2.346 1.00 92.81 331 LEU A C 1
ATOM 2538 O O . LEU A 1 331 ? 2.462 -10.319 2.748 1.00 92.81 331 LEU A O 1
ATOM 2542 N N . GLY A 1 332 ? 2.058 -8.784 1.188 1.00 91.69 332 GLY A N 1
ATOM 2543 C CA . GLY A 1 332 ? 1.415 -9.722 0.268 1.00 91.69 332 GLY A CA 1
ATOM 2544 C C . GLY A 1 332 ? -0.064 -10.003 0.552 1.00 91.69 332 GLY A C 1
ATOM 2545 O O . GLY A 1 332 ? -0.664 -10.794 -0.182 1.00 91.69 332 GLY A O 1
ATOM 2546 N N . ALA A 1 333 ? -0.674 -9.371 1.560 1.00 95.19 333 ALA A N 1
ATOM 2547 C CA . ALA A 1 333 ? -2.096 -9.548 1.859 1.00 95.19 333 ALA A CA 1
ATOM 2548 C C . ALA A 1 333 ? -2.995 -9.042 0.723 1.00 95.19 333 ALA A C 1
ATOM 2550 O O . ALA A 1 333 ? -2.585 -8.202 -0.087 1.00 95.19 333 ALA A O 1
ATOM 2551 N N . LYS A 1 334 ? -4.223 -9.564 0.673 1.00 95.69 334 LYS A N 1
ATOM 2552 C CA . LYS A 1 334 ? -5.326 -8.981 -0.092 1.00 95.69 334 LYS A CA 1
ATOM 2553 C C . LYS A 1 334 ? -6.099 -8.082 0.867 1.00 95.69 334 LYS A C 1
ATOM 2555 O O . LYS A 1 334 ? -6.611 -8.561 1.874 1.00 95.69 334 LYS A O 1
ATOM 2560 N N . VAL A 1 335 ? -6.068 -6.779 0.609 1.00 98.25 335 VAL A N 1
ATOM 2561 C CA . VAL A 1 335 ? -6.474 -5.765 1.585 1.00 98.25 335 VAL A CA 1
ATOM 2562 C C . VAL A 1 335 ? -7.748 -5.072 1.125 1.00 98.25 335 VAL A C 1
ATOM 2564 O O . VAL A 1 335 ? -7.800 -4.572 0.002 1.00 98.25 335 VAL A O 1
ATOM 2567 N N . THR A 1 336 ? -8.718 -4.986 2.033 1.00 98.31 336 THR A N 1
ATOM 2568 C CA . THR A 1 336 ? -9.898 -4.126 1.908 1.00 98.31 336 THR A CA 1
ATOM 2569 C C . THR A 1 336 ? -9.886 -3.110 3.051 1.00 98.31 336 THR A C 1
ATOM 2571 O O . THR A 1 336 ? -9.879 -3.489 4.224 1.00 98.31 336 THR A O 1
ATOM 2574 N N . LEU A 1 337 ? -9.887 -1.820 2.720 1.00 98.50 337 LEU A N 1
ATOM 2575 C CA . LEU A 1 337 ? -10.028 -0.714 3.662 1.00 98.50 337 LEU A CA 1
ATOM 2576 C C . LEU A 1 337 ? -11.467 -0.188 3.625 1.00 98.50 337 LEU A C 1
ATOM 2578 O O . LEU A 1 337 ? -11.907 0.365 2.623 1.00 98.50 337 LEU A O 1
ATOM 2582 N N . ILE A 1 338 ? -12.181 -0.318 4.737 1.00 98.12 338 ILE A N 1
ATOM 2583 C CA . ILE A 1 338 ? -13.512 0.254 4.951 1.00 98.12 338 ILE A CA 1
ATOM 2584 C C . ILE A 1 338 ? -13.321 1.524 5.784 1.00 98.12 338 ILE A C 1
ATOM 2586 O O . ILE A 1 338 ? -12.845 1.444 6.915 1.00 98.12 338 ILE A O 1
ATOM 2590 N N . SER A 1 339 ? -13.616 2.707 5.253 1.00 96.75 339 SER A N 1
ATOM 2591 C CA . SER A 1 339 ? -13.297 3.962 5.948 1.00 96.75 339 SER A CA 1
ATOM 2592 C C . SER A 1 339 ? -14.266 5.080 5.596 1.00 96.75 339 SER A C 1
ATOM 2594 O O . SER A 1 339 ? -14.653 5.207 4.443 1.00 96.75 339 SER A O 1
ATOM 2596 N N . SER A 1 340 ? -14.583 5.944 6.564 1.00 93.81 340 SER A N 1
ATOM 2597 C CA . SER A 1 340 ? -15.336 7.188 6.323 1.00 93.81 340 SER A CA 1
ATOM 2598 C C . SER A 1 340 ? -14.487 8.281 5.681 1.00 93.81 340 SER A C 1
ATOM 2600 O O . SER A 1 340 ? -15.003 9.318 5.264 1.00 93.81 340 SER A O 1
ATOM 2602 N N . LYS A 1 341 ? -13.163 8.089 5.674 1.00 87.19 341 LYS A N 1
ATOM 2603 C CA . LYS A 1 341 ? -12.195 9.093 5.248 1.00 87.19 341 LYS A CA 1
ATOM 2604 C C . LYS A 1 341 ? -10.980 8.452 4.587 1.00 87.19 341 LYS A C 1
ATOM 2606 O O . LYS A 1 341 ? -10.315 7.608 5.194 1.00 87.19 341 LYS A O 1
ATOM 2611 N N . ILE A 1 342 ? -10.675 8.874 3.362 1.00 84.25 342 ILE A N 1
ATOM 2612 C CA . ILE A 1 342 ? -9.528 8.405 2.572 1.00 84.25 342 ILE A CA 1
ATOM 2613 C C . ILE A 1 342 ? -8.827 9.631 1.972 1.00 84.25 342 ILE A C 1
ATOM 2615 O O . ILE A 1 342 ? -8.942 9.936 0.792 1.00 84.25 342 ILE A O 1
ATOM 2619 N N . ASP A 1 343 ? -8.094 10.351 2.821 1.00 79.06 343 ASP A N 1
ATOM 2620 C CA . ASP A 1 343 ? -7.400 11.603 2.463 1.00 79.06 343 ASP A CA 1
ATOM 2621 C C . ASP A 1 343 ? -5.919 11.370 2.115 1.00 79.06 343 ASP A C 1
ATOM 2623 O O . ASP A 1 343 ? -5.070 12.250 2.258 1.00 79.06 343 ASP A O 1
ATOM 2627 N N . SER A 1 344 ? -5.537 10.146 1.762 1.00 78.81 344 SER A N 1
ATOM 2628 C CA . SER A 1 344 ? -4.142 9.809 1.482 1.00 78.81 344 SER A CA 1
ATOM 2629 C C . SER A 1 344 ? -4.055 8.792 0.365 1.00 78.81 344 SER A C 1
ATOM 2631 O O . SER A 1 344 ? -4.926 7.938 0.224 1.00 78.81 344 SER A O 1
ATOM 2633 N N . PHE A 1 345 ? -2.963 8.866 -0.393 1.00 87.81 345 PHE A N 1
ATOM 2634 C CA . PHE A 1 345 ? -2.669 7.905 -1.443 1.00 87.81 345 PHE A CA 1
ATOM 2635 C C . PHE A 1 345 ? -2.698 6.471 -0.893 1.00 87.81 345 PHE A C 1
ATOM 2637 O O . PHE A 1 345 ? -2.125 6.202 0.168 1.00 87.81 345 PHE A O 1
ATOM 2644 N N . LEU A 1 346 ? -3.317 5.552 -1.630 1.00 92.69 346 LEU A N 1
ATOM 2645 C CA . LEU A 1 346 ? -3.321 4.114 -1.374 1.00 92.69 346 LEU A CA 1
ATOM 2646 C C . LEU A 1 346 ? -2.979 3.381 -2.671 1.00 92.69 346 LEU A C 1
ATOM 2648 O O . LEU A 1 346 ? -3.437 3.808 -3.732 1.00 92.69 346 LEU A O 1
ATOM 2652 N N . PRO A 1 347 ? -2.214 2.277 -2.595 1.00 93.56 347 PRO A N 1
ATOM 2653 C CA . PRO A 1 347 ? -1.992 1.439 -3.753 1.00 93.56 347 PRO A CA 1
ATOM 2654 C C . PRO A 1 347 ? -3.301 1.005 -4.421 1.00 93.56 347 PRO A C 1
ATOM 2656 O O . PRO A 1 347 ? -4.210 0.542 -3.736 1.00 93.56 347 PRO A O 1
ATOM 2659 N N . SER A 1 348 ? -3.362 1.084 -5.749 1.00 92.44 348 SER A N 1
ATOM 2660 C CA . SER A 1 348 ? -4.548 0.781 -6.574 1.00 92.44 348 SER A CA 1
ATOM 2661 C C . SER A 1 348 ? -5.154 -0.615 -6.355 1.00 92.44 348 SER A C 1
ATOM 2663 O O . SER A 1 348 ? -6.322 -0.846 -6.646 1.00 92.44 348 SER A O 1
ATOM 2665 N N . GLN A 1 349 ? -4.361 -1.558 -5.842 1.00 93.81 349 GLN A N 1
ATOM 2666 C CA . GLN A 1 349 ? -4.779 -2.922 -5.506 1.00 93.81 349 GLN A CA 1
ATOM 2667 C C . GLN A 1 349 ? -5.449 -3.068 -4.132 1.00 93.81 349 GLN A C 1
ATOM 2669 O O . GLN A 1 349 ? -5.933 -4.155 -3.814 1.00 93.81 349 GLN A O 1
ATOM 2674 N N . ILE A 1 350 ? -5.442 -2.025 -3.302 1.00 96.56 350 ILE A N 1
ATOM 2675 C CA . ILE A 1 350 ? -6.179 -2.005 -2.039 1.00 96.56 350 ILE A CA 1
ATOM 2676 C C . ILE A 1 350 ? -7.614 -1.599 -2.360 1.00 96.56 350 ILE A C 1
ATOM 2678 O O . ILE A 1 350 ? -7.875 -0.478 -2.794 1.00 96.56 350 ILE A O 1
ATOM 2682 N N . GLU A 1 351 ? -8.549 -2.512 -2.119 1.00 96.75 351 GLU A N 1
ATOM 2683 C CA . GLU A 1 351 ? -9.967 -2.214 -2.272 1.00 96.75 351 GLU A CA 1
ATOM 2684 C C . GLU A 1 351 ? -10.405 -1.224 -1.191 1.00 96.75 351 GLU A C 1
ATOM 2686 O O . GLU A 1 351 ? -10.088 -1.406 -0.016 1.00 96.75 351 GLU A O 1
ATOM 2691 N N . CYS A 1 352 ? -11.145 -0.188 -1.575 1.00 96.75 352 CYS A N 1
ATOM 2692 C CA . CYS A 1 352 ? -11.635 0.835 -0.660 1.00 96.75 352 CYS A CA 1
ATOM 2693 C C . CYS A 1 352 ? -13.165 0.870 -0.673 1.00 96.75 352 CYS A C 1
ATOM 2695 O O . CYS A 1 352 ? -13.768 0.922 -1.742 1.00 96.75 352 CYS A O 1
ATOM 2697 N N . ILE A 1 353 ? -13.782 0.867 0.510 1.00 96.69 353 ILE A N 1
ATOM 2698 C CA . ILE A 1 353 ? -15.234 0.967 0.698 1.00 96.69 353 ILE A CA 1
ATOM 2699 C C . ILE A 1 353 ? -15.520 2.164 1.602 1.00 96.69 353 ILE A C 1
ATOM 2701 O O . ILE A 1 353 ? -14.993 2.240 2.714 1.00 96.69 353 ILE A O 1
ATOM 2705 N N . ASP A 1 354 ? -16.355 3.088 1.129 1.00 95.94 354 ASP A N 1
ATOM 2706 C CA . ASP A 1 354 ? -16.823 4.208 1.945 1.00 95.94 354 ASP A CA 1
ATOM 2707 C C . ASP A 1 354 ? -17.850 3.727 2.979 1.00 95.94 354 ASP A C 1
ATOM 2709 O O . ASP A 1 354 ? -18.774 2.980 2.653 1.00 95.94 354 ASP A O 1
ATOM 2713 N N . ALA A 1 355 ? -17.682 4.140 4.235 1.00 95.56 355 ALA A N 1
ATOM 2714 C CA . ALA A 1 355 ? -18.604 3.797 5.315 1.00 95.56 355 ALA A CA 1
ATOM 2715 C C . ALA A 1 355 ? -18.731 4.951 6.308 1.00 95.56 355 ALA A C 1
ATOM 2717 O O . ALA A 1 355 ? -17.773 5.295 6.999 1.00 95.56 355 ALA A O 1
ATOM 2718 N N . GLN A 1 356 ? -19.929 5.527 6.417 1.00 94.62 356 GLN A N 1
ATOM 2719 C CA . GLN A 1 356 ? -20.163 6.721 7.234 1.00 94.62 356 GLN A CA 1
ATOM 2720 C C . GLN A 1 356 ? -20.815 6.416 8.587 1.00 94.62 356 GLN A C 1
ATOM 2722 O O . GLN A 1 356 ? -20.596 7.165 9.534 1.00 94.62 356 GLN A O 1
ATOM 2727 N N . SER A 1 357 ? -21.576 5.327 8.718 1.00 95.19 357 SER A N 1
ATOM 2728 C CA . SER A 1 357 ? -22.293 4.945 9.948 1.00 95.19 357 SER A CA 1
ATOM 2729 C C . SER A 1 357 ? -21.874 3.564 10.461 1.00 95.19 357 SER A C 1
ATOM 2731 O O . SER A 1 357 ? -21.336 2.762 9.696 1.00 95.19 357 SER A O 1
ATOM 2733 N N . ASN A 1 358 ? -22.139 3.264 11.741 1.00 95.88 358 ASN A N 1
ATOM 2734 C CA . ASN A 1 358 ? -21.854 1.947 12.334 1.00 95.88 358 ASN A CA 1
ATOM 2735 C C . ASN A 1 358 ? -22.454 0.795 11.508 1.00 95.88 358 ASN A C 1
ATOM 2737 O O . ASN A 1 358 ? -21.774 -0.207 11.287 1.00 95.88 358 ASN A O 1
ATOM 2741 N N . ASP A 1 359 ? -23.680 0.967 11.009 1.00 95.38 359 ASP A N 1
ATOM 2742 C CA . ASP A 1 359 ? -24.368 -0.035 10.192 1.00 95.38 359 ASP A CA 1
ATOM 2743 C C . ASP A 1 359 ? -23.655 -0.251 8.854 1.00 95.38 359 ASP A C 1
ATOM 2745 O O . ASP A 1 359 ? -23.442 -1.395 8.461 1.00 95.38 359 ASP A O 1
ATOM 2749 N N . ASN A 1 360 ? -23.180 0.818 8.197 1.00 96.69 360 ASN A N 1
ATOM 2750 C CA . ASN A 1 360 ? -22.394 0.675 6.964 1.00 96.69 360 ASN A CA 1
ATOM 2751 C C . ASN A 1 360 ? -21.081 -0.078 7.209 1.00 96.69 360 ASN A C 1
ATOM 2753 O O . ASN A 1 360 ? -20.701 -0.915 6.393 1.00 96.69 360 ASN A O 1
ATOM 2757 N N . TYR A 1 361 ? -20.392 0.182 8.330 1.00 97.75 361 TYR A N 1
ATOM 2758 C CA . TYR A 1 361 ? -19.197 -0.592 8.688 1.00 97.75 361 TYR A CA 1
ATOM 2759 C C . TYR A 1 361 ? -19.533 -2.070 8.883 1.00 97.75 361 TYR A C 1
ATOM 2761 O O . TYR A 1 361 ? -18.829 -2.925 8.348 1.00 97.75 361 TYR A O 1
ATOM 2769 N N . LYS A 1 362 ? -20.596 -2.375 9.638 1.00 97.31 362 LYS A N 1
ATOM 2770 C CA . LYS A 1 362 ? -21.030 -3.752 9.905 1.00 97.31 362 LYS A CA 1
ATOM 2771 C C . LYS A 1 362 ? -21.382 -4.479 8.607 1.00 97.31 362 LYS A C 1
ATOM 2773 O O . LYS A 1 362 ? -20.816 -5.535 8.331 1.00 97.31 362 LYS A O 1
ATOM 2778 N N . GLU A 1 363 ? -22.230 -3.878 7.777 1.00 97.44 363 GLU A N 1
ATOM 2779 C CA . GLU A 1 363 ? -22.659 -4.441 6.498 1.00 97.44 363 GLU A CA 1
ATOM 2780 C C . GLU A 1 363 ? -21.477 -4.685 5.551 1.00 97.44 363 GLU A C 1
ATOM 2782 O O . GLU A 1 363 ? -21.380 -5.761 4.960 1.00 97.44 363 GLU A O 1
ATOM 2787 N N . ALA A 1 364 ? -20.542 -3.736 5.444 1.00 97.56 364 ALA A N 1
ATOM 2788 C CA . ALA A 1 364 ? -19.361 -3.880 4.598 1.00 97.56 364 ALA A CA 1
ATOM 2789 C C . ALA A 1 364 ? -18.440 -5.022 5.068 1.00 97.56 364 ALA A C 1
ATOM 2791 O O . ALA A 1 364 ? -17.960 -5.803 4.242 1.00 97.56 364 ALA A O 1
ATOM 2792 N N . ILE A 1 365 ? -18.222 -5.167 6.384 1.00 97.75 365 ILE A N 1
ATOM 2793 C CA . ILE A 1 365 ? -17.443 -6.283 6.948 1.00 97.75 365 ILE A CA 1
ATOM 2794 C C . ILE A 1 365 ? -18.138 -7.614 6.647 1.00 97.75 365 ILE A C 1
ATOM 2796 O O . ILE A 1 365 ? -17.509 -8.542 6.137 1.00 97.75 365 ILE A O 1
ATOM 2800 N N . GLU A 1 366 ? -19.434 -7.717 6.940 1.00 96.19 366 GLU A N 1
ATOM 2801 C CA . GLU A 1 366 ? -20.200 -8.943 6.721 1.00 96.19 366 GLU A CA 1
ATOM 2802 C C . GLU A 1 366 ? -20.298 -9.305 5.239 1.00 96.19 366 GLU A C 1
ATOM 2804 O O . GLU A 1 366 ? -20.208 -10.482 4.892 1.00 96.19 366 GLU A O 1
ATOM 2809 N N . SER A 1 367 ? -20.424 -8.315 4.350 1.00 95.81 367 SER A N 1
ATOM 2810 C CA . SER A 1 367 ? -20.404 -8.539 2.905 1.00 95.81 367 SER A CA 1
ATOM 2811 C C . SER A 1 367 ? -19.085 -9.157 2.466 1.00 95.81 367 SER A C 1
ATOM 2813 O O . SER A 1 367 ? -19.093 -10.142 1.735 1.00 95.81 367 SER A O 1
ATOM 2815 N N . LYS A 1 368 ? -17.950 -8.658 2.971 1.00 95.31 368 LYS A N 1
ATOM 2816 C CA . LYS A 1 368 ? -16.637 -9.231 2.647 1.00 95.31 368 LYS A CA 1
ATOM 2817 C C . LYS A 1 368 ? -16.455 -10.643 3.184 1.00 95.31 368 LYS A C 1
ATOM 2819 O O . LYS A 1 368 ? -15.837 -11.471 2.518 1.00 95.31 368 LYS A O 1
ATOM 2824 N N . LEU A 1 369 ? -17.018 -10.940 4.354 1.00 93.38 369 LEU A N 1
ATOM 2825 C CA . LEU A 1 369 ? -17.044 -12.302 4.884 1.00 93.38 369 LEU A CA 1
ATOM 2826 C C . LEU A 1 369 ? -17.919 -13.229 4.030 1.00 93.38 369 LEU A C 1
ATOM 2828 O O . LEU A 1 369 ? -17.503 -14.348 3.745 1.00 93.38 369 LEU A O 1
ATOM 2832 N N . ARG A 1 370 ? -19.086 -12.764 3.563 1.00 93.12 370 ARG A N 1
ATOM 2833 C CA . ARG A 1 370 ? -19.945 -13.525 2.640 1.00 93.12 370 ARG A CA 1
ATOM 2834 C C . ARG A 1 370 ? -19.268 -13.775 1.298 1.00 93.12 370 ARG A C 1
ATOM 2836 O O . ARG A 1 370 ? -19.345 -14.896 0.805 1.00 93.12 370 ARG A O 1
ATOM 2843 N N . ASP A 1 371 ? -18.592 -12.781 0.726 1.00 88.38 371 ASP A N 1
ATOM 2844 C CA . ASP A 1 371 ? -17.819 -12.945 -0.510 1.00 88.38 371 ASP A CA 1
ATOM 2845 C C . ASP A 1 371 ? -16.722 -13.994 -0.307 1.00 88.38 371 ASP A C 1
ATOM 2847 O O . ASP A 1 371 ? -16.560 -14.914 -1.113 1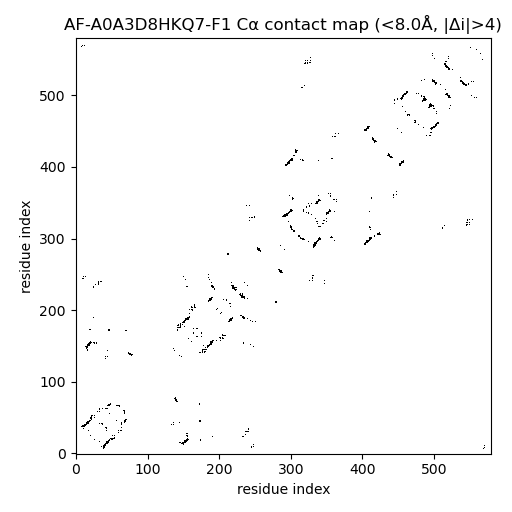.00 88.38 371 ASP A O 1
ATOM 2851 N N . PHE A 1 372 ? -15.996 -13.899 0.811 1.00 85.19 372 PHE A N 1
ATOM 2852 C CA . PHE A 1 372 ? -14.975 -14.874 1.163 1.00 85.19 372 PHE A CA 1
ATOM 2853 C C . PHE A 1 372 ? -15.555 -16.289 1.261 1.00 85.19 372 PHE A C 1
ATOM 2855 O O . PHE A 1 372 ? -15.001 -17.195 0.641 1.00 85.19 372 PHE A O 1
ATOM 2862 N N . ASP A 1 373 ? -16.685 -16.477 1.942 1.00 83.00 373 ASP A N 1
ATOM 2863 C CA . ASP A 1 373 ? -17.357 -17.777 2.059 1.00 83.00 373 ASP A CA 1
ATOM 2864 C C . ASP A 1 373 ? -17.862 -18.282 0.685 1.00 83.00 373 ASP A C 1
ATOM 2866 O O . ASP A 1 373 ? -17.597 -19.424 0.310 1.00 83.00 373 ASP A O 1
ATOM 2870 N N . SER A 1 374 ? -18.489 -17.416 -0.122 1.00 73.81 374 SER A N 1
ATOM 2871 C CA . SER A 1 374 ? -19.127 -17.764 -1.409 1.00 73.81 374 SER A CA 1
ATOM 2872 C C . SER A 1 374 ? -18.128 -18.189 -2.487 1.00 73.81 374 SER A C 1
ATOM 2874 O O . SER A 1 374 ? -18.378 -19.116 -3.256 1.00 73.81 374 SER A O 1
ATOM 2876 N N . PHE A 1 375 ? -16.940 -17.577 -2.527 1.00 57.50 375 PHE A N 1
ATOM 2877 C CA . PHE A 1 375 ? -15.866 -18.046 -3.411 1.00 57.50 375 PHE A CA 1
ATOM 2878 C C . PHE A 1 375 ? -15.308 -19.428 -3.005 1.00 57.50 375 PHE A C 1
ATOM 2880 O O . PHE A 1 375 ? -14.522 -20.001 -3.757 1.00 57.50 375 PHE A O 1
ATOM 2887 N N . GLY A 1 376 ? -15.687 -19.963 -1.836 1.00 46.59 376 GLY A N 1
ATOM 2888 C CA . GLY A 1 376 ? -15.405 -21.341 -1.428 1.00 46.59 376 GLY A CA 1
ATOM 2889 C C . GLY A 1 376 ? -16.211 -22.381 -2.211 1.00 46.59 376 GLY A C 1
ATOM 2890 O O . GLY A 1 376 ? -15.699 -23.473 -2.449 1.00 46.59 376 GLY A O 1
ATOM 2891 N N . ASP A 1 377 ? -17.401 -22.011 -2.693 1.00 38.62 377 ASP A N 1
ATOM 2892 C CA . ASP A 1 377 ? -18.253 -22.860 -3.537 1.00 38.62 377 ASP A CA 1
ATOM 2893 C C . ASP A 1 377 ? -17.997 -22.638 -5.041 1.00 38.62 377 ASP A C 1
ATOM 2895 O O . ASP A 1 377 ? -18.231 -23.519 -5.871 1.00 38.62 377 ASP A O 1
ATOM 2899 N N . CYS A 1 378 ? -17.434 -21.483 -5.407 1.00 33.25 378 CYS A N 1
ATOM 2900 C CA . CYS A 1 378 ? -17.212 -21.067 -6.792 1.00 33.25 378 CYS A CA 1
ATOM 2901 C C . CYS A 1 378 ? -15.785 -21.345 -7.304 1.00 33.25 378 CYS A C 1
ATOM 2903 O O . CYS A 1 378 ? -15.174 -20.498 -7.954 1.00 33.25 378 CYS A O 1
ATOM 2905 N N . ALA A 1 379 ? -15.264 -22.562 -7.120 1.00 34.09 379 ALA A N 1
ATOM 2906 C CA . ALA A 1 379 ? -14.095 -23.049 -7.875 1.00 34.09 379 ALA A CA 1
ATOM 2907 C C . ALA A 1 379 ? -14.409 -23.366 -9.362 1.00 34.09 379 ALA A C 1
ATOM 2909 O O . ALA A 1 379 ? -13.651 -24.081 -10.015 1.00 34.09 379 ALA A O 1
ATOM 2910 N N . ASN A 1 380 ? -15.510 -22.830 -9.900 1.00 33.25 380 ASN A N 1
ATOM 2911 C CA . ASN A 1 380 ? -15.971 -22.979 -11.280 1.00 33.25 380 ASN A CA 1
ATOM 2912 C C . ASN A 1 380 ? -16.406 -21.617 -11.845 1.00 33.25 380 ASN A C 1
ATOM 2914 O O . ASN A 1 380 ? -17.581 -21.419 -12.108 1.00 33.25 380 ASN A O 1
ATOM 2918 N N . PHE A 1 381 ? -15.491 -20.668 -12.025 1.00 29.55 381 PHE A N 1
ATOM 2919 C CA . PHE A 1 381 ? -15.676 -19.612 -13.030 1.00 29.55 381 PHE A CA 1
ATOM 2920 C C . PHE A 1 381 ? -14.307 -19.141 -13.522 1.00 29.55 381 PHE A C 1
ATOM 2922 O O . PHE A 1 381 ? -13.752 -18.133 -13.098 1.00 29.55 381 PHE A O 1
ATOM 2929 N N . GLY A 1 382 ? -13.734 -19.952 -14.407 1.00 26.83 382 GLY A N 1
ATOM 2930 C CA . GLY A 1 382 ? -12.804 -19.483 -15.419 1.00 26.83 382 GLY A CA 1
ATOM 2931 C C . GLY A 1 382 ? -13.491 -19.655 -16.768 1.00 26.83 382 GLY A C 1
ATOM 2932 O O . GLY A 1 382 ? -14.010 -20.735 -17.038 1.00 26.83 382 GLY A O 1
ATOM 2933 N N . GLY A 1 383 ? -13.481 -18.609 -17.590 1.00 27.94 383 GLY A N 1
ATOM 2934 C CA . GLY A 1 383 ? -13.810 -18.709 -19.009 1.00 27.94 383 GLY A CA 1
ATOM 2935 C C . GLY A 1 383 ? -15.125 -18.056 -19.403 1.00 27.94 383 GLY A C 1
ATOM 2936 O O . GLY A 1 383 ? -16.204 -18.609 -19.214 1.00 27.94 383 GLY A O 1
ATOM 2937 N N . PHE A 1 384 ? -14.986 -16.887 -20.016 1.00 30.12 384 PHE A N 1
ATOM 2938 C CA . PHE A 1 384 ? -15.880 -16.420 -21.061 1.00 30.12 384 PHE A CA 1
ATOM 2939 C C . PHE A 1 384 ? -15.899 -17.477 -22.182 1.00 30.12 384 PHE A C 1
ATOM 2941 O O . PHE A 1 384 ? -14.836 -17.905 -22.625 1.00 30.12 384 PHE A O 1
ATOM 2948 N N . ASP A 1 385 ? -17.110 -17.909 -22.528 1.00 32.47 385 ASP A N 1
ATOM 2949 C CA . ASP A 1 385 ? -17.568 -18.607 -23.736 1.00 32.47 385 ASP A CA 1
ATOM 2950 C C . ASP A 1 385 ? -16.593 -19.563 -24.456 1.00 32.47 385 ASP A C 1
ATOM 2952 O O . ASP A 1 385 ? -15.782 -19.145 -25.278 1.00 32.47 385 ASP A O 1
ATOM 2956 N N . ASP A 1 386 ? -16.754 -20.873 -24.229 1.00 28.91 386 ASP A N 1
ATOM 2957 C CA . ASP A 1 386 ? -16.748 -21.804 -25.359 1.00 28.91 386 ASP A CA 1
ATOM 2958 C C . ASP A 1 386 ? -17.591 -23.053 -25.062 1.00 28.91 386 ASP A C 1
ATOM 2960 O O . ASP A 1 386 ? -17.455 -23.752 -24.051 1.00 28.91 386 ASP A O 1
ATOM 2964 N N . SER A 1 387 ? -18.521 -23.315 -25.967 1.00 31.50 387 SER A N 1
ATOM 2965 C CA . SER A 1 387 ? -19.479 -24.405 -25.902 1.00 31.50 387 SER A CA 1
ATOM 2966 C C . SER A 1 387 ? -18.811 -25.751 -26.199 1.00 31.50 387 SER A C 1
ATOM 2968 O O . SER A 1 387 ? -18.677 -26.147 -27.348 1.00 31.50 387 SER A O 1
ATOM 2970 N N . THR A 1 388 ? -18.428 -26.529 -25.184 1.00 30.31 388 THR A N 1
ATOM 2971 C CA . THR A 1 388 ? -18.344 -27.998 -25.318 1.00 30.31 388 THR A CA 1
ATOM 2972 C C . THR A 1 388 ? -18.344 -28.709 -23.965 1.00 30.31 388 THR A C 1
ATOM 2974 O O . THR A 1 388 ? -17.626 -28.382 -23.027 1.00 30.31 388 THR A O 1
ATOM 2977 N N . LYS A 1 389 ? -19.213 -29.717 -23.872 1.00 34.44 389 LYS A N 1
ATOM 2978 C CA . LYS A 1 389 ? -19.481 -30.562 -22.705 1.00 34.44 389 LYS A CA 1
ATOM 2979 C C . LYS A 1 389 ? -18.218 -31.253 -22.172 1.00 34.44 389 LYS A C 1
ATOM 2981 O O . LYS A 1 389 ? -17.576 -31.990 -22.911 1.00 34.44 389 LYS A O 1
ATOM 2986 N N . SER A 1 390 ? -18.027 -31.230 -20.853 1.00 27.91 390 SER A N 1
ATOM 2987 C CA . SER A 1 390 ? -17.607 -32.436 -20.128 1.00 27.91 390 SER A CA 1
ATOM 2988 C C . SER A 1 390 ? -18.142 -32.435 -18.696 1.00 27.91 390 SER A C 1
ATOM 2990 O O . SER A 1 390 ? -17.798 -31.599 -17.864 1.00 27.91 390 SER A O 1
ATOM 2992 N N . LYS A 1 391 ? -19.041 -33.388 -18.436 1.00 35.19 391 LYS A N 1
ATOM 2993 C CA . LYS A 1 391 ? -19.511 -33.777 -17.107 1.00 35.19 391 LYS A CA 1
ATOM 2994 C C . LYS A 1 391 ? -18.368 -34.525 -16.422 1.00 35.19 391 LYS A C 1
ATOM 2996 O O . LYS A 1 391 ? -18.016 -35.592 -16.909 1.00 35.19 391 LYS A O 1
ATOM 3001 N N . ASN A 1 392 ? -17.815 -33.965 -15.345 1.00 31.22 392 ASN A N 1
ATOM 3002 C CA . ASN A 1 392 ? -17.244 -34.652 -14.170 1.00 31.22 392 ASN A CA 1
ATOM 3003 C C . ASN A 1 392 ? -16.273 -33.714 -13.441 1.00 31.22 392 ASN A C 1
ATOM 3005 O O . ASN A 1 392 ? -15.069 -33.763 -13.662 1.00 31.22 392 ASN A O 1
ATOM 3009 N N . ILE A 1 393 ? -16.794 -32.872 -12.544 1.00 36.06 393 ILE A N 1
ATOM 3010 C CA . ILE A 1 393 ? -15.987 -32.220 -11.502 1.00 36.06 393 ILE A CA 1
ATOM 3011 C C . ILE A 1 393 ? -16.789 -32.283 -10.195 1.00 36.06 393 ILE A C 1
ATOM 3013 O O . ILE A 1 393 ? -17.402 -31.316 -9.758 1.00 36.06 393 ILE A O 1
ATOM 3017 N N . LYS A 1 394 ? -16.838 -33.477 -9.605 1.00 31.36 394 LYS A N 1
ATOM 3018 C CA . LYS A 1 394 ? -17.088 -33.688 -8.176 1.00 31.36 394 LYS A CA 1
ATOM 3019 C C . LYS A 1 394 ? -15.829 -34.362 -7.653 1.00 31.36 394 LYS A C 1
ATOM 3021 O O . LYS A 1 394 ? -15.695 -35.558 -7.847 1.00 31.36 394 LYS A O 1
ATOM 3026 N N . ASP A 1 395 ? -14.879 -33.548 -7.198 1.00 35.19 395 ASP A N 1
ATOM 3027 C CA . ASP A 1 395 ? -13.767 -33.886 -6.291 1.00 35.19 395 ASP A CA 1
ATOM 3028 C C . ASP A 1 395 ? -12.624 -32.885 -6.487 1.00 35.19 395 ASP A C 1
ATOM 3030 O O . ASP A 1 395 ? -11.635 -33.131 -7.177 1.00 35.19 395 ASP A O 1
ATOM 3034 N N . LYS A 1 396 ? -12.759 -31.716 -5.855 1.00 35.66 396 LYS A N 1
ATOM 3035 C CA . LYS A 1 396 ? -11.611 -30.924 -5.408 1.00 35.66 396 LYS A CA 1
ATOM 3036 C C . LYS A 1 396 ? -11.916 -30.457 -3.994 1.00 35.66 396 LYS A C 1
ATOM 3038 O O . LYS A 1 396 ? -12.860 -29.712 -3.764 1.00 35.66 396 LYS A O 1
ATOM 3043 N N . THR A 1 397 ? -11.150 -30.975 -3.048 1.00 33.62 397 THR A N 1
ATOM 3044 C CA . THR A 1 397 ? -11.211 -30.633 -1.629 1.00 33.62 397 THR A CA 1
ATOM 3045 C C . THR A 1 397 ? -10.941 -29.133 -1.412 1.00 33.62 397 THR A C 1
ATOM 3047 O O . THR A 1 397 ? -10.130 -28.558 -2.143 1.00 33.62 397 THR A O 1
ATOM 3050 N N . PRO A 1 398 ? -11.571 -28.477 -0.415 1.00 38.09 398 PRO A N 1
ATOM 3051 C CA . PRO A 1 398 ? -11.305 -27.078 -0.071 1.00 38.09 398 PRO A CA 1
ATOM 3052 C C . PRO A 1 398 ? -9.904 -26.956 0.556 1.00 38.09 398 PRO A C 1
ATOM 3054 O O . PRO A 1 398 ? -9.723 -27.014 1.769 1.00 38.09 398 PRO A O 1
ATOM 3057 N N . SER A 1 399 ? -8.869 -26.872 -0.278 1.00 43.03 399 SER A N 1
ATOM 3058 C CA . SER A 1 399 ? -7.472 -26.872 0.161 1.00 43.03 399 SER A CA 1
ATOM 3059 C C . SER A 1 399 ? -6.995 -25.476 0.602 1.00 43.03 399 SER A C 1
ATOM 3061 O O . SER A 1 399 ? -6.956 -24.554 -0.209 1.00 43.03 399 SER A O 1
ATOM 3063 N N . GLU A 1 400 ? -6.564 -25.359 1.866 1.00 58.94 400 GLU A N 1
ATOM 3064 C CA . GLU A 1 400 ? -5.665 -24.326 2.438 1.00 58.94 400 GLU A CA 1
ATOM 3065 C C . GLU A 1 400 ? -6.086 -22.832 2.372 1.00 58.94 400 GLU A C 1
ATOM 3067 O O . GLU A 1 400 ? -5.230 -21.951 2.240 1.00 58.94 400 GLU A O 1
ATOM 3072 N N . ARG A 1 401 ? -7.368 -22.473 2.524 1.00 73.12 401 ARG A N 1
ATOM 3073 C CA . ARG A 1 401 ? -7.729 -21.047 2.688 1.00 73.12 401 ARG A CA 1
ATOM 3074 C C . ARG A 1 401 ? -7.356 -20.524 4.079 1.00 73.12 401 ARG A C 1
ATOM 3076 O O . ARG A 1 401 ? -7.734 -21.094 5.098 1.00 73.12 401 ARG A O 1
ATOM 3083 N N . LYS A 1 402 ? -6.610 -19.416 4.128 1.00 88.62 402 LYS A N 1
ATOM 3084 C CA . LYS A 1 402 ? -6.220 -18.761 5.387 1.00 88.62 402 LYS A CA 1
ATOM 3085 C C . LYS A 1 402 ? -7.400 -17.975 5.946 1.00 88.62 402 LYS A C 1
ATOM 3087 O O . LYS A 1 402 ? -7.942 -17.130 5.241 1.00 88.62 402 LYS A O 1
ATOM 3092 N N . LYS A 1 403 ? -7.738 -18.207 7.218 1.00 92.50 403 LYS A N 1
ATOM 3093 C CA . LYS A 1 403 ? -8.764 -17.441 7.941 1.00 92.50 403 LYS A CA 1
ATOM 3094 C C . LYS A 1 403 ? -8.474 -15.924 7.847 1.00 92.50 403 LYS A C 1
ATOM 3096 O O . LYS A 1 403 ? -7.323 -15.534 8.104 1.00 92.50 403 LYS A O 1
ATOM 3101 N N . PRO A 1 404 ? -9.456 -15.086 7.469 1.00 96.56 404 PRO A N 1
ATOM 3102 C CA . PRO A 1 404 ? -9.283 -13.639 7.365 1.00 96.56 404 PRO A CA 1
ATOM 3103 C C . PRO A 1 404 ? -8.857 -12.987 8.687 1.00 96.56 404 PRO A C 1
ATOM 3105 O O . PRO A 1 404 ? -9.007 -13.574 9.764 1.00 96.56 404 PRO A O 1
ATOM 3108 N N . VAL A 1 405 ? -8.345 -11.757 8.609 1.00 98.38 405 VAL A N 1
ATOM 3109 C CA . VAL A 1 405 ? -8.007 -10.928 9.781 1.00 98.38 405 VAL A CA 1
ATOM 3110 C C . VAL A 1 405 ? -8.693 -9.567 9.662 1.00 98.38 405 VAL A C 1
ATOM 3112 O O . VAL A 1 405 ? -8.550 -8.897 8.643 1.00 98.38 405 VAL A O 1
ATOM 3115 N N . LEU A 1 406 ? -9.416 -9.158 10.706 1.00 98.62 406 LEU A N 1
ATOM 3116 C CA . LEU A 1 406 ? -10.057 -7.850 10.843 1.00 98.62 406 LEU A CA 1
ATOM 3117 C C . LEU A 1 406 ? -9.221 -6.952 11.756 1.00 98.62 406 LEU A C 1
ATOM 3119 O O . LEU A 1 406 ? -9.046 -7.274 12.929 1.00 98.62 406 LEU A O 1
ATOM 3123 N N . PHE A 1 407 ? -8.780 -5.801 11.259 1.00 98.62 407 PHE A N 1
ATOM 3124 C CA . PHE A 1 407 ? -8.237 -4.709 12.067 1.00 98.62 407 PHE A CA 1
ATOM 3125 C C . PHE A 1 407 ? -9.323 -3.662 12.297 1.00 98.62 407 PHE A C 1
ATOM 3127 O O . PHE A 1 407 ? -9.639 -2.875 11.406 1.00 98.62 407 PHE A O 1
ATOM 3134 N N . MET A 1 408 ? -9.894 -3.648 13.500 1.00 97.25 408 MET A N 1
ATOM 3135 C CA . MET A 1 408 ? -10.976 -2.741 13.867 1.00 97.25 408 MET A CA 1
ATOM 3136 C C . MET A 1 408 ? -10.422 -1.412 14.394 1.00 97.25 408 MET A C 1
ATOM 3138 O O . MET A 1 408 ? -10.432 -1.176 15.603 1.00 97.25 408 MET A O 1
ATOM 3142 N N . ALA A 1 409 ? -9.879 -0.583 13.498 1.00 96.38 409 ALA A N 1
ATOM 3143 C CA . ALA A 1 409 ? -9.252 0.698 13.836 1.00 96.38 409 ALA A CA 1
ATOM 3144 C C . ALA A 1 409 ? -10.169 1.921 13.627 1.00 96.38 409 ALA A C 1
ATOM 3146 O O . ALA A 1 409 ? -9.771 3.039 13.970 1.00 96.38 409 ALA A O 1
ATOM 3147 N N . ALA A 1 410 ? -11.384 1.735 13.098 1.00 96.00 410 ALA A N 1
ATOM 3148 C CA . ALA A 1 410 ? -12.391 2.790 13.039 1.00 96.00 410 ALA A CA 1
ATOM 3149 C C . ALA A 1 410 ? -12.891 3.157 14.441 1.00 96.00 410 ALA A C 1
ATOM 3151 O O . ALA A 1 410 ? -13.140 2.294 15.285 1.00 96.00 410 ALA A O 1
ATOM 3152 N N . ALA A 1 411 ? -13.088 4.452 14.666 1.00 94.50 411 ALA A N 1
ATOM 3153 C CA . ALA A 1 411 ? -13.764 4.951 15.850 1.00 94.50 411 ALA A CA 1
ATOM 3154 C C . ALA A 1 411 ? -15.271 4.957 15.573 1.00 94.50 411 ALA A C 1
ATOM 3156 O O . ALA A 1 411 ? -15.778 5.830 14.864 1.00 94.50 411 ALA A O 1
ATOM 3157 N N . LEU A 1 412 ? -15.972 3.953 16.093 1.00 95.25 412 LEU A N 1
ATOM 3158 C CA . LEU A 1 412 ? -17.423 3.841 15.974 1.00 95.25 412 LEU A CA 1
ATOM 3159 C C . LEU A 1 412 ? -18.148 4.702 17.011 1.00 95.25 412 LEU A C 1
ATOM 3161 O O . LEU A 1 412 ? -17.567 5.109 18.016 1.00 95.25 412 LEU A O 1
ATOM 3165 N N . CYS A 1 413 ? -19.420 4.995 16.754 1.00 94.00 413 CYS A N 1
ATOM 3166 C CA . CYS A 1 413 ? -20.265 5.716 17.698 1.00 94.00 413 CYS A CA 1
ATOM 3167 C C . CYS A 1 413 ? -20.749 4.767 18.801 1.00 94.00 413 CYS A C 1
ATOM 3169 O O . CYS A 1 413 ? -21.423 3.788 18.492 1.00 94.00 413 CYS A O 1
ATOM 3171 N N . ASP A 1 414 ? -20.478 5.085 20.069 1.00 92.81 414 ASP A N 1
ATOM 3172 C CA . ASP A 1 414 ? -21.051 4.358 21.217 1.00 92.81 414 ASP A CA 1
ATOM 3173 C C . ASP A 1 414 ? -22.534 4.709 21.445 1.00 92.81 414 ASP A C 1
ATOM 3175 O O . ASP A 1 414 ? -23.299 3.915 21.995 1.00 92.81 414 ASP A O 1
ATOM 3179 N N . TYR A 1 415 ? -22.938 5.903 20.997 1.00 94.25 415 TYR A N 1
ATOM 3180 C CA . TYR A 1 415 ? -24.296 6.429 21.088 1.00 94.25 415 TYR A CA 1
ATOM 3181 C C . TYR A 1 415 ? -24.740 7.055 19.761 1.00 94.25 415 TYR A C 1
ATOM 3183 O O . TYR A 1 415 ? -23.944 7.698 19.071 1.00 94.25 415 TYR A O 1
ATOM 3191 N N . ALA A 1 416 ? -26.024 6.916 19.443 1.00 92.56 416 ALA A N 1
ATOM 3192 C CA . ALA A 1 416 ? -26.684 7.507 18.285 1.00 92.56 416 ALA A CA 1
ATOM 3193 C C . ALA A 1 416 ? -27.964 8.238 18.701 1.00 92.56 416 ALA A C 1
ATOM 3195 O O . ALA A 1 416 ? -28.515 7.988 19.772 1.00 92.56 416 ALA A O 1
ATOM 3196 N N . LEU A 1 417 ? -28.457 9.144 17.856 1.00 92.56 417 LEU A N 1
ATOM 3197 C CA . LEU A 1 417 ? -29.718 9.836 18.119 1.00 92.56 417 LEU A CA 1
ATOM 3198 C C . LEU A 1 417 ? -30.897 8.853 18.022 1.00 92.56 417 LEU A C 1
ATOM 3200 O O . LEU A 1 417 ? -30.999 8.108 17.050 1.00 92.56 417 LEU A O 1
ATOM 3204 N N . GLN A 1 418 ? -31.803 8.868 19.003 1.00 89.44 418 GLN A N 1
ATOM 3205 C CA . GLN A 1 418 ? -32.950 7.950 19.028 1.00 89.44 418 GLN A CA 1
ATOM 3206 C C . GLN A 1 418 ? -33.940 8.205 17.876 1.00 89.44 418 GLN A C 1
ATOM 3208 O O . GLN A 1 418 ? -34.523 7.272 17.330 1.00 89.44 418 GLN A O 1
ATOM 3213 N N . SER A 1 419 ? -34.128 9.471 17.485 1.00 88.31 419 SER A N 1
ATOM 3214 C CA . SER A 1 419 ? -35.014 9.862 16.381 1.00 88.31 419 SER A CA 1
ATOM 3215 C C . SER A 1 419 ? -34.404 11.009 15.558 1.00 88.31 419 SER A C 1
ATOM 3217 O O . SER A 1 419 ? -34.694 12.185 15.818 1.00 88.31 419 SER A O 1
ATOM 3219 N N . PRO A 1 420 ? -33.531 10.701 14.578 1.00 90.31 420 PRO A N 1
ATOM 3220 C CA . PRO A 1 420 ? -32.966 11.705 13.682 1.00 90.31 420 PRO A CA 1
ATOM 3221 C C . PRO A 1 420 ? -34.031 12.360 12.805 1.00 90.31 420 PRO A C 1
ATOM 3223 O O . PRO A 1 420 ? -34.981 11.721 12.352 1.00 90.31 420 PRO A O 1
ATOM 3226 N N . LYS A 1 421 ? -33.888 13.668 12.567 1.00 91.12 421 LYS A N 1
ATOM 3227 C CA . LYS A 1 421 ? -34.853 14.433 11.766 1.00 91.12 421 LYS A CA 1
ATOM 3228 C C . LYS A 1 421 ? -34.513 14.352 10.281 1.00 91.12 421 LYS A C 1
ATOM 3230 O O . LYS A 1 421 ? -33.388 14.596 9.869 1.00 91.12 421 LYS A O 1
ATOM 3235 N N . THR A 1 422 ? -35.515 14.122 9.441 1.00 92.50 422 THR A N 1
ATOM 3236 C CA . THR A 1 422 ? -35.371 14.118 7.973 1.00 92.50 422 THR A CA 1
ATOM 3237 C C . THR A 1 422 ? -35.369 15.523 7.357 1.00 92.50 422 THR A C 1
ATOM 3239 O O . THR A 1 422 ? -35.443 15.671 6.141 1.00 92.50 422 THR A O 1
ATOM 3242 N N . TYR A 1 423 ? -35.270 16.574 8.178 1.00 91.25 423 TYR A N 1
ATOM 3243 C CA . TYR A 1 423 ? -35.200 17.971 7.751 1.00 91.25 423 TYR A CA 1
ATOM 3244 C C . TYR A 1 423 ? -34.261 18.779 8.652 1.00 91.25 423 TYR A C 1
ATOM 3246 O O . TYR A 1 423 ? -34.182 18.538 9.856 1.00 91.25 423 TYR A O 1
ATOM 3254 N N . LYS A 1 424 ? -33.594 19.793 8.083 1.00 92.44 424 LYS A N 1
ATOM 3255 C CA . LYS A 1 424 ? -32.714 20.715 8.819 1.00 92.44 424 LYS A CA 1
ATOM 3256 C C . LYS A 1 424 ? -33.473 21.416 9.951 1.00 92.44 424 LYS A C 1
ATOM 3258 O O . LYS A 1 424 ? -34.383 22.210 9.693 1.00 92.44 424 LYS A O 1
ATOM 3263 N N . ILE A 1 425 ? -33.062 21.191 11.198 1.00 89.06 425 ILE A N 1
ATOM 3264 C CA . ILE A 1 425 ? -33.688 21.821 12.370 1.00 89.06 425 ILE A CA 1
ATOM 3265 C C . ILE A 1 425 ? -33.412 23.333 12.334 1.00 89.06 425 ILE A C 1
ATOM 3267 O O . ILE A 1 425 ? -32.256 23.770 12.392 1.00 89.06 425 ILE A O 1
ATOM 3271 N N . LYS A 1 426 ? -34.469 24.149 12.237 1.00 87.19 426 LYS A N 1
ATOM 3272 C CA . LYS A 1 426 ? -34.368 25.616 12.185 1.00 87.19 426 LYS A CA 1
ATOM 3273 C C . LYS A 1 426 ? -34.253 26.211 13.591 1.00 87.19 426 LYS A C 1
ATOM 3275 O O . LYS A 1 426 ? -35.021 25.856 14.484 1.00 87.19 426 LYS A O 1
ATOM 3280 N N . LYS A 1 427 ? -33.353 27.189 13.753 1.00 84.00 427 LYS A N 1
ATOM 3281 C CA . LYS A 1 427 ? -33.121 27.909 15.022 1.00 84.00 427 LYS A CA 1
ATOM 3282 C C . LYS A 1 427 ? -34.358 28.671 15.520 1.00 84.00 427 LYS A C 1
ATOM 3284 O O . LYS A 1 427 ? -34.529 28.835 16.718 1.00 84.00 427 LYS A O 1
ATOM 3289 N N . SER A 1 428 ? -35.240 29.093 14.611 1.00 77.50 428 SER A N 1
ATOM 3290 C CA . SER A 1 428 ? -36.490 29.795 14.940 1.00 77.50 428 SER A CA 1
ATOM 3291 C C . SER A 1 428 ? -37.474 28.955 15.760 1.00 77.50 428 SER A C 1
ATOM 3293 O O . SER A 1 428 ? -38.300 29.510 16.469 1.00 77.50 428 SER A O 1
ATOM 3295 N N . THR A 1 429 ? -37.405 27.628 15.646 1.00 70.50 429 THR A N 1
ATOM 3296 C CA . THR A 1 429 ? -38.362 26.689 16.259 1.00 70.50 429 THR A CA 1
ATOM 3297 C C . THR A 1 429 ? -37.937 26.200 17.640 1.00 70.50 429 THR A C 1
ATO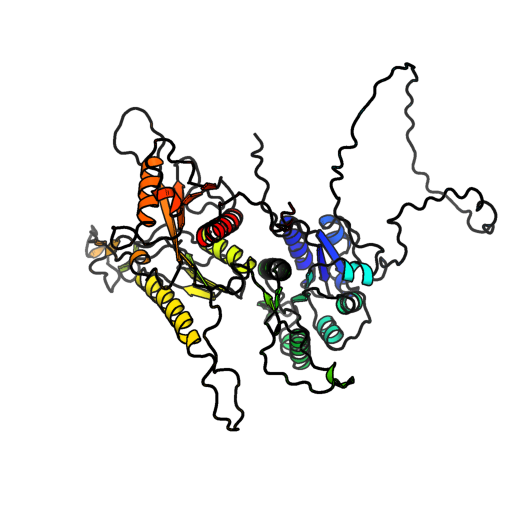M 3299 O O . THR A 1 429 ? -38.770 25.737 18.412 1.00 70.50 429 THR A O 1
ATOM 3302 N N . SER A 1 430 ? -36.647 26.270 17.967 1.00 65.62 430 SER A N 1
ATOM 3303 C CA . SER A 1 430 ? -36.123 25.861 19.271 1.00 65.62 430 SER A CA 1
ATOM 3304 C C . SER A 1 430 ? -34.831 26.632 19.550 1.00 65.62 430 SER A C 1
ATOM 3306 O O . SER A 1 430 ? -33.817 26.354 18.905 1.00 65.62 430 SER A O 1
ATOM 3308 N N . PRO A 1 431 ? -34.847 27.617 20.469 1.00 77.94 431 PRO A N 1
ATOM 3309 C CA . PRO A 1 431 ? -33.647 28.383 20.801 1.00 77.94 431 PRO A CA 1
ATOM 3310 C C . PRO A 1 431 ? -32.575 27.509 21.470 1.00 77.94 431 PRO A C 1
ATOM 3312 O O . PRO A 1 431 ? -31.389 27.748 21.260 1.00 77.94 431 PRO A O 1
ATOM 3315 N N . ASN A 1 432 ? -32.999 26.463 22.191 1.00 84.88 432 ASN A N 1
ATOM 3316 C CA . ASN A 1 432 ? -32.147 25.434 22.782 1.00 84.88 432 ASN A CA 1
ATOM 3317 C C . ASN A 1 432 ? -32.438 24.080 22.118 1.00 84.88 432 ASN A C 1
ATOM 3319 O O . ASN A 1 432 ? -33.601 23.752 21.885 1.00 84.88 432 ASN A O 1
ATOM 3323 N N . LEU A 1 433 ? -31.395 23.301 21.819 1.00 85.44 433 LEU A N 1
ATOM 3324 C CA . LEU A 1 433 ? -31.501 21.971 21.213 1.00 85.44 433 LEU A CA 1
ATOM 3325 C C . LEU A 1 433 ? -31.036 20.912 22.216 1.00 85.44 433 LEU A C 1
ATOM 3327 O O . LEU A 1 433 ? -29.862 20.890 22.579 1.00 85.44 433 LEU A O 1
ATOM 3331 N N . THR A 1 434 ? -31.945 20.024 22.611 1.00 89.50 434 THR A N 1
ATOM 3332 C CA . THR A 1 434 ? -31.643 18.833 23.416 1.00 89.50 434 THR A CA 1
ATOM 3333 C C . THR A 1 434 ? -31.655 17.608 22.510 1.00 89.50 434 THR A C 1
ATOM 3335 O O . THR A 1 434 ? -32.564 17.457 21.694 1.00 89.50 434 THR A O 1
ATOM 3338 N N . LEU A 1 435 ? -30.640 16.751 22.631 1.00 90.88 435 LEU A N 1
ATOM 3339 C CA . LEU A 1 435 ? -30.506 15.521 21.850 1.00 90.88 435 LEU A CA 1
ATOM 3340 C C . LEU A 1 435 ? -30.648 14.309 22.774 1.00 90.88 435 LEU A C 1
ATOM 3342 O O . LEU A 1 435 ? -29.877 14.168 23.720 1.00 90.88 435 LEU A O 1
ATOM 3346 N N . GLU A 1 436 ? -31.612 13.439 22.484 1.00 93.69 436 GLU A N 1
ATOM 3347 C CA . GLU A 1 436 ? -31.813 12.177 23.204 1.00 93.69 436 GLU A CA 1
ATOM 3348 C C . GLU A 1 436 ? -31.054 11.048 22.504 1.00 93.69 436 GLU A C 1
ATOM 3350 O O . GLU A 1 436 ? -31.336 10.698 21.353 1.00 93.69 436 GLU A O 1
ATOM 3355 N N . LEU A 1 437 ? -30.050 10.507 23.194 1.00 95.12 437 LEU A N 1
ATOM 3356 C CA . LEU A 1 437 ? -29.146 9.501 22.652 1.00 95.12 437 LEU A CA 1
ATOM 3357 C C . LEU A 1 437 ? -29.486 8.105 23.179 1.00 95.12 437 LEU A C 1
ATOM 3359 O O . LEU A 1 437 ? -29.779 7.930 24.358 1.00 95.12 437 LEU A O 1
ATOM 3363 N N . GLN A 1 438 ? -29.360 7.108 22.310 1.00 94.00 438 GLN A N 1
ATOM 3364 C CA . GLN A 1 438 ? -29.440 5.688 22.635 1.00 94.00 438 GLN A CA 1
ATOM 3365 C C . GLN A 1 438 ? -28.088 5.017 22.383 1.00 94.00 438 GLN A C 1
ATOM 3367 O O . GLN A 1 438 ? -27.337 5.445 21.507 1.00 94.00 438 GLN A O 1
ATOM 3372 N N . SER A 1 439 ? -27.761 3.982 23.157 1.00 95.06 439 SER A N 1
ATOM 3373 C CA . SER A 1 439 ? -26.524 3.219 22.958 1.00 95.06 439 SER A CA 1
ATOM 3374 C C . SER A 1 439 ? -26.590 2.413 21.657 1.00 95.06 439 SER A C 1
ATOM 3376 O O . SER A 1 439 ? -27.632 1.848 21.327 1.00 95.06 439 SER A O 1
ATOM 3378 N N . CYS A 1 440 ? -25.485 2.382 20.918 1.00 92.75 440 CYS A N 1
ATOM 3379 C CA . CYS A 1 440 ? -25.347 1.605 19.691 1.00 92.75 440 CYS A CA 1
ATOM 3380 C C . CYS A 1 440 ? -25.008 0.136 19.978 1.00 92.75 440 CYS A C 1
ATOM 3382 O O . CYS A 1 440 ? -24.403 -0.192 20.998 1.00 92.75 440 CYS A O 1
ATOM 3384 N N . GLU A 1 441 ? -25.312 -0.742 19.021 1.00 92.50 441 GLU A N 1
ATOM 3385 C CA . GLU A 1 441 ? -24.782 -2.107 19.016 1.00 92.50 441 GLU A CA 1
ATOM 3386 C C . GLU A 1 441 ? -23.248 -2.090 18.874 1.00 92.50 441 GLU A C 1
ATOM 3388 O O . GLU A 1 441 ? -22.684 -1.342 18.068 1.00 92.50 441 GLU A O 1
ATOM 3393 N N . ASP A 1 442 ? -22.555 -2.944 19.634 1.00 93.81 442 ASP A N 1
ATOM 3394 C CA . ASP A 1 442 ? -21.112 -3.129 19.489 1.00 93.81 442 ASP A CA 1
ATOM 3395 C C . ASP A 1 442 ? -20.813 -3.972 18.242 1.00 93.81 442 ASP A C 1
ATOM 3397 O O . ASP A 1 442 ? -20.826 -5.206 18.273 1.00 93.81 442 ASP A O 1
ATOM 3401 N N . VAL A 1 443 ? -20.506 -3.286 17.138 1.00 95.62 443 VAL A N 1
ATOM 3402 C CA . VAL A 1 443 ? -20.183 -3.919 15.852 1.00 95.62 443 VAL A CA 1
ATOM 3403 C C . VAL A 1 443 ? -19.090 -4.977 16.013 1.00 95.62 443 VAL A C 1
ATOM 3405 O O . VAL A 1 443 ? -19.236 -6.076 15.491 1.00 95.62 443 VAL A O 1
ATOM 3408 N N . LEU A 1 444 ? -18.023 -4.709 16.775 1.00 95.62 444 LEU A N 1
ATOM 3409 C CA . LEU A 1 444 ? -16.902 -5.645 16.923 1.00 95.62 444 LEU A CA 1
ATOM 3410 C C . LEU A 1 444 ? -17.299 -6.927 17.675 1.00 95.62 444 LEU A C 1
ATOM 3412 O O . LEU A 1 444 ? -16.792 -8.012 17.364 1.00 95.62 444 LEU A O 1
ATOM 3416 N N . ALA A 1 445 ? -18.196 -6.810 18.657 1.00 95.06 445 ALA A N 1
ATOM 3417 C CA . ALA A 1 445 ? -18.757 -7.959 19.361 1.00 95.06 445 ALA A CA 1
ATOM 3418 C C . ALA A 1 445 ? -19.727 -8.762 18.476 1.00 95.06 445 ALA A C 1
ATOM 3420 O O . ALA A 1 445 ? -19.745 -9.987 18.578 1.00 95.06 445 ALA A O 1
ATOM 3421 N N . SER A 1 446 ? -20.468 -8.093 17.582 1.00 95.31 446 SER A N 1
ATOM 3422 C CA . SER A 1 446 ? -21.430 -8.729 16.668 1.00 95.31 446 SER A CA 1
ATOM 3423 C C . SER A 1 446 ? -20.783 -9.589 15.571 1.00 95.31 446 SER A C 1
ATOM 3425 O O . SER A 1 446 ? -21.397 -10.541 15.096 1.00 95.31 446 SER A O 1
ATOM 3427 N N . ILE A 1 447 ? -19.528 -9.303 15.190 1.00 95.75 447 ILE A N 1
ATOM 3428 C CA . ILE A 1 447 ? -18.806 -10.088 14.178 1.00 95.75 447 ILE A CA 1
ATOM 3429 C C . ILE A 1 447 ? -18.397 -11.461 14.737 1.00 95.75 447 ILE A C 1
ATOM 3431 O O . ILE A 1 447 ? -17.684 -11.556 15.746 1.00 95.75 447 ILE A O 1
ATOM 3435 N N . ASP A 1 448 ? -18.776 -12.519 14.018 1.00 92.50 448 ASP A N 1
ATOM 3436 C CA . ASP A 1 448 ? -18.483 -13.913 14.357 1.00 92.50 448 ASP A CA 1
ATOM 3437 C C . ASP A 1 448 ? -16.969 -14.205 14.407 1.00 92.50 448 ASP A C 1
ATOM 3439 O O . ASP A 1 448 ? -16.251 -14.144 13.405 1.00 92.50 448 ASP A O 1
ATOM 3443 N N . SER A 1 449 ? -16.485 -14.568 15.597 1.00 91.31 449 SER A N 1
ATOM 3444 C CA . SER A 1 449 ? -15.064 -14.843 15.859 1.00 91.31 449 SER A CA 1
ATOM 3445 C C . SER A 1 449 ? -14.598 -16.173 15.250 1.00 91.31 449 SER A C 1
ATOM 3447 O O . SER A 1 449 ? -13.394 -16.384 15.076 1.00 91.31 449 SER A O 1
ATOM 3449 N N . GLU A 1 450 ? -15.518 -17.077 14.900 1.00 90.19 450 GLU A N 1
ATOM 3450 C CA . GLU A 1 450 ? -15.182 -18.346 14.248 1.00 90.19 450 GLU A CA 1
ATOM 3451 C C . GLU A 1 450 ? -14.794 -18.142 12.781 1.00 90.19 450 GLU A C 1
ATOM 3453 O O . GLU A 1 450 ? -13.889 -18.815 12.279 1.00 90.19 450 GLU A O 1
ATOM 3458 N N . LYS A 1 451 ? -15.360 -17.126 12.123 1.00 92.62 451 LYS A N 1
ATOM 3459 C CA . LYS A 1 451 ? -15.081 -16.810 10.716 1.00 92.62 451 LYS A CA 1
ATOM 3460 C C . LYS A 1 451 ? -13.854 -15.928 10.500 1.00 92.62 451 LYS A C 1
ATOM 3462 O O . LYS A 1 451 ? -13.194 -16.052 9.473 1.00 92.62 451 LYS A O 1
ATOM 3467 N N . ILE A 1 452 ? -13.492 -15.076 11.461 1.00 95.94 452 ILE A N 1
ATOM 3468 C CA . ILE A 1 452 ? -12.406 -14.092 11.302 1.00 95.94 452 ILE A CA 1
ATOM 3469 C C . ILE A 1 452 ? -11.593 -13.895 12.587 1.00 95.94 452 ILE A C 1
ATOM 3471 O O . ILE A 1 452 ? -12.128 -13.960 13.689 1.00 95.94 452 ILE A O 1
ATOM 3475 N N . TYR A 1 453 ? -10.283 -13.658 12.463 1.00 97.62 453 TYR A N 1
ATOM 3476 C CA . TYR A 1 453 ? -9.474 -13.199 13.597 1.00 97.62 453 TYR A CA 1
ATOM 3477 C C . TYR A 1 453 ? -9.676 -11.702 13.815 1.00 97.62 453 TYR A C 1
ATOM 3479 O O . TYR A 1 453 ? -9.549 -10.925 12.872 1.00 97.62 453 TYR A O 1
ATOM 3487 N N . LYS A 1 454 ? -9.953 -11.286 15.053 1.00 98.06 454 LYS A N 1
ATOM 3488 C CA . LYS A 1 454 ? -10.266 -9.890 15.385 1.00 98.06 454 LYS A CA 1
ATOM 3489 C C . LYS A 1 454 ? -9.092 -9.213 16.089 1.00 98.06 454 LYS A C 1
ATOM 3491 O O . LYS A 1 454 ? -8.636 -9.684 17.129 1.00 98.06 454 LYS A O 1
ATOM 3496 N N . VAL A 1 455 ? -8.628 -8.096 15.539 1.00 98.38 455 VAL A N 1
ATOM 3497 C CA . VAL A 1 455 ? -7.640 -7.196 16.143 1.00 98.38 455 VAL A CA 1
ATOM 3498 C C . VAL A 1 455 ? -8.357 -5.905 16.524 1.00 98.38 455 VAL A C 1
ATOM 3500 O O . VAL A 1 455 ? -8.755 -5.127 15.657 1.00 98.38 455 VAL A O 1
ATOM 3503 N N . GLY A 1 456 ? -8.569 -5.694 17.821 1.00 97.50 456 GLY A N 1
ATOM 3504 C CA . GLY A 1 456 ? -9.279 -4.519 18.328 1.00 97.50 456 GLY A CA 1
ATOM 3505 C C . GLY A 1 456 ? -8.343 -3.337 18.562 1.00 97.50 456 GLY A C 1
ATOM 3506 O O . GLY A 1 456 ? -7.252 -3.522 19.092 1.00 97.50 456 GLY A O 1
ATOM 3507 N N . PHE A 1 457 ? -8.776 -2.120 18.238 1.00 96.25 457 PHE A N 1
ATOM 3508 C CA . PHE A 1 457 ? -8.092 -0.899 18.667 1.00 96.25 457 PHE A CA 1
ATOM 3509 C C . PHE A 1 457 ? -8.857 -0.247 19.810 1.00 96.25 457 PHE A C 1
ATOM 3511 O O . PHE A 1 457 ? -10.086 -0.177 19.799 1.00 96.25 457 PHE A O 1
ATOM 3518 N N . LYS A 1 458 ? -8.118 0.245 20.802 1.00 93.00 458 LYS A N 1
ATOM 3519 C CA . LYS A 1 458 ? -8.675 0.970 21.940 1.00 93.00 458 LYS A CA 1
ATOM 3520 C C . LYS A 1 458 ? -7.849 2.223 22.174 1.00 93.00 458 LYS A C 1
ATOM 3522 O O . LYS A 1 458 ? -6.629 2.145 22.244 1.00 93.00 458 LYS A O 1
ATOM 3527 N N . ALA A 1 459 ? -8.508 3.367 22.288 1.00 90.06 459 ALA A N 1
ATOM 3528 C CA . ALA A 1 459 ? -7.883 4.604 22.732 1.00 90.06 459 ALA A CA 1
ATOM 3529 C C . ALA A 1 459 ? -8.385 4.926 24.141 1.00 90.06 459 ALA A C 1
ATOM 3531 O O . ALA A 1 459 ? -9.589 4.863 24.387 1.00 90.06 459 ALA A O 1
ATOM 3532 N N . GLU A 1 460 ? -7.470 5.247 25.049 1.00 88.00 460 GLU A N 1
ATOM 3533 C CA . GLU A 1 460 ? -7.768 5.637 26.430 1.00 88.00 460 GLU A CA 1
ATOM 3534 C C . GLU A 1 460 ? -6.949 6.882 26.760 1.00 88.00 460 GLU A C 1
ATOM 3536 O O . GLU A 1 460 ? -5.733 6.906 26.558 1.00 88.00 460 GLU A O 1
ATOM 3541 N N . SER A 1 461 ? -7.606 7.937 27.240 1.00 84.06 461 SER A N 1
ATOM 3542 C CA . SER A 1 461 ? -6.899 9.108 27.756 1.00 84.06 461 SER A CA 1
ATOM 3543 C C . SER A 1 461 ? -6.420 8.817 29.171 1.00 84.06 461 SER A C 1
ATOM 3545 O O . SER A 1 461 ? -7.239 8.501 30.031 1.00 84.06 461 SER A O 1
ATOM 3547 N N . ILE A 1 462 ? -5.113 8.933 29.396 1.00 82.19 462 ILE A N 1
ATOM 3548 C CA . ILE A 1 462 ? -4.467 8.694 30.686 1.00 82.19 462 ILE A CA 1
ATOM 3549 C C . ILE A 1 462 ? -3.948 10.003 31.288 1.00 82.19 462 ILE A C 1
ATOM 3551 O O . ILE A 1 462 ? -3.452 10.887 30.580 1.00 82.19 462 ILE A O 1
ATOM 3555 N N . THR A 1 463 ? -4.029 10.126 32.609 1.00 74.38 463 THR A N 1
ATOM 3556 C CA . THR A 1 463 ? -3.412 11.221 33.372 1.00 74.38 463 THR A CA 1
ATOM 3557 C C . THR A 1 463 ? -2.330 10.672 34.301 1.00 74.38 463 THR A C 1
ATOM 3559 O O . THR A 1 463 ? -2.382 9.524 34.744 1.00 74.38 463 THR A O 1
ATOM 3562 N N . GLN A 1 464 ? -1.282 11.465 34.542 1.00 61.50 464 GLN A N 1
ATOM 3563 C CA . GLN A 1 464 ? -0.261 11.112 35.529 1.00 61.50 464 GLN A CA 1
ATOM 3564 C C . GLN A 1 464 ? -0.792 11.468 36.915 1.00 61.50 464 GLN A C 1
ATOM 3566 O O . GLN A 1 464 ? -1.289 12.578 37.087 1.00 61.50 464 GLN A O 1
ATOM 3571 N N . LYS A 1 465 ? -0.667 10.547 37.883 1.00 55.53 465 LYS A N 1
ATOM 3572 C CA . LYS A 1 465 ? -1.063 10.766 39.281 1.00 55.53 465 LYS A CA 1
ATOM 3573 C C . LYS A 1 465 ? -0.438 12.066 39.800 1.00 55.53 465 LYS A C 1
ATOM 3575 O O . LYS A 1 465 ? 0.738 12.076 40.147 1.00 55.53 465 LYS A O 1
ATOM 3580 N N . ASN A 1 466 ? -1.230 13.129 39.895 1.00 49.81 466 ASN A N 1
ATOM 3581 C CA . ASN A 1 466 ? -0.915 14.256 40.759 1.00 49.81 466 ASN A CA 1
ATOM 3582 C C . ASN A 1 466 ? -1.596 14.014 42.102 1.00 49.81 466 ASN A C 1
ATOM 3584 O O . ASN A 1 466 ? -2.782 13.686 42.176 1.00 49.81 466 ASN A O 1
ATOM 3588 N N . GLU A 1 467 ? -0.816 14.119 43.174 1.00 51.41 467 GLU A N 1
ATOM 3589 C CA . GLU A 1 467 ? -1.308 13.963 44.534 1.00 51.41 467 GLU A CA 1
ATOM 3590 C C . GLU A 1 467 ? -2.484 14.921 44.781 1.00 51.41 467 GLU A C 1
ATOM 3592 O O . GLU A 1 467 ? -2.351 16.134 44.634 1.00 51.41 467 GLU A O 1
ATOM 3597 N N . LYS A 1 468 ? -3.615 14.347 45.216 1.00 50.28 468 LYS A N 1
ATOM 3598 C CA . LYS A 1 468 ? -4.839 15.015 45.702 1.00 50.28 468 LYS A CA 1
ATOM 3599 C C . LYS A 1 468 ? -5.784 15.570 44.623 1.00 50.28 468 LYS A C 1
ATOM 3601 O O . LYS A 1 468 ? -5.944 16.777 44.495 1.00 50.28 468 LYS A O 1
ATOM 3606 N N . ASN A 1 469 ? -6.501 14.682 43.929 1.00 47.56 469 ASN A N 1
ATOM 3607 C CA . ASN A 1 469 ? -7.978 14.634 43.898 1.00 47.56 469 ASN A CA 1
ATOM 3608 C C . ASN A 1 469 ? -8.475 13.509 42.966 1.00 47.56 469 ASN A C 1
ATOM 3610 O O . ASN A 1 469 ? -7.818 13.140 42.002 1.00 47.56 469 ASN A O 1
ATOM 3614 N N . ALA A 1 470 ? -9.610 12.911 43.329 1.00 49.25 470 ALA A N 1
ATOM 3615 C CA . ALA A 1 470 ? -10.143 11.657 42.796 1.00 49.25 470 ALA A CA 1
ATOM 3616 C C . ALA A 1 470 ? -10.692 11.739 41.352 1.00 49.25 470 ALA A C 1
ATOM 3618 O O . ALA A 1 470 ? -11.119 12.799 40.904 1.00 49.25 470 ALA A O 1
ATOM 3619 N N . THR A 1 471 ? -10.773 10.566 40.700 1.00 48.94 471 THR A N 1
ATOM 3620 C CA . THR A 1 471 ? -11.277 10.237 39.339 1.00 48.94 471 THR A CA 1
ATOM 3621 C C . THR A 1 471 ? -10.344 10.539 38.164 1.00 48.94 471 THR A C 1
ATOM 3623 O O . THR A 1 471 ? -10.627 11.366 37.307 1.00 48.94 471 THR A O 1
ATOM 3626 N N . GLU A 1 472 ? -9.243 9.796 38.079 1.00 59.84 472 GLU A N 1
ATOM 3627 C CA . GLU A 1 472 ? -8.303 9.869 36.961 1.00 59.84 472 GLU A CA 1
ATOM 3628 C C . GLU A 1 472 ? -8.040 8.468 36.381 1.00 59.84 472 GLU A C 1
ATOM 3630 O O . GLU A 1 472 ? -7.788 7.528 37.132 1.00 59.84 472 GLU A O 1
ATOM 3635 N N . ASN A 1 473 ? -8.146 8.321 35.053 1.00 73.75 473 ASN A N 1
ATOM 3636 C CA . ASN A 1 473 ? -7.950 7.059 34.328 1.00 73.75 473 ASN A CA 1
ATOM 3637 C C . ASN A 1 473 ? -6.448 6.748 34.255 1.00 73.75 473 ASN A C 1
ATOM 3639 O O . ASN A 1 473 ? -5.692 7.450 33.573 1.00 73.75 473 ASN A O 1
ATOM 3643 N N . THR A 1 474 ? -6.002 5.730 34.990 1.00 84.81 474 THR A N 1
ATOM 3644 C CA . THR A 1 474 ? -4.587 5.345 35.036 1.00 84.81 474 THR A CA 1
ATOM 3645 C C . THR A 1 474 ? -4.212 4.435 33.862 1.00 84.81 474 THR A C 1
ATOM 3647 O O . THR A 1 474 ? -5.067 3.901 33.154 1.00 84.81 474 THR A O 1
ATOM 3650 N N . LEU A 1 475 ? -2.909 4.209 33.651 1.00 85.19 475 LEU A N 1
ATOM 3651 C CA . LEU A 1 475 ? -2.453 3.210 32.678 1.00 85.19 475 LEU A CA 1
ATOM 3652 C C . LEU A 1 475 ? -2.950 1.796 33.038 1.00 85.19 475 LEU A C 1
ATOM 3654 O O . LEU A 1 475 ? -3.289 1.024 32.145 1.00 85.19 475 LEU A O 1
ATOM 3658 N N . GLU A 1 476 ? -3.044 1.470 34.329 1.00 85.06 476 GLU A N 1
ATOM 3659 C CA . GLU A 1 476 ? -3.567 0.183 34.805 1.00 85.06 476 GLU A CA 1
ATOM 3660 C C . GLU A 1 476 ? -5.042 -0.000 34.425 1.00 85.06 476 GLU A C 1
ATOM 3662 O O . GLU A 1 476 ? -5.428 -1.065 33.937 1.00 85.06 476 GLU A O 1
ATOM 3667 N N . ASP A 1 477 ? -5.855 1.052 34.559 1.00 86.81 477 ASP A N 1
ATOM 3668 C CA . ASP A 1 477 ? -7.266 1.040 34.157 1.00 86.81 477 ASP A CA 1
ATOM 3669 C C . ASP A 1 477 ? -7.421 0.861 32.640 1.00 86.81 477 ASP A C 1
ATOM 3671 O O . ASP A 1 477 ? -8.212 0.029 32.178 1.00 86.81 477 ASP A O 1
ATOM 3675 N N . ALA A 1 478 ? -6.606 1.576 31.859 1.00 89.31 478 ALA A N 1
ATOM 3676 C CA . ALA A 1 478 ? -6.575 1.455 30.405 1.00 89.31 478 ALA A CA 1
ATOM 3677 C C . ALA A 1 478 ? -6.194 0.031 29.956 1.00 89.31 478 ALA A C 1
ATOM 3679 O O . ALA A 1 478 ? -6.856 -0.556 29.093 1.00 89.31 478 ALA A O 1
ATOM 3680 N N . LEU A 1 479 ? -5.174 -0.567 30.582 1.00 90.50 479 LEU A N 1
ATOM 3681 C CA . LEU A 1 479 ? -4.760 -1.948 30.323 1.00 90.50 479 LEU A CA 1
ATOM 3682 C C . LEU A 1 479 ? -5.838 -2.950 30.747 1.00 90.50 479 LEU A C 1
ATOM 3684 O O . LEU A 1 479 ? -6.121 -3.890 30.005 1.00 90.50 479 LEU A O 1
ATOM 3688 N N . LYS A 1 480 ? -6.504 -2.738 31.887 1.00 90.06 480 LYS A N 1
ATOM 3689 C CA . LYS A 1 480 ? -7.627 -3.572 32.339 1.00 90.06 480 LYS A CA 1
ATOM 3690 C C . LYS A 1 480 ? -8.781 -3.551 31.336 1.00 90.06 480 LYS A C 1
ATOM 3692 O O . LYS A 1 480 ? -9.348 -4.603 31.035 1.00 90.06 480 LYS A O 1
ATOM 3697 N N . ASN A 1 481 ? -9.120 -2.387 30.783 1.00 90.44 481 ASN A N 1
ATOM 3698 C CA . ASN A 1 481 ? -10.147 -2.265 29.747 1.00 90.44 481 ASN A CA 1
ATOM 3699 C C . ASN A 1 481 ? -9.727 -2.931 28.429 1.00 90.44 481 ASN A C 1
ATOM 3701 O O . ASN A 1 481 ? -10.540 -3.626 27.818 1.00 90.44 481 ASN A O 1
ATOM 3705 N N . ALA A 1 482 ? -8.462 -2.798 28.025 1.00 92.81 482 ALA A N 1
ATOM 3706 C CA . ALA A 1 482 ? -7.925 -3.499 26.860 1.00 92.81 482 ALA A CA 1
ATOM 3707 C C . ALA A 1 482 ? -7.962 -5.029 27.038 1.00 92.81 482 ALA A C 1
ATOM 3709 O O . ALA A 1 482 ? -8.415 -5.738 26.139 1.00 92.81 482 ALA A O 1
ATOM 3710 N N . LYS A 1 483 ? -7.587 -5.548 28.219 1.00 92.94 483 LYS A N 1
ATOM 3711 C CA . LYS A 1 483 ? -7.653 -6.985 28.547 1.00 92.94 483 LYS A CA 1
ATOM 3712 C C . LYS A 1 483 ? -9.075 -7.544 28.425 1.00 92.94 483 LYS A C 1
ATOM 3714 O O . LYS A 1 483 ? -9.249 -8.649 27.919 1.00 92.94 483 LYS A O 1
ATOM 3719 N N . LYS A 1 484 ? -10.112 -6.789 28.816 1.00 93.19 484 LYS A N 1
ATOM 3720 C CA . LYS A 1 484 ? -11.517 -7.230 28.669 1.00 93.19 484 LYS A CA 1
ATOM 3721 C C . LYS A 1 484 ? -11.889 -7.541 27.216 1.00 93.19 484 LYS A C 1
ATOM 3723 O O . LYS A 1 484 ? -12.632 -8.488 26.984 1.00 93.19 484 LYS A O 1
ATOM 3728 N N . MET A 1 485 ? -11.356 -6.805 26.235 1.00 95.38 485 MET A N 1
ATOM 3729 C CA . MET A 1 485 ? -11.673 -7.031 24.815 1.00 95.38 485 MET A CA 1
ATOM 3730 C C . MET A 1 485 ? -11.197 -8.402 24.299 1.00 95.38 485 MET A C 1
ATOM 3732 O O . MET A 1 485 ? -11.791 -8.923 23.355 1.00 95.38 485 MET A O 1
ATOM 3736 N N . LEU A 1 486 ? -10.176 -9.000 24.924 1.00 94.38 486 LEU A N 1
ATOM 3737 C CA . LEU A 1 486 ? -9.661 -10.333 24.578 1.00 94.38 486 LEU A CA 1
ATOM 3738 C C . LEU A 1 486 ? -10.582 -11.475 25.033 1.00 94.38 486 LEU A C 1
ATOM 3740 O O . LEU A 1 486 ? -10.530 -12.566 24.470 1.00 94.38 486 LEU A O 1
ATOM 3744 N N . ARG A 1 487 ? -11.422 -11.245 26.052 1.00 93.56 487 ARG A N 1
ATOM 3745 C CA . ARG A 1 487 ? -12.360 -12.261 26.555 1.00 93.56 487 ARG A CA 1
ATOM 3746 C C . ARG A 1 487 ? -13.409 -12.597 25.502 1.00 93.56 487 ARG A C 1
ATOM 3748 O O . ARG A 1 487 ? -13.687 -11.792 24.607 1.00 93.56 487 ARG A O 1
ATOM 3755 N N . ARG A 1 488 ? -14.018 -13.776 25.613 1.00 91.88 488 ARG A N 1
ATOM 3756 C CA . ARG A 1 488 ? -15.079 -14.197 24.690 1.00 91.88 488 ARG A CA 1
ATOM 3757 C C . ARG A 1 488 ? -16.309 -13.294 24.832 1.00 91.88 488 ARG A C 1
ATOM 3759 O O . ARG A 1 488 ? -16.531 -12.686 25.877 1.00 91.88 488 ARG A O 1
ATOM 3766 N N . VAL A 1 489 ? -17.121 -13.211 23.779 1.00 91.00 489 VAL A N 1
ATOM 3767 C CA . VAL A 1 489 ? -18.315 -12.341 23.759 1.00 91.00 489 VAL A CA 1
ATOM 3768 C C . VAL A 1 489 ? -19.315 -12.736 24.855 1.00 91.00 489 VAL A C 1
ATOM 3770 O O . VAL A 1 489 ? -19.839 -11.876 25.555 1.00 91.00 489 VAL A O 1
ATOM 3773 N N . ASN A 1 490 ? -19.500 -14.037 25.090 1.00 89.69 490 ASN A N 1
ATOM 3774 C CA . ASN A 1 490 ? -20.349 -14.566 26.164 1.00 89.69 490 ASN A CA 1
ATOM 3775 C C . ASN A 1 490 ? -19.812 -14.301 27.588 1.00 89.69 490 ASN A C 1
ATOM 3777 O O . ASN A 1 490 ? -20.551 -14.464 28.552 1.00 89.69 490 ASN A O 1
ATOM 3781 N N . GLU A 1 491 ? -18.555 -13.877 27.728 1.00 89.06 491 GLU A N 1
ATOM 3782 C CA . GLU A 1 491 ? -17.916 -13.494 28.998 1.00 89.06 491 GLU A CA 1
ATOM 3783 C C . GLU A 1 491 ? -17.847 -11.961 29.170 1.00 89.06 491 GLU A C 1
ATOM 3785 O O . GLU A 1 491 ? -17.115 -11.450 30.022 1.00 89.06 491 GLU A O 1
ATOM 3790 N N . GLY A 1 492 ? -18.575 -11.209 28.334 1.00 86.12 492 GLY A N 1
ATOM 3791 C CA . GLY A 1 492 ? -18.574 -9.743 28.330 1.00 86.12 492 GLY A CA 1
ATOM 3792 C C . GLY A 1 492 ? -17.353 -9.113 27.651 1.00 86.12 492 GLY A C 1
ATOM 3793 O O . GLY A 1 492 ? -17.078 -7.930 27.859 1.00 86.12 492 GLY A O 1
ATOM 3794 N N . GLY A 1 493 ? -16.593 -9.892 26.875 1.00 91.50 493 GLY A N 1
ATOM 3795 C CA . GLY A 1 493 ? -15.509 -9.395 26.029 1.00 91.50 493 GLY A CA 1
ATOM 3796 C C . GLY A 1 493 ? -15.934 -9.152 24.583 1.00 91.50 493 GLY A C 1
ATOM 3797 O O . GLY A 1 493 ? -17.118 -9.063 24.267 1.00 91.50 493 GLY A O 1
ATOM 3798 N N . LYS A 1 494 ? -14.951 -9.046 23.682 1.00 94.50 494 LYS A N 1
ATOM 3799 C CA . LYS A 1 494 ? -15.186 -8.824 22.243 1.00 94.50 494 LYS A CA 1
ATOM 3800 C C . LYS A 1 494 ? -14.650 -9.951 21.359 1.00 94.50 494 LYS A C 1
ATOM 3802 O O . LYS A 1 494 ? -14.775 -9.879 20.141 1.00 94.50 494 LYS A O 1
ATOM 3807 N N . GLY A 1 495 ? -14.066 -10.996 21.946 1.00 94.19 495 GLY A N 1
ATOM 3808 C CA . GLY A 1 495 ? -13.466 -12.119 21.224 1.00 94.19 495 GLY A CA 1
ATOM 3809 C C . GLY A 1 495 ? -12.254 -11.719 20.381 1.00 94.19 495 GLY A C 1
ATOM 3810 O O . GLY A 1 495 ? -12.022 -12.309 19.327 1.00 94.19 495 GLY A O 1
ATOM 3811 N N . CYS A 1 496 ? -11.517 -10.678 20.783 1.00 96.62 496 CYS A N 1
ATOM 3812 C CA . CYS A 1 496 ? -10.317 -10.254 20.069 1.00 96.62 496 CYS A CA 1
ATOM 3813 C C . CYS A 1 496 ? -9.180 -11.262 20.258 1.00 96.62 496 CYS A C 1
ATOM 3815 O O . CYS A 1 496 ? -8.904 -11.696 21.371 1.00 96.62 496 CYS A O 1
ATOM 3817 N N . SER A 1 497 ? -8.470 -11.574 19.175 1.00 96.19 497 SER A N 1
ATOM 3818 C CA . SER A 1 497 ? -7.208 -12.318 19.231 1.00 96.19 497 SER A CA 1
ATOM 3819 C C . SER A 1 497 ? -6.069 -11.426 19.726 1.00 96.19 497 SER A C 1
ATOM 3821 O O . SER A 1 497 ? -5.248 -11.865 20.525 1.00 96.19 497 SER A O 1
ATOM 3823 N N . CYS A 1 498 ? -6.063 -10.161 19.292 1.00 96.94 498 CYS A N 1
ATOM 3824 C CA . CYS A 1 498 ? -5.099 -9.149 19.715 1.00 96.94 498 CYS A CA 1
ATOM 3825 C C . CYS A 1 498 ? -5.798 -7.810 19.990 1.00 96.94 498 CYS A C 1
ATOM 3827 O O . CYS A 1 498 ? -6.839 -7.509 19.399 1.00 96.94 498 CYS A O 1
ATOM 3829 N N . VAL A 1 499 ? -5.202 -6.976 20.842 1.00 97.44 499 VAL A N 1
ATOM 3830 C CA . VAL A 1 499 ? -5.662 -5.609 21.122 1.00 97.44 499 VAL A CA 1
ATOM 3831 C C . VAL A 1 499 ? -4.495 -4.631 21.023 1.00 97.44 499 VAL A C 1
ATOM 3833 O O . VAL A 1 499 ? -3.445 -4.842 21.625 1.00 97.44 499 VAL A O 1
ATOM 3836 N N . CYS A 1 500 ? -4.700 -3.545 20.281 1.00 96.81 500 CYS A N 1
ATOM 3837 C CA . CYS A 1 500 ? -3.799 -2.404 20.184 1.00 96.81 500 CYS A CA 1
ATOM 3838 C C . CYS A 1 500 ? -4.348 -1.261 21.048 1.00 96.81 500 CYS A C 1
ATOM 3840 O O . CYS A 1 500 ? -5.305 -0.584 20.662 1.00 96.81 500 CYS A O 1
ATOM 3842 N N . LEU A 1 501 ? -3.749 -1.044 22.218 1.00 94.69 501 LEU A N 1
ATOM 3843 C CA . LEU A 1 501 ? -4.100 0.042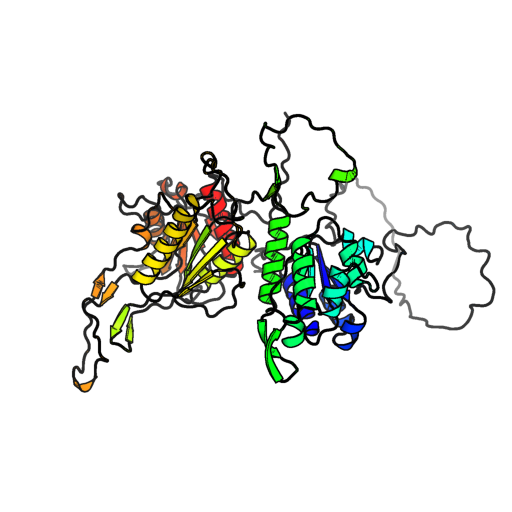 23.126 1.00 94.69 501 LEU A CA 1
ATOM 3844 C C . LEU A 1 501 ? -3.228 1.269 22.850 1.00 94.69 501 LEU A C 1
ATOM 3846 O O . LEU A 1 501 ? -2.011 1.234 23.023 1.00 94.69 501 LEU A O 1
ATOM 3850 N N . ASN A 1 502 ? -3.867 2.367 22.466 1.00 91.75 502 ASN A N 1
ATOM 3851 C CA . ASN A 1 502 ? -3.269 3.690 22.406 1.00 91.75 502 ASN A CA 1
ATOM 3852 C C . ASN A 1 502 ? -3.576 4.447 23.708 1.00 91.75 502 ASN A C 1
ATOM 3854 O O . ASN A 1 502 ? -4.704 4.908 23.907 1.00 91.75 502 ASN A O 1
ATOM 3858 N N . ALA A 1 503 ? -2.588 4.545 24.596 1.00 85.81 503 ALA A N 1
ATOM 3859 C CA . ALA A 1 503 ? -2.699 5.287 25.848 1.00 85.81 503 ALA A CA 1
ATOM 3860 C C . ALA A 1 503 ? -2.242 6.739 25.628 1.00 85.81 503 ALA A C 1
ATOM 3862 O O . ALA A 1 503 ? -1.049 7.022 25.548 1.00 85.81 503 ALA A O 1
ATOM 3863 N N . ILE A 1 504 ? -3.203 7.654 25.507 1.00 78.69 504 ILE A N 1
ATOM 3864 C CA . ILE A 1 504 ? -2.979 9.047 25.106 1.00 78.69 504 ILE A CA 1
ATOM 3865 C C . ILE A 1 504 ? -2.811 9.909 26.359 1.00 78.69 504 ILE A C 1
ATOM 3867 O O . ILE A 1 504 ? -3.737 10.004 27.163 1.00 78.69 504 ILE A O 1
ATOM 3871 N N . SER A 1 505 ? -1.673 10.587 26.521 1.00 69.81 505 SER A N 1
ATOM 3872 C CA . SER A 1 505 ? -1.475 11.569 27.598 1.00 69.81 505 SER A CA 1
ATOM 3873 C C . SER A 1 505 ? -1.555 13.003 27.061 1.00 69.81 505 SER A C 1
ATOM 3875 O O . SER A 1 505 ? -1.191 13.269 25.919 1.00 69.81 505 SER A O 1
ATOM 3877 N N . LYS A 1 506 ? -1.965 13.981 27.887 1.00 56.75 506 LYS A N 1
ATOM 3878 C CA . LYS A 1 506 ? -2.002 15.410 27.486 1.00 56.75 506 LYS A CA 1
ATOM 3879 C C . LYS A 1 506 ? -0.639 15.962 27.020 1.00 56.75 506 LYS A C 1
ATOM 3881 O O . LYS A 1 506 ? -0.605 16.988 26.350 1.00 56.75 506 LYS A O 1
ATOM 3886 N N . SER A 1 507 ? 0.464 15.297 27.372 1.00 52.62 507 SER A N 1
ATOM 3887 C CA . SER A 1 507 ? 1.834 15.656 26.991 1.00 52.62 507 SER A CA 1
ATOM 3888 C C . SER A 1 507 ? 2.378 14.888 25.779 1.00 52.62 507 SER A C 1
ATOM 3890 O O . SER A 1 507 ? 3.456 15.232 25.299 1.00 52.62 507 SER A O 1
ATOM 3892 N N . SER A 1 508 ? 1.671 13.874 25.258 1.00 50.34 508 SER A N 1
ATOM 3893 C CA . SER A 1 508 ? 2.142 13.080 24.117 1.00 50.34 508 SER A CA 1
ATOM 3894 C C . SER A 1 508 ? 1.017 12.731 23.133 1.00 50.34 508 SER A C 1
ATOM 3896 O O . SER A 1 508 ? 0.005 12.132 23.484 1.00 50.34 508 SER A O 1
ATOM 3898 N N . THR A 1 509 ? 1.230 13.111 21.867 1.00 55.16 509 THR A N 1
ATOM 3899 C CA . THR A 1 509 ? 0.433 12.771 20.666 1.00 55.16 509 THR A CA 1
ATOM 3900 C C . THR A 1 509 ? -1.042 13.214 20.646 1.00 55.16 509 THR A C 1
ATOM 3902 O O . THR A 1 509 ? -1.929 12.445 21.014 1.00 55.16 509 THR A O 1
ATOM 3905 N N . PRO A 1 510 ? -1.358 14.423 20.135 1.00 57.50 510 PRO A N 1
ATOM 3906 C CA . PRO A 1 510 ? -2.739 14.797 19.824 1.00 57.50 510 PRO A CA 1
ATOM 3907 C C . PRO A 1 510 ? -3.360 13.880 18.752 1.00 57.50 510 PRO A C 1
ATOM 3909 O O . PRO A 1 510 ? -2.665 13.357 17.874 1.00 57.50 510 PRO A O 1
ATOM 3912 N N . PHE A 1 511 ? -4.689 13.715 18.787 1.00 55.91 511 PHE A N 1
ATOM 3913 C CA . PHE A 1 511 ? -5.434 13.006 17.741 1.00 55.91 511 PHE A CA 1
ATOM 3914 C C . PHE A 1 511 ? -5.088 13.581 16.356 1.00 55.91 511 PHE A C 1
ATOM 3916 O O . PHE A 1 511 ? -5.226 14.777 16.116 1.00 55.91 511 PHE A O 1
ATOM 3923 N N . GLY A 1 512 ? -4.624 12.721 15.442 1.00 56.44 512 GLY A N 1
ATOM 3924 C CA . GLY A 1 512 ? -4.234 13.115 14.081 1.00 56.44 512 GLY A CA 1
ATOM 3925 C C . GLY A 1 512 ? -2.736 13.360 13.848 1.00 56.44 512 GLY A C 1
ATOM 3926 O O . GLY A 1 512 ? -2.369 13.588 12.691 1.00 56.44 512 GLY A O 1
ATOM 3927 N N . ALA A 1 513 ? -1.890 13.252 14.884 1.00 71.00 513 ALA A N 1
ATOM 3928 C CA . ALA A 1 513 ? -0.427 13.262 14.756 1.00 71.00 513 ALA A CA 1
ATOM 3929 C C . ALA A 1 513 ? 0.081 12.149 13.820 1.00 71.00 513 ALA A C 1
ATOM 3931 O O . ALA A 1 513 ? -0.565 11.105 13.715 1.00 71.00 513 ALA A O 1
ATOM 3932 N N . GLU A 1 514 ? 1.222 12.372 13.156 1.00 73.38 514 GLU A N 1
ATOM 3933 C CA . GLU A 1 514 ? 1.882 11.399 12.256 1.00 73.38 514 GLU A CA 1
ATOM 3934 C C . GLU A 1 514 ? 2.607 10.272 13.002 1.00 73.38 514 GLU A C 1
ATOM 3936 O O . GLU A 1 514 ? 2.790 9.181 12.457 1.00 73.38 514 GLU A O 1
ATOM 3941 N N . ASP A 1 515 ? 2.944 10.518 14.265 1.00 80.94 515 ASP A N 1
ATOM 3942 C CA . ASP A 1 515 ? 3.583 9.555 15.152 1.00 80.94 515 ASP A CA 1
ATOM 3943 C C . ASP A 1 515 ? 2.593 9.054 16.206 1.00 80.94 515 ASP A C 1
ATOM 3945 O O . ASP A 1 515 ? 1.640 9.750 16.573 1.00 80.94 515 ASP A O 1
ATOM 3949 N N . ASN A 1 516 ? 2.790 7.824 16.676 1.00 82.94 516 ASN A N 1
ATOM 3950 C CA . ASN A 1 516 ? 1.940 7.210 17.693 1.00 82.94 516 ASN A CA 1
ATOM 3951 C C . ASN A 1 516 ? 2.716 6.199 18.556 1.00 82.94 516 ASN A C 1
ATOM 3953 O O . ASN A 1 516 ? 3.863 5.883 18.257 1.00 82.94 516 ASN A O 1
ATOM 3957 N N . SER A 1 517 ? 2.102 5.679 19.616 1.00 88.81 517 SER A N 1
ATOM 3958 C CA . SER A 1 517 ? 2.653 4.578 20.420 1.00 88.81 517 SER A CA 1
ATOM 3959 C C . SER A 1 517 ? 1.549 3.584 20.775 1.00 88.81 517 SER A C 1
ATOM 3961 O O . SER A 1 517 ? 0.369 3.937 20.750 1.00 88.81 517 SER A O 1
ATOM 3963 N N . PHE A 1 518 ? 1.912 2.334 21.064 1.00 92.38 518 PHE A N 1
ATOM 3964 C CA . PHE A 1 518 ? 0.930 1.293 21.372 1.00 92.38 518 PHE A CA 1
ATOM 3965 C C . PHE A 1 518 ? 1.420 0.328 22.445 1.00 92.38 518 PHE A C 1
ATOM 3967 O O . PHE A 1 518 ? 2.567 -0.109 22.428 1.00 92.38 518 PHE A O 1
ATOM 3974 N N . TYR A 1 519 ? 0.503 -0.085 23.313 1.00 93.19 519 TYR A N 1
ATOM 3975 C CA . TYR A 1 519 ? 0.610 -1.325 24.072 1.00 93.19 519 TYR A CA 1
ATOM 3976 C C . TYR A 1 519 ? -0.142 -2.413 23.303 1.00 93.19 519 TYR A C 1
ATOM 3978 O O . TYR A 1 519 ? -1.302 -2.228 22.931 1.00 93.19 519 TYR A O 1
ATOM 3986 N N . LEU A 1 520 ? 0.517 -3.533 23.031 1.00 94.69 520 LEU A N 1
ATOM 3987 C CA . LEU A 1 520 ? -0.046 -4.668 22.309 1.00 94.69 520 LEU A CA 1
ATOM 3988 C C . LEU A 1 520 ? -0.295 -5.818 23.276 1.00 94.69 520 LEU A C 1
ATOM 3990 O O . LEU A 1 520 ? 0.591 -6.203 24.041 1.00 94.69 520 LEU A O 1
ATOM 3994 N N . LEU A 1 521 ? -1.510 -6.355 23.225 1.00 94.31 521 LEU A N 1
ATOM 3995 C CA . LEU A 1 521 ? -1.975 -7.426 24.094 1.00 94.31 521 LEU A CA 1
ATOM 3996 C C . LEU A 1 521 ? -2.521 -8.577 23.247 1.00 94.31 521 LEU A C 1
ATOM 3998 O O . LEU A 1 521 ? -3.150 -8.350 22.213 1.00 94.31 521 LEU A O 1
ATOM 4002 N N . ASP A 1 522 ? -2.331 -9.803 23.718 1.00 92.75 522 ASP A N 1
ATOM 4003 C CA . ASP A 1 522 ? -3.017 -10.998 23.227 1.00 92.75 522 ASP A CA 1
ATOM 4004 C C . ASP A 1 522 ? -3.462 -11.886 24.395 1.00 92.75 522 ASP A C 1
ATOM 4006 O O . ASP A 1 522 ? -3.365 -11.480 25.555 1.00 92.75 522 ASP A O 1
ATOM 4010 N N . SER A 1 523 ? -3.961 -13.094 24.114 1.00 86.56 523 SER A N 1
ATOM 4011 C CA . SER A 1 523 ? -4.501 -13.998 25.138 1.00 86.56 523 SER A CA 1
ATOM 4012 C C . SER A 1 523 ? -3.542 -14.290 26.299 1.00 86.56 523 SER A C 1
ATOM 4014 O O . SER A 1 523 ? -4.014 -14.588 27.393 1.00 86.56 523 SER A O 1
ATOM 4016 N N . ARG A 1 524 ? -2.218 -14.172 26.117 1.00 84.81 524 ARG A N 1
ATOM 4017 C CA . ARG A 1 524 ? -1.235 -14.375 27.198 1.00 84.81 524 ARG A CA 1
ATOM 4018 C C . ARG A 1 524 ? -1.376 -13.335 28.306 1.00 84.81 524 ARG A C 1
ATOM 4020 O O . ARG A 1 524 ? -1.226 -13.668 29.475 1.00 84.81 524 ARG A O 1
ATOM 4027 N N . ALA A 1 525 ? -1.778 -12.113 27.962 1.00 80.94 525 ALA A N 1
ATOM 4028 C CA . ALA A 1 525 ? -1.979 -11.029 28.921 1.00 80.94 525 ALA A CA 1
ATOM 4029 C C . ALA A 1 525 ? -3.147 -11.272 29.905 1.00 80.94 525 ALA A C 1
ATOM 4031 O O . ALA A 1 525 ? -3.286 -10.525 30.879 1.00 80.94 525 ALA A O 1
ATOM 4032 N N . LEU A 1 526 ? -3.998 -12.282 29.657 1.00 80.69 526 LEU A N 1
ATOM 4033 C CA . LEU A 1 526 ? -5.084 -12.685 30.559 1.00 80.69 526 LEU A CA 1
ATOM 4034 C C . LEU A 1 526 ? -4.608 -13.545 31.741 1.00 80.69 526 LEU A C 1
ATOM 4036 O O . LEU A 1 526 ? -5.346 -13.646 32.714 1.00 80.69 526 LEU A O 1
ATOM 4040 N N . HIS A 1 527 ? -3.418 -14.152 31.666 1.00 69.88 527 HIS A N 1
ATOM 4041 C CA . HIS A 1 527 ? -2.906 -15.065 32.697 1.00 69.88 527 HIS A CA 1
ATOM 4042 C C . HIS A 1 527 ? -2.065 -14.377 33.791 1.00 69.88 527 HIS A C 1
ATOM 4044 O O . HIS A 1 527 ? -1.800 -14.998 34.818 1.00 69.88 527 HIS A O 1
ATOM 4050 N N . ASP A 1 528 ? -1.692 -13.105 33.612 1.00 60.25 528 ASP A N 1
ATOM 4051 C CA . ASP A 1 528 ? -0.974 -12.318 34.624 1.00 60.25 528 ASP A CA 1
ATOM 4052 C C . ASP A 1 528 ? -1.942 -11.748 35.673 1.00 60.25 528 ASP A C 1
ATOM 4054 O O . ASP A 1 528 ? -2.510 -10.665 35.481 1.00 60.25 528 ASP A O 1
ATOM 4058 N N . GLU A 1 529 ? -2.121 -12.477 36.780 1.00 52.59 529 GLU A N 1
ATOM 4059 C CA . GLU A 1 529 ? -2.720 -11.969 38.030 1.00 52.59 529 GLU A CA 1
ATOM 4060 C C . GLU A 1 529 ? -1.675 -11.631 39.117 1.00 52.59 529 GLU A C 1
ATOM 4062 O O . GLU A 1 529 ? -2.034 -11.123 40.179 1.00 52.59 529 GLU A O 1
ATOM 4067 N N . SER A 1 530 ? -0.379 -11.868 38.873 1.00 47.12 530 SER A N 1
ATOM 4068 C CA . SER A 1 530 ? 0.708 -11.441 39.765 1.00 47.12 530 SER A CA 1
ATOM 4069 C C . SER A 1 530 ? 1.095 -9.972 39.531 1.00 47.12 530 SER A C 1
ATOM 4071 O O . SER A 1 530 ? 0.860 -9.399 38.468 1.00 47.12 530 SER A O 1
ATOM 4073 N N . SER A 1 531 ? 1.701 -9.351 40.545 1.00 44.09 531 SER A N 1
ATOM 4074 C CA . SER A 1 531 ? 2.082 -7.929 40.612 1.00 44.09 531 SER A CA 1
ATOM 4075 C C . SER A 1 531 ? 3.031 -7.426 39.509 1.00 44.09 531 SER A C 1
ATOM 4077 O O . SER A 1 531 ? 3.227 -6.218 39.407 1.00 44.09 531 SER A O 1
ATOM 4079 N N . ASP A 1 532 ? 3.554 -8.309 38.654 1.00 44.62 532 ASP A N 1
ATOM 4080 C CA . ASP A 1 532 ? 4.419 -7.995 37.506 1.00 44.62 532 ASP A CA 1
ATOM 4081 C C . ASP A 1 532 ? 3.634 -8.007 36.178 1.00 44.62 532 ASP A C 1
ATOM 4083 O O . ASP A 1 532 ? 4.049 -8.587 35.177 1.00 44.62 532 ASP A O 1
ATOM 4087 N N . ALA A 1 533 ? 2.475 -7.338 36.157 1.00 49.69 533 ALA A N 1
ATOM 4088 C CA . ALA A 1 533 ? 1.456 -7.350 35.093 1.00 49.69 533 ALA A CA 1
ATOM 4089 C C . ALA A 1 533 ? 1.895 -6.869 33.681 1.00 49.69 533 ALA A C 1
ATOM 4091 O O . ALA A 1 533 ? 1.044 -6.678 32.803 1.00 49.69 533 ALA A O 1
ATOM 4092 N N . CYS A 1 534 ? 3.193 -6.652 33.456 1.00 52.84 534 CYS A N 1
ATOM 4093 C CA . CYS A 1 534 ? 3.776 -6.046 32.261 1.00 52.84 534 CYS A CA 1
ATOM 4094 C C . CYS A 1 534 ? 4.614 -7.004 31.393 1.00 52.84 534 CYS A C 1
ATOM 4096 O O . CYS A 1 534 ? 4.951 -6.614 30.276 1.00 52.84 534 CYS A O 1
ATOM 4098 N N . GLU A 1 535 ? 4.951 -8.225 31.833 1.00 60.00 535 GLU A N 1
ATOM 4099 C CA . GLU A 1 535 ? 5.833 -9.110 31.043 1.00 60.00 535 GLU A CA 1
ATOM 4100 C C . GLU A 1 535 ? 5.194 -9.588 29.728 1.00 60.00 535 GLU A C 1
ATOM 4102 O O . GLU A 1 535 ? 5.871 -9.679 28.702 1.00 60.00 535 GLU A O 1
ATOM 4107 N N . ASN A 1 536 ? 3.876 -9.820 29.713 1.00 75.12 536 ASN A N 1
ATOM 4108 C CA . ASN A 1 536 ? 3.153 -10.305 28.531 1.00 75.12 536 ASN A CA 1
ATOM 4109 C C . ASN A 1 536 ? 2.533 -9.190 27.664 1.00 75.12 536 ASN A C 1
ATOM 4111 O O . ASN A 1 536 ? 1.695 -9.467 26.801 1.00 75.12 536 ASN A O 1
ATOM 4115 N N . ILE A 1 537 ? 2.923 -7.927 27.877 1.00 86.25 537 ILE A N 1
ATOM 4116 C CA . ILE A 1 537 ? 2.409 -6.764 27.137 1.00 86.25 537 ILE A CA 1
ATOM 4117 C C . ILE A 1 537 ? 3.554 -6.111 26.365 1.00 86.25 537 ILE A C 1
ATOM 4119 O O . ILE A 1 537 ? 4.516 -5.610 26.942 1.00 86.25 537 ILE A O 1
ATOM 4123 N N . ALA A 1 538 ? 3.449 -6.072 25.037 1.00 89.31 538 ALA A N 1
ATOM 4124 C CA . ALA A 1 538 ? 4.495 -5.482 24.209 1.00 89.31 538 ALA A CA 1
ATOM 4125 C C . ALA A 1 538 ? 4.275 -3.972 24.041 1.00 89.31 538 ALA A C 1
ATOM 4127 O O . ALA A 1 538 ? 3.247 -3.543 23.526 1.00 89.31 538 ALA A O 1
ATOM 4128 N N . PHE A 1 539 ? 5.262 -3.157 24.422 1.00 90.12 539 PHE A N 1
ATOM 4129 C CA . PHE A 1 539 ? 5.236 -1.710 24.193 1.00 90.12 539 PHE A CA 1
ATOM 4130 C C . PHE A 1 539 ? 5.987 -1.316 22.912 1.00 90.12 539 PHE A C 1
ATOM 4132 O O . PHE A 1 539 ? 7.183 -1.617 22.742 1.00 90.12 539 PHE A O 1
ATOM 4139 N N . LEU A 1 540 ? 5.277 -0.615 22.027 1.00 89.56 540 LEU A N 1
ATOM 4140 C CA . LEU A 1 540 ? 5.804 0.052 20.843 1.00 89.56 540 LEU A CA 1
ATOM 4141 C C . LEU A 1 540 ? 5.970 1.555 21.141 1.00 89.56 540 LEU A C 1
ATOM 4143 O O . LEU A 1 540 ? 4.968 2.222 21.415 1.00 89.56 540 LEU A O 1
ATOM 4147 N N . PRO A 1 541 ? 7.203 2.094 21.100 1.00 86.56 541 PRO A N 1
ATOM 4148 C CA . PRO A 1 541 ? 7.478 3.493 21.423 1.00 86.56 541 PRO A CA 1
ATOM 4149 C C . PRO A 1 541 ? 6.950 4.446 20.343 1.00 86.56 541 PRO A C 1
ATOM 4151 O O . PRO A 1 541 ? 6.485 4.014 19.292 1.00 86.56 541 PRO A O 1
ATOM 4154 N N . LEU A 1 542 ? 7.067 5.754 20.597 1.00 86.19 542 LEU A N 1
ATOM 4155 C CA . LEU A 1 542 ? 6.669 6.792 19.648 1.00 86.19 542 LEU A CA 1
ATOM 4156 C C . LEU A 1 542 ? 7.431 6.654 18.318 1.00 86.19 542 LEU A C 1
ATOM 4158 O O . LEU A 1 542 ? 8.641 6.876 18.269 1.00 86.19 542 LEU A O 1
ATOM 4162 N N . GLN A 1 543 ? 6.717 6.282 17.259 1.00 86.12 543 GLN A N 1
ATOM 4163 C CA . GLN A 1 543 ? 7.243 6.071 15.907 1.00 86.12 543 GLN A CA 1
ATOM 4164 C C . GLN A 1 543 ? 6.204 6.490 14.866 1.00 86.12 543 GLN A C 1
ATOM 4166 O O . GLN A 1 543 ? 5.034 6.701 15.200 1.00 86.12 543 GLN A O 1
ATOM 4171 N N . SER A 1 544 ? 6.605 6.554 13.595 1.00 88.56 544 SER A N 1
ATOM 4172 C CA . SER A 1 544 ? 5.660 6.853 12.519 1.00 88.56 544 SER A CA 1
ATOM 4173 C C . SER A 1 544 ? 4.582 5.770 12.418 1.00 88.56 544 SER A C 1
ATOM 4175 O O . SER A 1 544 ? 4.835 4.580 12.640 1.00 88.56 544 SER A O 1
ATOM 4177 N N . LYS A 1 545 ? 3.359 6.149 12.026 1.00 91.00 545 LYS A N 1
ATOM 4178 C CA . LYS A 1 545 ? 2.242 5.191 11.893 1.00 91.00 545 LYS A CA 1
ATOM 4179 C C . LYS A 1 545 ? 2.565 3.992 11.005 1.00 91.00 545 LYS A C 1
ATOM 4181 O O . LYS A 1 545 ? 2.094 2.892 11.292 1.00 91.00 545 LYS A O 1
ATOM 4186 N N . LEU A 1 546 ? 3.330 4.194 9.929 1.00 90.50 546 LEU A N 1
ATOM 4187 C CA . LEU A 1 546 ? 3.708 3.119 9.008 1.00 90.50 546 LEU A CA 1
ATOM 4188 C C . LEU A 1 546 ? 4.663 2.121 9.671 1.00 90.50 546 LEU A C 1
ATOM 4190 O O . LEU A 1 546 ? 4.481 0.918 9.513 1.00 90.50 546 LEU A O 1
ATOM 4194 N N . GLU A 1 547 ? 5.631 2.596 10.454 1.00 89.44 547 GLU A N 1
ATOM 4195 C CA . GLU A 1 547 ? 6.560 1.722 11.178 1.00 89.44 547 GLU A CA 1
ATOM 4196 C C . GLU A 1 547 ? 5.848 0.902 12.252 1.00 89.44 547 GLU A C 1
ATOM 4198 O O . GLU A 1 547 ? 6.007 -0.319 12.310 1.00 89.44 547 GLU A O 1
ATOM 4203 N N . LEU A 1 548 ? 4.983 1.551 13.035 1.00 91.88 548 LEU A N 1
ATOM 4204 C CA . LEU A 1 548 ? 4.131 0.860 14.003 1.00 91.88 548 LEU A CA 1
ATOM 4205 C C . LEU A 1 548 ? 3.254 -0.186 13.326 1.00 91.88 548 LEU A C 1
ATOM 4207 O O . LEU A 1 548 ? 3.029 -1.248 13.887 1.00 91.88 548 LEU A O 1
ATOM 4211 N N . SER A 1 549 ? 2.766 0.095 12.117 1.00 94.94 549 SER A N 1
ATOM 4212 C CA . SER A 1 549 ? 1.902 -0.830 11.385 1.00 94.94 549 SER A CA 1
ATOM 4213 C C . SER A 1 549 ? 2.618 -2.129 11.017 1.00 94.94 549 SER A C 1
ATOM 4215 O O . SER A 1 549 ? 2.027 -3.194 11.178 1.00 94.94 549 SER A O 1
ATOM 4217 N N . TYR A 1 550 ? 3.890 -2.073 10.603 1.00 93.25 550 TYR A N 1
ATOM 4218 C CA . TYR A 1 550 ? 4.696 -3.286 10.405 1.00 93.25 550 TYR A CA 1
ATOM 4219 C C . TYR A 1 550 ? 4.858 -4.074 11.710 1.00 93.25 550 TYR A C 1
ATOM 4221 O O . TYR A 1 550 ? 4.612 -5.276 11.733 1.00 93.25 550 TYR A O 1
ATOM 4229 N N . GLN A 1 551 ? 5.178 -3.399 12.817 1.00 93.00 551 GLN A N 1
ATOM 4230 C CA . GLN A 1 551 ? 5.351 -4.060 14.116 1.00 93.00 551 GLN A CA 1
ATOM 4231 C C . GLN A 1 551 ? 4.042 -4.648 14.669 1.00 93.00 551 GLN A C 1
ATOM 4233 O O . GLN A 1 551 ? 4.052 -5.727 15.259 1.00 93.00 551 GLN A O 1
ATOM 4238 N N . ILE A 1 552 ? 2.906 -3.976 14.452 1.00 95.56 552 ILE A N 1
ATOM 4239 C CA . ILE A 1 552 ? 1.570 -4.489 14.780 1.00 95.56 552 ILE A CA 1
ATOM 4240 C C . ILE A 1 552 ? 1.294 -5.766 13.978 1.00 95.56 552 ILE A C 1
ATOM 4242 O O . ILE A 1 552 ? 0.844 -6.757 14.551 1.00 95.56 552 ILE A O 1
ATOM 4246 N N . LEU A 1 553 ? 1.578 -5.773 12.671 1.00 95.62 553 LEU A N 1
ATOM 4247 C CA . LEU A 1 553 ? 1.400 -6.955 11.823 1.00 95.62 553 LEU A CA 1
ATOM 4248 C C . LEU A 1 553 ? 2.312 -8.111 12.267 1.00 95.62 553 LEU A C 1
ATOM 4250 O O . LEU A 1 553 ? 1.846 -9.247 12.347 1.00 95.62 553 LEU A O 1
ATOM 4254 N N . ASP A 1 554 ? 3.563 -7.839 12.638 1.00 92.94 554 ASP A N 1
ATOM 4255 C CA . ASP A 1 554 ? 4.482 -8.854 13.172 1.00 92.94 554 ASP A CA 1
ATOM 4256 C C . ASP A 1 554 ? 3.995 -9.435 14.510 1.00 92.94 554 ASP A C 1
ATOM 4258 O O . ASP A 1 554 ? 4.058 -10.650 14.728 1.00 92.94 554 ASP A O 1
ATOM 4262 N N . PHE A 1 555 ? 3.461 -8.591 15.400 1.00 94.50 555 PHE A N 1
ATOM 4263 C CA . PHE A 1 555 ? 2.860 -9.025 16.663 1.00 94.50 555 PHE A CA 1
ATOM 4264 C C . PHE A 1 555 ? 1.635 -9.909 16.429 1.00 94.50 555 PHE A C 1
ATOM 4266 O O . PHE A 1 555 ? 1.549 -11.004 16.986 1.00 94.50 555 PHE A O 1
ATOM 4273 N N . VAL A 1 556 ? 0.714 -9.471 15.565 1.00 96.06 556 VAL A N 1
ATOM 4274 C CA . VAL A 1 556 ? -0.497 -10.229 15.219 1.00 96.06 556 VAL A CA 1
ATOM 4275 C C . VAL A 1 556 ? -0.133 -11.570 14.591 1.00 96.06 556 VAL A C 1
ATOM 4277 O O . VAL A 1 556 ? -0.669 -12.598 14.997 1.00 96.06 556 VAL A O 1
ATOM 4280 N N . GLN A 1 557 ? 0.818 -11.596 13.654 1.00 94.19 557 GLN A N 1
ATOM 4281 C CA . GLN A 1 557 ? 1.322 -12.844 13.089 1.00 94.19 557 GLN A CA 1
ATOM 4282 C C . GLN A 1 557 ? 1.889 -13.759 14.184 1.00 94.19 557 GLN A C 1
ATOM 4284 O O . GLN A 1 557 ? 1.528 -14.934 14.243 1.00 94.19 557 GLN A O 1
ATOM 4289 N N . SER A 1 558 ? 2.757 -13.229 15.051 1.00 90.88 558 SER A N 1
ATOM 4290 C CA . SER A 1 558 ? 3.417 -14.015 16.099 1.00 90.88 558 SER A CA 1
ATOM 4291 C C . SER A 1 558 ? 2.404 -14.631 17.061 1.00 90.88 558 SER A C 1
ATOM 4293 O O . SER A 1 558 ? 2.500 -15.821 17.365 1.00 90.88 558 SER A O 1
ATOM 4295 N N . SER A 1 559 ? 1.411 -13.838 17.475 1.00 91.94 559 SER A N 1
ATOM 4296 C CA . SER A 1 559 ? 0.314 -14.254 18.347 1.00 91.94 559 SER A CA 1
ATOM 4297 C C . SER A 1 559 ? -0.535 -15.358 17.711 1.00 91.94 559 SER A C 1
ATOM 4299 O O . SER A 1 559 ? -0.697 -16.431 18.290 1.00 91.94 559 SER A O 1
ATOM 4301 N N . LEU A 1 560 ? -0.976 -15.164 16.462 1.00 91.81 560 LEU A N 1
ATOM 4302 C CA . LEU A 1 560 ? -1.796 -16.143 15.739 1.00 91.81 560 LEU A CA 1
ATOM 4303 C C . LEU A 1 560 ? -1.043 -17.440 15.395 1.00 91.81 560 LEU A C 1
ATOM 4305 O O . LEU A 1 560 ? -1.674 -18.461 15.132 1.00 91.81 560 LEU A O 1
ATOM 4309 N N . GLN A 1 561 ? 0.293 -17.418 15.394 1.00 89.19 561 GLN A N 1
ATOM 4310 C CA . GLN A 1 561 ? 1.146 -18.601 15.233 1.00 89.19 561 GLN A CA 1
ATOM 4311 C C . GLN A 1 561 ? 1.556 -19.249 16.570 1.00 89.19 561 GLN A C 1
ATOM 4313 O O . GLN A 1 561 ? 2.266 -20.252 16.553 1.00 89.19 561 GLN A O 1
ATOM 4318 N N . GLY A 1 562 ? 1.146 -18.694 17.718 1.00 83.62 562 GLY A N 1
ATOM 4319 C CA . GLY A 1 562 ? 1.529 -19.193 19.046 1.00 83.62 562 GLY A CA 1
ATOM 4320 C C . GLY A 1 562 ? 3.012 -18.994 19.386 1.00 83.62 562 GLY A C 1
ATOM 4321 O O . GLY A 1 562 ? 3.566 -19.716 20.210 1.00 83.62 562 GLY A O 1
ATOM 4322 N N . SER A 1 563 ? 3.677 -18.037 18.739 1.00 81.94 563 SER A N 1
ATOM 4323 C CA . SER A 1 563 ? 5.097 -17.732 18.938 1.00 81.94 563 SER A CA 1
ATOM 4324 C C . SER A 1 563 ? 5.303 -16.489 19.813 1.00 81.94 563 SER A C 1
ATOM 4326 O O . SER A 1 563 ? 4.420 -15.637 19.960 1.00 81.94 563 SER A O 1
ATOM 4328 N N . VAL A 1 564 ? 6.470 -16.383 20.451 1.00 75.62 564 VAL A N 1
ATOM 4329 C CA . VAL A 1 564 ? 6.836 -15.192 21.230 1.00 75.62 564 VAL A CA 1
ATOM 4330 C C . VAL A 1 564 ? 7.157 -14.057 20.269 1.00 75.62 564 VAL A C 1
ATOM 4332 O O . VAL A 1 564 ? 7.968 -14.221 19.356 1.00 75.62 564 VAL A O 1
ATOM 4335 N N . PHE A 1 565 ? 6.523 -12.906 20.486 1.00 75.69 565 PHE A N 1
ATOM 4336 C CA . PHE A 1 565 ? 6.868 -11.693 19.764 1.00 75.69 565 PHE A CA 1
ATOM 4337 C C . PHE A 1 565 ? 8.245 -11.219 20.233 1.00 75.69 565 PHE A C 1
ATOM 4339 O O . PHE A 1 565 ? 8.386 -10.581 21.273 1.00 75.69 565 PHE A O 1
ATOM 4346 N N . THR A 1 566 ? 9.281 -11.549 19.472 1.00 61.94 566 THR A N 1
ATOM 4347 C CA . THR A 1 566 ? 10.576 -10.886 19.599 1.00 61.94 566 THR A CA 1
ATOM 4348 C C . THR A 1 566 ? 10.545 -9.675 18.683 1.00 61.94 566 THR A C 1
ATOM 4350 O O . THR A 1 566 ? 10.142 -9.829 17.530 1.00 61.94 566 THR A O 1
ATOM 4353 N N . LYS A 1 567 ? 10.980 -8.496 19.149 1.00 54.94 567 LYS A N 1
ATOM 4354 C CA . LYS A 1 567 ? 11.198 -7.320 18.287 1.00 54.94 567 LYS A CA 1
ATOM 4355 C C . LYS A 1 567 ? 12.231 -7.698 17.216 1.00 54.94 567 LYS A C 1
ATOM 4357 O O . LYS A 1 567 ? 13.432 -7.594 17.426 1.00 54.94 567 LYS A O 1
ATOM 4362 N N . SER A 1 568 ? 11.754 -8.257 16.110 1.00 36.66 568 SER A N 1
ATOM 4363 C CA . SER A 1 568 ? 12.559 -8.848 15.052 1.00 36.66 568 SER A CA 1
ATOM 4364 C C . SER A 1 568 ? 12.797 -7.778 14.004 1.00 36.66 568 SER A C 1
ATOM 4366 O O . SER A 1 568 ? 11.956 -7.551 13.140 1.00 36.66 568 SER A O 1
ATOM 4368 N N . LEU A 1 569 ? 13.960 -7.133 14.062 1.00 33.12 569 LEU A N 1
ATOM 4369 C CA . LEU A 1 569 ? 14.496 -6.437 12.902 1.00 33.12 569 LEU A CA 1
ATOM 4370 C C . LEU A 1 569 ? 14.651 -7.432 11.746 1.00 33.12 569 LEU A C 1
ATOM 4372 O O . LEU A 1 569 ? 15.395 -8.399 11.866 1.00 33.12 569 LEU A O 1
ATOM 4376 N N . SER A 1 570 ? 13.994 -7.140 10.623 1.00 30.69 570 SER A N 1
ATOM 4377 C CA . SER A 1 570 ? 14.211 -7.728 9.293 1.00 30.69 570 SER A CA 1
ATOM 4378 C C . SER A 1 570 ? 14.059 -9.253 9.162 1.00 30.69 570 SER A C 1
ATOM 4380 O O . SER A 1 570 ? 14.744 -10.071 9.771 1.00 30.69 570 SER A O 1
ATOM 4382 N N . SER A 1 571 ? 13.170 -9.646 8.260 1.00 28.70 571 SER A N 1
ATOM 4383 C CA . SER A 1 571 ? 13.003 -11.009 7.776 1.00 28.70 571 SER A CA 1
ATOM 4384 C C . SER A 1 571 ? 14.288 -11.569 7.151 1.00 28.70 571 SER A C 1
ATOM 4386 O O . SER A 1 571 ? 14.580 -11.275 5.999 1.00 28.70 571 SER A O 1
ATOM 4388 N N . THR A 1 572 ? 14.993 -12.430 7.884 1.00 28.17 572 THR A N 1
ATOM 4389 C CA . THR A 1 572 ? 15.621 -13.670 7.385 1.00 28.17 572 THR A CA 1
ATOM 4390 C C . THR A 1 572 ? 16.013 -14.523 8.592 1.00 28.17 572 THR A C 1
ATOM 4392 O O . THR A 1 572 ? 17.128 -14.437 9.096 1.00 28.17 572 THR A O 1
ATOM 4395 N N . LYS A 1 573 ? 15.102 -15.378 9.077 1.00 27.83 573 LYS A N 1
ATOM 4396 C CA . LYS A 1 573 ? 15.510 -16.521 9.904 1.00 27.83 573 LYS A CA 1
ATOM 4397 C C . LYS A 1 573 ? 16.171 -17.536 8.971 1.00 27.83 573 LYS A C 1
ATOM 4399 O O . LYS A 1 573 ? 15.474 -18.264 8.269 1.00 27.83 573 LYS A O 1
ATOM 4404 N N . SER A 1 574 ? 17.504 -17.582 8.940 1.00 26.80 574 SER A N 1
ATOM 4405 C CA . SER A 1 574 ? 18.205 -18.763 8.440 1.00 26.80 574 SER A CA 1
ATOM 4406 C C . SER A 1 574 ? 17.953 -19.897 9.432 1.00 26.80 574 SER A C 1
ATOM 4408 O O . SER A 1 574 ? 18.360 -19.809 10.590 1.00 26.80 574 SER A O 1
ATOM 4410 N N . ASN A 1 575 ? 17.262 -20.947 8.998 1.00 26.53 575 ASN A N 1
ATOM 4411 C CA . ASN A 1 575 ? 17.166 -22.192 9.750 1.00 26.53 575 ASN A CA 1
ATOM 4412 C C . ASN A 1 575 ? 18.565 -22.819 9.853 1.00 26.53 575 ASN A C 1
ATOM 4414 O O . ASN A 1 575 ? 18.978 -23.556 8.962 1.00 26.53 575 ASN A O 1
ATOM 4418 N N . THR A 1 576 ? 19.289 -22.565 10.939 1.00 26.92 576 THR A N 1
ATOM 4419 C CA . THR A 1 576 ? 20.332 -23.485 11.390 1.00 26.92 576 THR A CA 1
ATOM 4420 C C . THR A 1 576 ? 19.639 -24.626 12.119 1.00 26.92 576 THR A C 1
ATOM 4422 O O . THR A 1 576 ? 19.111 -24.488 13.223 1.00 26.92 576 THR A O 1
ATOM 4425 N N . ALA A 1 577 ? 19.563 -25.760 11.425 1.00 27.47 577 ALA A N 1
ATOM 4426 C CA . ALA A 1 577 ? 19.117 -27.016 11.990 1.00 27.47 577 ALA A CA 1
ATOM 4427 C C . ALA A 1 577 ? 19.951 -27.343 13.237 1.00 27.47 577 ALA A C 1
ATOM 4429 O O . ALA A 1 577 ? 21.181 -27.310 13.206 1.00 27.47 577 ALA A O 1
ATOM 4430 N N . LYS A 1 578 ? 19.253 -27.677 14.325 1.00 28.84 578 LYS A N 1
ATOM 4431 C CA . LYS A 1 578 ? 19.817 -28.403 15.460 1.00 28.84 578 LYS A CA 1
ATOM 4432 C C . LYS A 1 578 ? 20.438 -29.695 14.930 1.00 28.84 578 LYS A C 1
ATOM 4434 O O . LYS A 1 578 ? 19.693 -30.601 14.566 1.00 28.84 578 LYS A O 1
ATOM 4439 N N . ASN A 1 579 ? 21.762 -29.790 14.937 1.00 26.95 579 ASN A N 1
ATOM 4440 C CA . ASN A 1 579 ? 22.432 -31.078 15.013 1.00 26.95 579 ASN A CA 1
ATOM 4441 C C . ASN A 1 579 ? 22.936 -31.262 16.442 1.00 26.95 579 ASN A C 1
ATOM 4443 O O . ASN A 1 579 ? 23.552 -30.363 17.015 1.00 26.95 579 ASN A O 1
ATOM 4447 N N . LYS A 1 580 ? 22.545 -32.411 16.997 1.00 29.69 580 LYS A N 1
ATOM 4448 C CA . LYS A 1 580 ? 23.154 -33.040 18.165 1.00 29.69 580 LYS A CA 1
ATOM 4449 C C . LYS A 1 580 ? 24.633 -33.301 17.927 1.00 29.69 580 LYS A C 1
ATOM 4451 O O . LYS A 1 580 ? 24.987 -33.528 16.746 1.00 29.69 580 LYS A O 1
#

Foldseek 3Di:
DPPPDDDFQLQAVAEEEEEEEQDLCSVCVLVLLQLNVVSRYQYAYEYEPNSCVNDPQVSNCVRNVDRHQFDVLADQDFPVDDPPPPPPPPPDDDDPPPDDDDDDDDDDDDDDDDDDDDDDDDDDPPPPPPPDDNDDFPDSHLLSSLVRHQEYEYPADELVNLLCLLVQVCPTSVSSSVVSRDLHAYEYFFADDACSCPPPSSVVSVVSVVQVRHHYDFFDFDCDPVRDTDGGHTDDSVLRNLVRLLRSLLSPFDWDFDDPDPPDDDDDDDPVVVPDPRPPPPGTDRDALLAAAEEEEEFEWAWFAQEPPDTDIDLTQRLLSQLLQSLSVSNRHQAEYEYCDDPDDDHPSHHYHHDHALVSVLVVVVVVLVVVVVVLVPPPDDDDDDDDDDDDDDDDPSPDHDQHEYHYHYHHDQKHFPDHYHHDDDCVVPVDDDTDIDGDDDSLLPDDCVRYAYEEEEEDEAEDDDPDDDDTCHPVNQVVLQLQQCDHSVVVHRVHQKYWYFHHYPVDDDNPDQWGKTWMAGPVLNPPPDPPSPPRIDIGDTDGSNSVSNLNVQVSSCSVVVHDDDVDRDDDDDDPDDDD

Mean predicted aligned error: 13.39 Å

pLDDT: mean 76.92, std 25.63, range [23.72, 98.62]

Solvent-accessible surface area (backbone atoms only — not comparable to full-atom values): 34512 Å² total; per-residue (Å²): 133,84,78,88,68,83,76,81,40,92,32,55,89,35,32,34,32,41,30,30,30,58,34,92,62,37,60,53,38,52,57,41,53,51,53,45,44,74,28,36,28,46,57,49,46,37,42,34,79,59,20,52,78,70,40,60,61,65,69,52,23,76,74,55,75,44,85,51,40,32,92,87,56,54,35,86,65,61,82,87,53,86,78,82,82,77,66,92,81,76,86,82,87,76,80,94,81,85,80,82,84,88,86,89,80,86,83,84,85,80,88,83,82,90,79,88,82,90,79,90,85,82,86,79,80,85,76,87,72,78,78,76,70,84,82,70,58,66,31,44,33,48,62,30,45,21,69,55,30,59,33,37,37,30,39,30,28,26,66,68,58,46,44,29,52,55,73,67,52,61,86,46,65,56,43,40,16,58,73,55,42,67,99,47,57,38,38,36,27,38,29,46,58,40,70,59,49,72,26,70,69,43,45,54,23,48,52,51,32,42,70,71,54,39,45,75,45,68,45,32,71,38,78,41,102,80,82,45,75,39,48,18,38,58,43,55,58,65,44,55,52,50,50,51,46,19,52,55,46,56,67,73,36,54,70,41,76,60,77,78,70,93,76,76,72,92,70,87,87,55,87,75,69,73,71,85,69,70,84,47,74,83,61,40,52,62,64,42,90,42,36,75,22,46,35,42,32,26,18,6,26,21,41,31,52,51,26,73,81,46,61,52,66,61,80,46,63,19,59,58,33,54,21,33,49,54,38,44,38,26,51,36,25,43,35,38,40,37,21,50,48,81,94,63,94,69,49,90,81,48,45,76,41,82,25,52,30,60,64,45,49,45,52,53,54,52,49,52,51,48,51,57,56,51,56,70,77,51,87,77,81,80,79,86,86,79,96,72,92,78,94,81,88,88,84,77,76,94,76,84,80,63,74,31,38,36,39,45,54,38,46,65,55,66,53,34,53,71,76,55,39,94,48,69,84,55,63,90,81,43,90,69,87,85,83,64,70,36,77,46,81,60,58,68,51,70,51,62,57,91,68,31,45,32,34,39,55,44,80,37,71,33,57,79,92,62,91,90,73,88,90,73,49,36,67,67,56,47,49,53,56,50,54,42,35,46,34,46,51,94,74,75,21,34,38,21,55,31,31,42,33,31,75,34,36,97,89,46,68,64,87,74,52,69,46,44,49,35,42,38,39,40,72,67,48,74,72,56,84,56,97,69,69,56,81,58,45,49,77,44,67,82,37,45,36,50,57,49,24,46,53,50,52,51,42,51,53,22,55,79,68,74,44,82,72,64,95,71,80,72,98,71,85,76,84,74,74,88,73,132